Protein AF-0000000066299128 (afdb_homodimer)

Foldseek 3Di:
DQDDAFEAAEQALVVVAQGVFPVRPVVCLVVPHQYYEWEWDAACVGFTWTDDDQFLCQQQVDGDGRNDDDLVRQQVGFRRVNPPDDDPGTGIDTPLRVCVVPLVRHQAYEYEYECPVPPRPCNLVSVLVSLVVVPPSSLRHYEYEYLDVVSLVVNCVNPQSHAYEYEDEDPCSVVVDDLVSCLVRHQEYEYEPVVCVVCVPVVCVSVHAYEYPADEDLVVVQVVSPPSSHRYHYYSHDHDDDDD/DQDDAFEAAEQALVVVAQGVFPVRPVVCLVVPHQYYEWEWDAACVGFTWTDDDQFLCQQQVDGDGRNDDDLVRQQVGFRRVNPPDDDPGTGIDTPLRVCVVPLVRHQAYEYEYECPVPPRPCNLVSVLVSLVVVPPSSLRHYEYEYLDVVSLVVNCVNPQSHAYEYEDEDPCSVVVDDLVSCLVRHQEYEYEPVVCVVCVPVVCVSVHAYEYPDDEDQVVVQVVSPPSSHRYHYYSHDHDDDDD

Secondary structure (DSSP, 8-state):
-----EEEEETTTTTTS-TTSHHHHHHHHHTT-SEEEEEEEE-TT--EEE-SSSBSHHHHSS--BGGGS-HHHHHTS-TTTTSSS-----PPEEHHHHHHHHTTT-SEEEEEE--SS---TTHHHHHHHHHHTTHHHHHHHEEEEES-HHHHHHHHHH-TTSEEEEEESSHHHHHTS-HHHHHHH-SEEEEBHHHHHHSHHHHHTT---EEEEEE--HHHHHHHHT-TTEEEEEESS-------/-----EEEEETTTTTSS-TTSHHHHHHHHHTT-SEEEEEEEE-TT--EEE-SSSBSHHHHSS--BGGGS-HHHHHTS-TTTTSSS-----PPEEHHHHHHHHTTT-SEEEEEE--SS---TTHHHHHHHHHHTTHHHHHHHEEEEES-HHHHHHHHHH-TTSEEEEEESSHHHHHTS-HHHHHHH-SEEEEBHHHHHHSHHHHHTT---EEEEEE--HHHHHHHHT-TTEEEEEESS-------

Nearest PDB structures (foldseek):
  2pz0-assembly1_A  TM=8.986E-01  e=1.803E-20  Caldanaerobacter subterraneus subsp. tengcongensis MB4
  1zcc-assembly1_D  TM=8.548E-01  e=1.003E-14  Agrobacterium fabrum str. C58
  3qvq-assembly1_D  TM=8.500E-01  e=4.185E-14  Oleispira antarctica
  2otd-assembly4_D  TM=8.478E-01  e=3.696E-14  Shigella flexneri
  1zcc-assembly1_C  TM=8.556E-01  e=3.040E-12  Agrobacterium fabrum str. C58

Sequence (488 aa):
MHNKQLLLAHRGYSFIAPENTKLAFDLAFEYCFDGIELDVHLTKDEQLVIIHDETTLRTALVNKEVEFESLVSLKRDDHSAFFHLKIQFQSILTLKEFLDLYLDKFKLINIEIKTDQKPYLGIEKKLVDLVKGYGKKAIDKILFSSFNFESLQKVYDLDNSYKKGFLFWTKKQFETISTARIQKICQFLHPWTKIYEKYPQMIKKLNLPLNLWTVNSQNKFQQFLADNHVYAQIANKKFEIKINMHNKQLLLAHRGYSFIAPENTKLAFDLAFEYCFDGIELDVHLTKDEQLVIIHDETTLRTALVNKEVEFESLVSLKRDDHSAFFHLKIQFQSILTLKEFLDLYLDKFKLINIEIKTDQKPYLGIEKKLVDLVKGYGKKAIDKILFSSFNFESLQKVYDLDNSYKKGFLFWTKKQFETISTARIQKICQFLHPWTKIYEKYPQMIKKLNLPLNLWTVNSQNKFQQFLADNHVYAQIANKKFEIKIN

InterPro domains:
  IPR017946 PLC-like phosphodiesterase, TIM beta/alpha-barrel domain superfamily [G3DSA:3.20.20.190] (1-239)
  IPR017946 PLC-like phosphodiesterase, TIM beta/alpha-barrel domain superfamily [SSF51695] (4-224)
  IPR030395 Glycerophosphodiester phosphodiesterase domain [PF03009] (10-224)
  IPR030395 Glycerophosphodiester phosphodiesterase domain [PS51704] (5-244)

Organism: Mycoplasma genitalium (strain ATC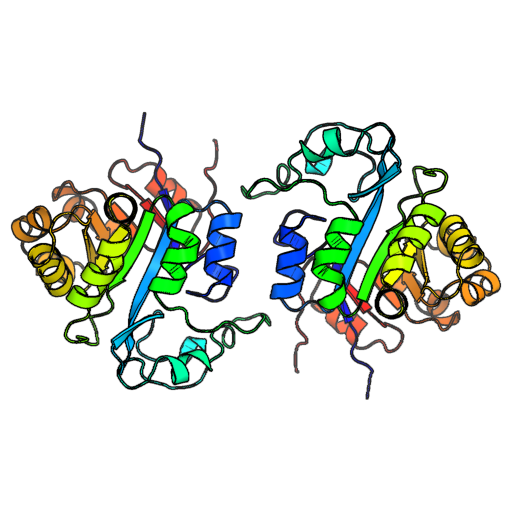C 33530 / DSM 19775 / NCTC 10195 / G37) (NCBI:txid243273)

Radius of gyration: 26.67 Å; Cα contacts (8 Å, |Δi|>4): 1035; chains: 2; bounding box: 52×80×58 Å

Structure (mmCIF, N/CA/C/O backbone):
data_AF-0000000066299128-model_v1
#
loop_
_entity.id
_entity.type
_entity.pdbx_description
1 polymer 'Uncharacterized protein MG293'
#
loop_
_atom_site.group_PDB
_atom_site.id
_atom_site.type_symbol
_atom_site.label_atom_id
_atom_site.label_alt_id
_atom_site.label_comp_id
_atom_site.label_asym_id
_atom_site.label_entity_id
_atom_site.label_seq_id
_atom_site.pdbx_PDB_ins_code
_atom_site.Cartn_x
_atom_site.Cartn_y
_atom_site.Cartn_z
_atom_site.occupancy
_atom_site.B_iso_or_equiv
_atom_site.auth_seq_id
_atom_site.auth_comp_id
_atom_site.auth_asym_id
_atom_site.auth_atom_id
_atom_site.pdbx_PDB_model_num
ATOM 1 N N . MET A 1 1 ? 26.75 -21.016 -3.502 1 31.23 1 MET A N 1
ATOM 2 C CA . MET A 1 1 ? 26.047 -19.75 -3.305 1 31.23 1 MET A CA 1
ATOM 3 C C . MET A 1 1 ? 24.547 -19.938 -3.473 1 31.23 1 MET A C 1
ATOM 5 O O . MET A 1 1 ? 24.078 -20.344 -4.539 1 31.23 1 MET A O 1
ATOM 9 N N . HIS A 1 2 ? 23.859 -20.484 -2.521 1 43.91 2 HIS A N 1
ATOM 10 C CA . HIS A 1 2 ? 22.469 -20.906 -2.684 1 43.91 2 HIS A CA 1
ATOM 11 C C . HIS A 1 2 ? 21.656 -19.844 -3.4 1 43.91 2 HIS A C 1
ATOM 13 O O . HIS A 1 2 ? 21.828 -18.656 -3.146 1 43.91 2 HIS A O 1
ATOM 19 N N . ASN A 1 3 ? 21.281 -20.156 -4.641 1 58.28 3 ASN A N 1
ATOM 20 C CA . ASN A 1 3 ? 20.453 -19.281 -5.473 1 58.28 3 ASN A CA 1
ATOM 21 C C . ASN A 1 3 ? 19.359 -18.609 -4.66 1 58.28 3 ASN A C 1
ATOM 23 O O . ASN A 1 3 ? 18.797 -19.219 -3.748 1 58.28 3 ASN A O 1
ATOM 27 N N . LYS A 1 4 ? 19.234 -17.359 -4.719 1 79.56 4 LYS A N 1
ATOM 28 C CA . LYS A 1 4 ? 18.266 -16.578 -3.957 1 79.56 4 LYS A CA 1
ATOM 29 C C . LYS A 1 4 ? 16.859 -17.156 -4.082 1 79.56 4 LYS A C 1
ATOM 31 O O . LYS A 1 4 ? 16.391 -17.406 -5.191 1 79.56 4 LYS A O 1
ATOM 36 N N . GLN A 1 5 ? 16.359 -17.719 -3.014 1 95.75 5 GLN A N 1
ATOM 37 C CA . GLN A 1 5 ? 14.977 -18.172 -2.92 1 95.75 5 GLN A CA 1
ATOM 38 C C . GLN A 1 5 ? 14.008 -17 -3.064 1 95.75 5 GLN A C 1
ATOM 40 O O . GLN A 1 5 ? 14.195 -15.953 -2.449 1 95.75 5 GLN A O 1
ATOM 45 N N . LEU A 1 6 ? 13.078 -17.141 -4.02 1 98.12 6 LEU A N 1
ATOM 46 C CA . LEU A 1 6 ? 12.156 -16.047 -4.332 1 98.12 6 LEU A CA 1
ATOM 47 C C . LEU A 1 6 ? 11.008 -16.016 -3.336 1 98.12 6 LEU A C 1
ATOM 49 O O . LEU A 1 6 ? 10.594 -17.047 -2.814 1 98.12 6 LEU A O 1
ATOM 53 N N . LEU A 1 7 ? 10.531 -14.883 -3.049 1 98.5 7 LEU A N 1
ATOM 54 C CA . LEU A 1 7 ? 9.266 -14.68 -2.342 1 98.5 7 LEU A CA 1
ATOM 55 C C . LEU A 1 7 ? 8.203 -14.117 -3.277 1 98.5 7 LEU A C 1
ATOM 57 O O . LEU A 1 7 ? 8.367 -13.023 -3.824 1 98.5 7 LEU A O 1
ATOM 61 N N . LEU A 1 8 ? 7.164 -14.883 -3.502 1 98.88 8 LEU A N 1
ATOM 62 C CA . LEU A 1 8 ? 6.055 -14.461 -4.355 1 98.88 8 LEU A CA 1
ATOM 63 C C . LEU A 1 8 ? 4.871 -13.992 -3.52 1 98.88 8 LEU A C 1
ATOM 65 O O . LEU A 1 8 ? 4.512 -14.633 -2.529 1 98.88 8 LEU A O 1
ATOM 69 N N . ALA A 1 9 ? 4.297 -12.859 -3.934 1 98.94 9 ALA A N 1
ATOM 70 C CA . ALA A 1 9 ? 3.076 -12.383 -3.289 1 98.94 9 ALA A CA 1
ATOM 71 C C . ALA A 1 9 ? 1.865 -13.195 -3.73 1 98.94 9 ALA A C 1
ATOM 73 O O . ALA A 1 9 ? 1.538 -13.242 -4.918 1 98.94 9 ALA A O 1
ATOM 74 N N . HIS A 1 10 ? 1.21 -13.898 -2.822 1 98.94 10 HIS A N 1
ATOM 75 C CA . HIS A 1 10 ? 0.029 -14.719 -3.076 1 98.94 10 HIS A CA 1
ATOM 76 C C . HIS A 1 10 ? -1.185 -13.852 -3.391 1 98.94 10 HIS A C 1
ATOM 78 O O . HIS A 1 10 ? -1.726 -13.188 -2.506 1 98.94 10 HIS A O 1
ATOM 84 N N . ARG A 1 11 ? -1.571 -13.844 -4.695 1 98.94 11 ARG A N 1
ATOM 85 C CA . ARG A 1 11 ? -2.674 -13.023 -5.18 1 98.94 11 ARG A CA 1
ATOM 86 C C . ARG A 1 11 ? -2.395 -11.539 -4.949 1 98.94 11 ARG A C 1
ATOM 88 O O . ARG A 1 11 ? -3.303 -10.781 -4.617 1 98.94 11 ARG A O 1
ATOM 95 N N . GLY A 1 12 ? -1.153 -11.125 -5.145 1 98.88 12 GLY A N 1
ATOM 96 C CA . GLY A 1 12 ? -0.692 -9.805 -4.758 1 98.88 12 GLY A CA 1
ATOM 97 C C . GLY A 1 12 ? -0.376 -9.688 -3.279 1 98.88 12 GLY A C 1
ATOM 98 O O . GLY A 1 12 ? -0.357 -10.695 -2.564 1 98.88 12 GLY A O 1
ATOM 99 N N . TYR A 1 13 ? 0.084 -8.516 -2.863 1 98.81 13 TYR A N 1
ATOM 100 C CA . TYR A 1 13 ? 0.275 -8.312 -1.431 1 98.81 13 TYR A CA 1
ATOM 101 C C . TYR A 1 13 ? -1.062 -8.297 -0.699 1 98.81 13 TYR A C 1
ATOM 103 O O . TYR A 1 13 ? -1.48 -7.258 -0.184 1 98.81 13 TYR A O 1
ATOM 111 N N . SER A 1 14 ? -1.617 -9.492 -0.564 1 98.75 14 SER A N 1
ATOM 112 C CA . SER A 1 14 ? -3.014 -9.648 -0.172 1 98.75 14 SER A CA 1
ATOM 113 C C . SER A 1 14 ? -3.191 -9.438 1.329 1 98.75 14 SER A C 1
ATOM 115 O O . SER A 1 14 ? -4.316 -9.281 1.811 1 98.75 14 SER A O 1
ATOM 117 N N . PHE A 1 15 ? -2.107 -9.406 2.07 1 98.44 15 PHE A N 1
ATOM 118 C CA . PHE A 1 15 ? -2.18 -9.156 3.504 1 98.44 15 PHE A CA 1
ATOM 119 C C . PHE A 1 15 ? -2.682 -7.742 3.777 1 98.44 15 PHE A C 1
ATOM 121 O O . PHE A 1 15 ? -3.385 -7.508 4.762 1 98.44 15 PHE A O 1
ATOM 128 N N . ILE A 1 16 ? -2.352 -6.789 2.889 1 98.44 16 ILE A N 1
ATOM 129 C CA . ILE A 1 16 ? -2.689 -5.406 3.207 1 98.44 16 ILE A CA 1
ATOM 130 C C . ILE A 1 16 ? -3.527 -4.805 2.08 1 98.44 16 ILE A C 1
ATOM 132 O O . ILE A 1 16 ? -3.754 -3.594 2.045 1 98.44 16 ILE A O 1
ATOM 136 N N . ALA A 1 17 ? -3.971 -5.562 1.102 1 98.88 17 ALA A N 1
ATOM 137 C CA . ALA A 1 17 ? -4.801 -5.109 -0.011 1 98.88 17 ALA A CA 1
ATOM 138 C C . ALA A 1 17 ? -5.75 -6.211 -0.471 1 98.88 17 ALA A C 1
ATOM 140 O O . ALA A 1 17 ? -5.52 -7.395 -0.199 1 98.88 17 ALA A O 1
ATOM 141 N N . PRO A 1 18 ? -6.84 -5.844 -1.157 1 98.88 18 PRO A N 1
ATOM 142 C CA . PRO A 1 18 ? -7.723 -6.895 -1.67 1 98.88 18 PRO A CA 1
ATOM 143 C C . PRO A 1 18 ? -7.039 -7.789 -2.705 1 98.88 18 PRO A C 1
ATOM 145 O O . PRO A 1 18 ? -6.379 -7.285 -3.619 1 98.88 18 PRO A O 1
ATOM 148 N N . GLU A 1 19 ? -7.145 -9.07 -2.527 1 98.94 19 GLU A N 1
ATOM 149 C CA . GLU A 1 19 ? -6.445 -10.055 -3.352 1 98.94 19 GLU A CA 1
ATOM 150 C C . GLU A 1 19 ? -6.77 -9.867 -4.832 1 98.94 19 GLU A C 1
ATOM 152 O O . GLU A 1 19 ? -7.891 -9.492 -5.184 1 98.94 19 GLU A O 1
ATOM 157 N N . ASN A 1 20 ? -5.703 -10.07 -5.711 1 98.94 20 ASN A N 1
ATOM 158 C CA . ASN A 1 20 ? -5.859 -10.133 -7.16 1 98.94 20 ASN A CA 1
ATOM 159 C C . ASN A 1 20 ? -6.418 -8.828 -7.719 1 98.94 20 ASN A C 1
ATOM 161 O O . ASN A 1 20 ? -7.281 -8.844 -8.602 1 98.94 20 ASN A O 1
ATOM 165 N N . THR A 1 21 ? -6.023 -7.73 -7.125 1 98.94 21 THR A N 1
ATOM 166 C CA . THR A 1 21 ? -6.383 -6.402 -7.613 1 98.94 21 THR A CA 1
ATOM 167 C C . THR A 1 21 ? -5.141 -5.633 -8.047 1 98.94 21 THR A C 1
ATOM 169 O O . THR A 1 21 ? -4.016 -6.027 -7.738 1 98.94 21 THR A O 1
ATOM 172 N N . LYS A 1 22 ? -5.398 -4.578 -8.781 1 98.88 22 LYS A N 1
ATOM 173 C CA . LYS A 1 22 ? -4.297 -3.707 -9.172 1 98.88 22 LYS A CA 1
ATOM 174 C C . LYS A 1 22 ? -3.537 -3.199 -7.949 1 98.88 22 LYS A C 1
ATOM 176 O O . LYS A 1 22 ? -2.305 -3.182 -7.941 1 98.88 22 LYS A O 1
ATOM 181 N N . LEU A 1 23 ? -4.281 -2.766 -6.895 1 98.94 23 LEU A N 1
ATOM 182 C CA . LEU A 1 23 ? -3.633 -2.264 -5.688 1 98.94 23 LEU A CA 1
ATOM 183 C C . LEU A 1 23 ? -2.725 -3.324 -5.074 1 98.94 23 LEU A C 1
ATOM 185 O O . LEU A 1 23 ? -1.581 -3.037 -4.715 1 98.94 23 LEU A O 1
ATOM 189 N N . ALA A 1 24 ? -3.23 -4.551 -4.977 1 98.94 24 ALA A N 1
ATOM 190 C CA . ALA A 1 24 ? -2.443 -5.629 -4.387 1 98.94 24 ALA A CA 1
ATOM 191 C C . ALA A 1 24 ? -1.175 -5.887 -5.195 1 98.94 24 ALA A C 1
ATOM 193 O O . ALA A 1 24 ? -0.109 -6.137 -4.629 1 98.94 24 ALA A O 1
ATOM 194 N N . PHE A 1 25 ? -1.277 -5.832 -6.5 1 98.94 25 PHE A N 1
ATOM 195 C CA . PHE A 1 25 ? -0.13 -6.078 -7.367 1 98.94 25 PHE A CA 1
ATOM 196 C C . PHE A 1 25 ? 0.85 -4.91 -7.305 1 98.94 25 PHE A C 1
ATOM 198 O O . PHE A 1 25 ? 2.064 -5.113 -7.273 1 98.94 25 PHE A O 1
ATOM 205 N N . ASP A 1 26 ? 0.321 -3.66 -7.301 1 98.88 26 ASP A N 1
ATOM 206 C CA . ASP A 1 26 ? 1.172 -2.488 -7.117 1 98.88 26 ASP A CA 1
ATOM 207 C C . ASP A 1 26 ? 1.974 -2.592 -5.82 1 98.88 26 ASP A C 1
ATOM 209 O O . ASP A 1 26 ? 3.18 -2.342 -5.809 1 98.88 26 ASP A O 1
ATOM 213 N N . LEU A 1 27 ? 1.315 -2.971 -4.789 1 98.94 27 LEU A N 1
ATOM 214 C CA . LEU A 1 27 ? 1.959 -3.025 -3.48 1 98.94 27 LEU A CA 1
ATOM 215 C C . LEU A 1 27 ? 2.982 -4.152 -3.426 1 98.94 27 LEU A C 1
ATOM 217 O O . LEU A 1 27 ? 4.016 -4.027 -2.762 1 98.94 27 LEU A O 1
ATOM 221 N N . ALA A 1 28 ? 2.67 -5.262 -4.086 1 98.94 28 ALA A N 1
ATOM 222 C CA . ALA A 1 28 ? 3.674 -6.316 -4.16 1 98.94 28 ALA A CA 1
ATOM 223 C C . ALA A 1 28 ? 4.977 -5.797 -4.762 1 98.94 28 ALA A C 1
ATOM 225 O O . ALA A 1 28 ? 6.062 -6.125 -4.285 1 98.94 28 ALA A O 1
ATOM 226 N N . PHE A 1 29 ? 4.895 -5.027 -5.805 1 98.88 29 PHE A N 1
ATOM 227 C CA . PHE A 1 29 ? 6.07 -4.441 -6.434 1 98.88 29 PHE A CA 1
ATOM 228 C C . PHE A 1 29 ? 6.742 -3.443 -5.496 1 98.88 29 PHE A C 1
ATOM 230 O O . PHE A 1 29 ? 7.957 -3.506 -5.285 1 98.88 29 PHE A O 1
ATOM 237 N N . GLU A 1 30 ? 5.953 -2.543 -4.879 1 98.81 30 GLU A N 1
ATOM 238 C CA . GLU A 1 30 ? 6.488 -1.497 -4.012 1 98.81 30 GLU A CA 1
ATOM 239 C C . GLU A 1 30 ? 7.211 -2.094 -2.807 1 98.81 30 GLU A C 1
ATOM 241 O O . GLU A 1 30 ? 8.195 -1.534 -2.326 1 98.81 30 GLU A O 1
ATOM 246 N N . TYR A 1 31 ? 6.719 -3.211 -2.334 1 98.75 31 TYR A N 1
ATOM 247 C CA . TYR A 1 31 ? 7.297 -3.848 -1.156 1 98.75 31 TYR A CA 1
ATOM 248 C C . TYR A 1 31 ? 8.312 -4.91 -1.556 1 98.75 31 TYR A C 1
ATOM 250 O O . TYR A 1 31 ? 8.68 -5.766 -0.745 1 98.75 31 TYR A O 1
ATOM 258 N N . CYS A 1 32 ? 8.695 -4.965 -2.803 1 98.44 32 CYS A N 1
ATOM 259 C CA . CYS A 1 32 ? 9.852 -5.68 -3.338 1 98.44 32 CYS A CA 1
ATOM 260 C C . CYS A 1 32 ? 9.664 -7.188 -3.223 1 98.44 32 CYS A C 1
ATOM 262 O O . CYS A 1 32 ? 10.609 -7.91 -2.904 1 98.44 32 CYS A O 1
ATOM 264 N N . PHE A 1 33 ? 8.438 -7.648 -3.361 1 98.69 33 PHE A N 1
ATOM 265 C CA . PHE A 1 33 ? 8.297 -9.07 -3.654 1 98.69 33 PHE A CA 1
ATOM 266 C C . PHE A 1 33 ? 9.031 -9.43 -4.938 1 98.69 33 PHE A C 1
ATOM 268 O O . PHE A 1 33 ? 9.109 -8.625 -5.867 1 98.69 33 PHE A O 1
ATOM 275 N N . ASP A 1 34 ? 9.531 -10.656 -5.02 1 98.31 34 ASP A N 1
ATOM 276 C CA . ASP A 1 34 ? 10.258 -11.086 -6.211 1 98.31 34 ASP A CA 1
ATOM 277 C C . ASP A 1 34 ? 9.297 -11.398 -7.355 1 98.31 34 ASP A C 1
ATOM 279 O O . ASP A 1 34 ? 9.672 -11.312 -8.523 1 98.31 34 ASP A O 1
ATOM 283 N N . GLY A 1 35 ? 8.094 -11.75 -6.973 1 98.69 35 GLY A N 1
ATOM 284 C CA . GLY A 1 35 ? 7.102 -12.141 -7.957 1 98.69 35 GLY A CA 1
ATOM 285 C C . GLY A 1 35 ? 5.691 -12.203 -7.395 1 98.69 35 GLY A C 1
ATOM 286 O O . GLY A 1 35 ? 5.445 -11.75 -6.277 1 98.69 35 GLY A O 1
ATOM 287 N N . ILE A 1 36 ? 4.805 -12.742 -8.266 1 98.69 36 ILE A N 1
ATOM 288 C CA . ILE A 1 36 ? 3.381 -12.797 -7.953 1 98.69 36 ILE A CA 1
ATOM 289 C C . ILE A 1 36 ? 2.83 -14.18 -8.289 1 98.69 36 ILE A C 1
ATOM 291 O O . ILE A 1 36 ? 3.287 -14.828 -9.227 1 98.69 36 ILE A O 1
ATOM 295 N N . GLU A 1 37 ? 1.995 -14.664 -7.461 1 98.94 37 GLU A N 1
ATOM 296 C CA . GLU A 1 37 ? 1.062 -15.719 -7.844 1 98.94 37 GLU A CA 1
ATOM 297 C C . GLU A 1 37 ? -0.345 -15.156 -8.055 1 98.94 37 GLU A C 1
ATOM 299 O O . GLU A 1 37 ? -0.837 -14.383 -7.23 1 98.94 37 GLU A O 1
ATOM 304 N N . LEU A 1 38 ? -0.955 -15.422 -9.156 1 98.94 38 LEU A N 1
ATOM 305 C CA . LEU A 1 38 ? -2.312 -14.969 -9.438 1 98.94 38 LEU A CA 1
ATOM 306 C C . LEU A 1 38 ? -3.148 -16.094 -10.031 1 98.94 38 LEU A C 1
ATOM 308 O O . LEU A 1 38 ? -2.613 -17.141 -10.391 1 98.94 38 LEU A O 1
ATOM 312 N N . ASP A 1 39 ? -4.473 -15.906 -10.133 1 98.94 39 ASP A N 1
ATOM 313 C CA . ASP A 1 39 ? -5.438 -16.906 -10.578 1 98.94 39 ASP A CA 1
ATOM 314 C C . ASP A 1 39 ? -6.168 -16.453 -11.836 1 98.94 39 ASP A C 1
ATOM 316 O O . ASP A 1 39 ? -6.637 -15.312 -11.906 1 98.94 39 ASP A O 1
ATOM 320 N N . VAL A 1 40 ? -6.348 -17.359 -12.789 1 98.94 40 VAL A N 1
ATOM 321 C CA . VAL A 1 40 ? -6.938 -16.922 -14.047 1 98.94 40 VAL A CA 1
ATOM 322 C C . VAL A 1 40 ? -8.133 -17.797 -14.398 1 98.94 40 VAL A C 1
ATOM 324 O O . VAL A 1 40 ? -8.062 -19.016 -14.297 1 98.94 40 VAL A O 1
ATOM 327 N N . HIS A 1 41 ? -9.203 -17.188 -14.703 1 98.94 41 HIS A N 1
ATOM 328 C CA . HIS A 1 41 ? -10.43 -17.781 -15.219 1 98.94 41 HIS A CA 1
ATOM 329 C C . HIS A 1 41 ? -10.742 -17.281 -16.625 1 98.94 41 HIS A C 1
ATOM 331 O O . HIS A 1 41 ? -10.031 -16.406 -17.141 1 98.94 41 HIS A O 1
ATOM 337 N N . LEU A 1 42 ? -11.766 -17.891 -17.219 1 98.88 42 LEU A N 1
ATOM 338 C CA . LEU A 1 42 ? -12.219 -17.5 -18.562 1 98.88 42 LEU A CA 1
ATOM 339 C C . LEU A 1 42 ? -13.672 -17.031 -18.516 1 98.88 42 LEU A C 1
ATOM 341 O O . LEU A 1 42 ? -14.531 -17.719 -17.969 1 98.88 42 LEU A O 1
ATOM 345 N N . THR A 1 43 ? -13.891 -15.836 -19.094 1 98.81 43 THR A N 1
ATOM 346 C CA . THR A 1 43 ? -15.242 -15.281 -19.125 1 98.81 43 THR A CA 1
ATOM 347 C C . THR A 1 43 ? -16.047 -15.875 -20.266 1 98.81 43 THR A C 1
ATOM 349 O O . THR A 1 43 ? -15.508 -16.594 -21.109 1 98.81 43 THR A O 1
ATOM 352 N N . LYS A 1 44 ? -17.328 -15.562 -20.266 1 98.44 44 LYS A N 1
ATOM 353 C CA . LYS A 1 44 ? -18.234 -16 -21.312 1 98.44 44 LYS A CA 1
ATOM 354 C C . LYS A 1 44 ? -17.766 -15.531 -22.688 1 98.44 44 LYS A C 1
ATOM 356 O O . LYS A 1 44 ? -17.891 -16.266 -23.672 1 98.44 44 LYS A O 1
ATOM 361 N N . ASP A 1 45 ? -17.281 -14.344 -22.75 1 98.62 45 ASP A N 1
ATOM 362 C CA . ASP A 1 45 ? -16.797 -13.766 -24.016 1 98.62 45 ASP A CA 1
ATOM 363 C C . ASP A 1 45 ? -15.305 -14.039 -24.203 1 98.62 45 ASP A C 1
ATOM 365 O O . ASP A 1 45 ? -14.617 -13.289 -24.891 1 98.62 45 ASP A O 1
ATOM 369 N N . GLU A 1 46 ? -14.773 -15.008 -23.516 1 98.44 46 GLU A N 1
ATOM 370 C CA . GLU A 1 46 ? -13.461 -15.617 -23.719 1 98.44 46 GLU A CA 1
ATOM 371 C C . GLU A 1 46 ? -12.344 -14.633 -23.375 1 98.44 46 GLU A C 1
ATOM 373 O O . GLU A 1 46 ? -11.352 -14.539 -24.094 1 98.44 46 GLU A O 1
ATOM 378 N N . GLN A 1 47 ? -12.578 -13.805 -22.344 1 98.81 47 GLN A N 1
ATOM 379 C CA . GLN A 1 47 ? -11.523 -12.969 -21.766 1 98.81 47 GLN A CA 1
ATOM 380 C C . GLN A 1 47 ? -10.906 -13.625 -20.547 1 98.81 47 GLN A C 1
ATOM 382 O O . GLN A 1 47 ? -11.625 -14.133 -19.672 1 98.81 47 GLN A O 1
ATOM 387 N N . LEU A 1 48 ? -9.562 -13.648 -20.516 1 98.94 48 LEU A N 1
ATOM 388 C CA . LEU A 1 48 ? -8.852 -14.117 -19.344 1 98.94 48 LEU A CA 1
ATOM 389 C C . LEU A 1 48 ? -8.898 -13.078 -18.219 1 98.94 48 LEU A C 1
ATOM 391 O O . LEU A 1 48 ? -8.43 -11.953 -18.406 1 98.94 48 LEU A O 1
ATOM 395 N N . VAL A 1 49 ? -9.508 -13.461 -17.047 1 98.94 49 VAL A N 1
ATOM 396 C CA . VAL A 1 49 ? -9.656 -12.508 -15.953 1 98.94 49 VAL A CA 1
ATOM 397 C C . VAL A 1 49 ? -9.016 -13.07 -14.68 1 98.94 49 VAL A C 1
ATOM 399 O O . VAL A 1 49 ? -8.906 -14.289 -14.523 1 98.94 49 VAL A O 1
ATOM 402 N N . ILE A 1 50 ? -8.609 -12.211 -13.844 1 98.94 50 ILE A N 1
ATOM 403 C CA . ILE A 1 50 ? -7.867 -12.57 -12.641 1 98.94 50 ILE A CA 1
ATOM 404 C C . ILE A 1 50 ? -8.797 -12.539 -11.43 1 98.94 50 ILE A C 1
ATOM 406 O O . ILE A 1 50 ? -9.258 -11.477 -11.016 1 98.94 50 ILE A O 1
ATOM 410 N N . ILE A 1 51 ? -9.07 -13.68 -10.914 1 98.94 51 ILE A N 1
ATOM 411 C CA . ILE A 1 51 ? -9.898 -13.867 -9.727 1 98.94 51 ILE A CA 1
ATOM 412 C C . ILE A 1 51 ? -9.734 -15.289 -9.195 1 98.94 51 ILE A C 1
ATOM 414 O O . ILE A 1 51 ? -9.539 -16.219 -9.977 1 98.94 51 ILE A O 1
ATOM 418 N N . HIS A 1 52 ? -9.789 -15.406 -7.91 1 98.88 52 HIS A N 1
ATOM 419 C CA . HIS A 1 52 ? -9.523 -16.719 -7.316 1 98.88 52 HIS A CA 1
ATOM 420 C C . HIS A 1 52 ? -10.719 -17.641 -7.473 1 98.88 52 HIS A C 1
ATOM 422 O O . HIS A 1 52 ? -10.57 -18.781 -7.91 1 98.88 52 HIS A O 1
ATOM 428 N N . ASP A 1 53 ? -11.898 -17.156 -7.094 1 98.62 53 ASP A N 1
ATOM 429 C CA . ASP A 1 53 ? -13.086 -18 -7.027 1 98.62 53 ASP A CA 1
ATOM 430 C C . ASP A 1 53 ? -13.805 -18.031 -8.375 1 98.62 53 ASP A C 1
ATOM 432 O O . ASP A 1 53 ? -13.633 -17.141 -9.203 1 98.62 53 ASP A O 1
ATOM 436 N N . GLU A 1 54 ? -14.633 -18.984 -8.516 1 98.81 54 GLU A N 1
ATOM 437 C CA . GLU A 1 54 ? -15.414 -19.125 -9.742 1 98.81 54 GLU A CA 1
ATOM 438 C C . GLU A 1 54 ? -16.531 -18.094 -9.805 1 98.81 54 GLU A C 1
ATOM 440 O O . GLU A 1 54 ? -17.125 -17.875 -10.859 1 98.81 54 GLU A O 1
ATOM 445 N N . THR A 1 55 ? -16.828 -17.484 -8.602 1 98.75 55 THR A N 1
ATOM 446 C CA . THR A 1 55 ? -17.844 -16.453 -8.508 1 98.75 55 THR A CA 1
ATOM 447 C C . THR A 1 55 ? -17.281 -15.188 -7.875 1 98.75 55 THR A C 1
ATOM 449 O O . THR A 1 55 ? -16.203 -15.211 -7.277 1 98.75 55 THR A O 1
ATOM 452 N N . THR A 1 56 ? -18.016 -14.109 -8.062 1 98.81 56 THR A N 1
ATOM 453 C CA . THR A 1 56 ? -17.562 -12.828 -7.527 1 98.81 56 THR A CA 1
ATOM 454 C C . THR A 1 56 ? -18.156 -12.57 -6.148 1 98.81 56 THR A C 1
ATOM 456 O O . THR A 1 56 ? -17.953 -11.508 -5.562 1 98.81 56 THR A O 1
ATOM 459 N N . LEU A 1 57 ? -18.844 -13.5 -5.605 1 98.75 57 LEU A N 1
ATOM 460 C CA . LEU A 1 57 ? -19.594 -13.297 -4.371 1 98.75 57 LEU A CA 1
ATOM 461 C C . LEU A 1 57 ? -18.672 -12.883 -3.232 1 98.75 57 LEU A C 1
ATOM 463 O O . LEU A 1 57 ? -18.938 -11.898 -2.537 1 98.75 57 LEU A O 1
ATOM 467 N N . ARG A 1 58 ? -17.609 -13.602 -3.018 1 98.62 58 ARG A N 1
ATOM 468 C CA . ARG A 1 58 ? -16.734 -13.367 -1.87 1 98.62 58 ARG A CA 1
ATOM 469 C C . ARG A 1 58 ? -16.031 -12.023 -1.977 1 98.62 58 ARG A C 1
ATOM 471 O O . ARG A 1 58 ? -15.984 -11.258 -1.007 1 98.62 58 ARG A O 1
ATOM 478 N N . THR A 1 59 ? -15.508 -11.664 -3.127 1 98.69 59 THR A N 1
ATOM 479 C CA . THR A 1 59 ? -14.617 -10.516 -3.25 1 98.69 59 THR A CA 1
ATOM 480 C C . THR A 1 59 ? -15.414 -9.258 -3.596 1 98.69 59 THR A C 1
ATOM 482 O O . THR A 1 59 ? -15.016 -8.148 -3.23 1 98.69 59 THR A O 1
ATOM 485 N N . ALA A 1 60 ? -16.5 -9.375 -4.348 1 98.75 60 ALA A N 1
ATOM 486 C CA . ALA A 1 60 ? -17.25 -8.195 -4.789 1 98.75 60 ALA A CA 1
ATOM 487 C C . ALA A 1 60 ? -18.625 -8.133 -4.117 1 98.75 60 ALA A C 1
ATOM 489 O O . ALA A 1 60 ? -19.375 -7.18 -4.32 1 98.75 60 ALA A O 1
ATOM 490 N N . LEU A 1 61 ? -18.969 -9.18 -3.465 1 98.56 61 LEU A N 1
ATOM 491 C CA . LEU A 1 61 ? -20.219 -9.273 -2.723 1 98.56 61 LEU A CA 1
ATOM 492 C C . LEU A 1 61 ? -21.422 -9.25 -3.67 1 98.56 61 LEU A C 1
ATOM 494 O O . LEU A 1 61 ? -22.516 -8.82 -3.287 1 98.56 61 LEU A O 1
ATOM 498 N N . VAL A 1 62 ? -21.203 -9.484 -4.898 1 98.25 62 VAL A N 1
ATOM 499 C CA . VAL A 1 62 ? -22.219 -9.75 -5.914 1 98.25 62 VAL A CA 1
ATOM 500 C C . VAL A 1 62 ? -22.016 -11.148 -6.492 1 98.25 62 VAL A C 1
ATOM 502 O O . VAL A 1 62 ? -20.891 -11.547 -6.797 1 98.25 62 VAL A O 1
ATOM 505 N N . ASN A 1 63 ? -23.016 -11.906 -6.641 1 98.12 63 ASN A N 1
ATOM 506 C CA . ASN A 1 63 ? -22.891 -13.312 -7.016 1 98.12 63 ASN A CA 1
ATOM 507 C C . ASN A 1 63 ? -23.016 -13.5 -8.523 1 98.12 63 ASN A C 1
ATOM 509 O O . ASN A 1 63 ? -24.094 -13.758 -9.047 1 98.12 63 ASN A O 1
ATOM 513 N N . LYS A 1 64 ? -21.906 -13.422 -9.141 1 98.75 64 LYS A N 1
ATOM 514 C CA . LYS A 1 64 ? -21.781 -13.711 -10.57 1 98.75 64 LYS A CA 1
ATOM 515 C C . LYS A 1 64 ? -20.812 -14.867 -10.812 1 98.75 64 LYS A C 1
ATOM 517 O O . LYS A 1 64 ? -19.75 -14.938 -10.203 1 98.75 64 LYS A O 1
ATOM 522 N N . GLU A 1 65 ? -21.234 -15.805 -11.648 1 98.69 65 GLU A N 1
ATOM 523 C CA . GLU A 1 65 ? -20.328 -16.859 -12.086 1 98.69 65 GLU A CA 1
ATOM 524 C C . GLU A 1 65 ? -19.469 -16.391 -13.258 1 98.69 65 GLU A C 1
ATOM 526 O O . GLU A 1 65 ? -20 -16 -14.297 1 98.69 65 GLU A O 1
ATOM 531 N N . VAL A 1 66 ? -18.203 -16.453 -13.164 1 98.81 66 VAL A N 1
ATOM 532 C CA . VAL A 1 66 ? -17.266 -15.875 -14.125 1 98.81 66 VAL A CA 1
ATOM 533 C C . VAL A 1 66 ? -17.531 -16.453 -15.508 1 98.81 66 VAL A C 1
ATOM 535 O O . VAL A 1 66 ? -17.609 -15.711 -16.5 1 98.81 66 VAL A O 1
ATOM 538 N N . GLU A 1 67 ? -17.734 -17.781 -15.617 1 98.5 67 GLU A N 1
ATOM 539 C CA . GLU A 1 67 ? -17.875 -18.484 -16.891 1 98.5 67 GLU A CA 1
ATOM 540 C C . GLU A 1 67 ? -19.109 -18.016 -17.641 1 98.5 67 GLU A C 1
ATOM 542 O O . GLU A 1 67 ? -19.203 -18.188 -18.859 1 98.5 67 GLU A O 1
ATOM 547 N N . PHE A 1 68 ? -20.047 -17.344 -16.953 1 98.5 68 PHE A N 1
ATOM 548 C CA . PHE A 1 68 ? -21.297 -16.969 -17.594 1 98.5 68 PHE A CA 1
ATOM 549 C C . PHE A 1 68 ? -21.422 -15.461 -17.703 1 98.5 68 PHE A C 1
ATOM 551 O O . PHE A 1 68 ? -22.484 -14.938 -18.047 1 98.5 68 PHE A O 1
ATOM 558 N N . GLU A 1 69 ? -20.391 -14.727 -17.344 1 98.75 69 GLU A N 1
ATOM 559 C CA . GLU A 1 69 ? -20.422 -13.266 -17.375 1 98.75 69 GLU A CA 1
ATOM 560 C C . GLU A 1 69 ? -19.484 -12.719 -18.438 1 98.75 69 GLU A C 1
ATOM 562 O O . GLU A 1 69 ? -18.469 -13.344 -18.766 1 98.75 69 GLU A O 1
ATOM 567 N N . SER A 1 70 ? -19.812 -11.609 -19.016 1 98.88 70 SER A N 1
ATOM 568 C CA . SER A 1 70 ? -18.891 -10.883 -19.875 1 98.88 70 SER A CA 1
ATOM 569 C C . SER A 1 70 ? -17.891 -10.07 -19.062 1 98.88 70 SER A C 1
ATOM 571 O O . SER A 1 70 ? -18.109 -9.797 -17.875 1 98.88 70 SER A O 1
ATOM 573 N N . LEU A 1 71 ? -16.859 -9.695 -19.781 1 98.88 71 LEU A N 1
ATOM 574 C CA . LEU A 1 71 ? -15.859 -8.852 -19.125 1 98.88 71 LEU A CA 1
ATOM 575 C C . LEU A 1 71 ? -16.484 -7.535 -18.672 1 98.88 71 LEU A C 1
ATOM 577 O O . LEU A 1 71 ? -16.219 -7.074 -17.562 1 98.88 71 LEU A O 1
ATOM 581 N N . VAL A 1 72 ? -17.297 -6.941 -19.531 1 98.81 72 VAL A N 1
ATOM 582 C CA . VAL A 1 72 ? -17.922 -5.656 -19.25 1 98.81 72 VAL A CA 1
ATOM 583 C C . VAL A 1 72 ? -18.734 -5.754 -17.969 1 98.81 72 VAL A C 1
ATOM 585 O O . VAL A 1 72 ? -18.688 -4.859 -17.125 1 98.81 72 VAL A O 1
ATOM 588 N N . SER A 1 73 ? -19.484 -6.824 -17.859 1 98.75 73 SER A N 1
ATOM 589 C CA . SER A 1 73 ? -20.297 -7.07 -16.656 1 98.75 73 SER A CA 1
ATOM 590 C C . SER A 1 73 ? -19.422 -7.176 -15.422 1 98.75 73 SER A C 1
ATOM 592 O O . SER A 1 73 ? -19.703 -6.551 -14.398 1 98.75 73 SER A O 1
ATOM 594 N N . LEU A 1 74 ? -18.328 -7.891 -15.492 1 98.88 74 LEU A N 1
ATOM 595 C CA . LEU A 1 74 ? -17.453 -8.148 -14.344 1 98.88 74 LEU A CA 1
ATOM 596 C C . LEU A 1 74 ? -16.703 -6.887 -13.945 1 98.88 74 LEU A C 1
ATOM 598 O O . LEU A 1 74 ? -16.406 -6.68 -12.766 1 98.88 74 LEU A O 1
ATOM 602 N N . LYS A 1 75 ? -16.391 -6.055 -14.922 1 98.81 75 LYS A N 1
ATOM 603 C CA . LYS A 1 75 ? -15.609 -4.844 -14.664 1 98.81 75 LYS A CA 1
ATOM 604 C C . LYS A 1 75 ? -16.406 -3.844 -13.828 1 98.81 75 LYS A C 1
ATOM 606 O O . LYS A 1 75 ? -15.844 -2.91 -13.258 1 98.81 75 LYS A O 1
ATOM 611 N N . ARG A 1 76 ? -17.688 -4.031 -13.695 1 98.44 76 ARG A N 1
ATOM 612 C CA . ARG A 1 76 ? -18.547 -3.137 -12.938 1 98.44 76 ARG A CA 1
ATOM 613 C C . ARG A 1 76 ? -18.5 -3.465 -11.445 1 98.44 76 ARG A C 1
ATOM 615 O O . ARG A 1 76 ? -18.953 -2.674 -10.617 1 98.44 76 ARG A O 1
ATOM 622 N N . ASP A 1 77 ? -18 -4.652 -11.117 1 98.5 77 ASP A N 1
ATOM 623 C CA . ASP A 1 77 ? -17.969 -5.105 -9.734 1 98.5 77 ASP A CA 1
ATOM 624 C C . ASP A 1 77 ? -16.766 -4.516 -8.984 1 98.5 77 ASP A C 1
ATOM 626 O O . ASP A 1 77 ? -15.695 -4.34 -9.57 1 98.5 77 ASP A O 1
ATOM 630 N N . ASP A 1 78 ? -16.969 -4.215 -7.676 1 98.88 78 ASP A N 1
ATOM 631 C CA . ASP A 1 78 ? -15.898 -3.732 -6.816 1 98.88 78 ASP A CA 1
ATOM 632 C C . ASP A 1 78 ? -15.281 -4.879 -6.016 1 98.88 78 ASP A C 1
ATOM 634 O O . ASP A 1 78 ? -15.844 -5.316 -5.012 1 98.88 78 ASP A O 1
ATOM 638 N N . HIS A 1 79 ? -14.109 -5.238 -6.406 1 98.81 79 HIS A N 1
ATOM 639 C CA . HIS A 1 79 ? -13.445 -6.375 -5.781 1 98.81 79 HIS A CA 1
ATOM 640 C C . HIS A 1 79 ? -12.656 -5.945 -4.547 1 98.81 79 HIS A C 1
ATOM 642 O O . HIS A 1 79 ? -11.836 -6.707 -4.031 1 98.81 79 HIS A O 1
ATOM 648 N N . SER A 1 80 ? -12.867 -4.77 -4.055 1 98.62 80 SER A N 1
ATOM 649 C CA . SER A 1 80 ? -12.352 -4.336 -2.76 1 98.62 80 SER A CA 1
ATOM 650 C C . SER A 1 80 ? -13.438 -4.391 -1.688 1 98.62 80 SER A C 1
ATOM 652 O O . SER A 1 80 ? -13.156 -4.195 -0.503 1 98.62 80 SER A O 1
ATOM 654 N N . ALA A 1 81 ? -14.633 -4.711 -2.123 1 98.38 81 ALA A N 1
ATOM 655 C CA . ALA A 1 81 ? -15.812 -4.57 -1.274 1 98.38 81 ALA A CA 1
ATOM 656 C C . ALA A 1 81 ? -15.703 -5.457 -0.036 1 98.38 81 ALA A C 1
ATOM 658 O O . ALA A 1 81 ? -16.25 -5.125 1.021 1 98.38 81 ALA A O 1
ATOM 659 N N . PHE A 1 82 ? -15.016 -6.57 -0.156 1 98.44 82 PHE A N 1
ATOM 660 C CA . PHE A 1 82 ? -14.938 -7.543 0.929 1 98.44 82 PHE A CA 1
ATOM 661 C C . PHE A 1 82 ? -13.859 -7.152 1.93 1 98.44 82 PHE A C 1
ATOM 663 O O . PHE A 1 82 ? -13.773 -7.73 3.016 1 98.44 82 PHE A O 1
ATOM 670 N N . PHE A 1 83 ? -13 -6.258 1.585 1 98.25 83 PHE A N 1
ATOM 671 C CA . PHE A 1 83 ? -11.812 -5.957 2.377 1 98.25 83 PHE A CA 1
ATOM 672 C C . PHE A 1 83 ? -12.195 -5.266 3.682 1 98.25 83 PHE A C 1
ATOM 674 O O . PHE A 1 83 ? -13.195 -4.551 3.74 1 98.25 83 PHE A O 1
ATOM 681 N N . HIS A 1 84 ? -11.398 -5.461 4.734 1 96.94 84 HIS A N 1
ATOM 682 C CA . HIS A 1 84 ? -11.742 -5.02 6.082 1 96.94 84 HIS A CA 1
ATOM 683 C C . HIS A 1 84 ? -11.688 -3.5 6.195 1 96.94 84 HIS A C 1
ATOM 685 O O . HIS A 1 84 ? -12.305 -2.916 7.086 1 96.94 84 HIS A O 1
ATOM 691 N N . LEU A 1 85 ? -10.953 -2.832 5.359 1 97.5 85 LEU A N 1
ATOM 692 C CA . LEU A 1 85 ? -10.875 -1.375 5.305 1 97.5 85 LEU A CA 1
ATOM 693 C C . LEU A 1 85 ? -11.453 -0.851 3.994 1 97.5 85 LEU A C 1
ATOM 695 O O . LEU A 1 85 ? -11.406 -1.536 2.969 1 97.5 85 LEU A O 1
ATOM 699 N N . LYS A 1 86 ? -11.977 0.311 4.039 1 97.25 86 LYS A N 1
ATOM 700 C CA . LYS A 1 86 ? -12.445 0.932 2.803 1 97.25 86 LYS A CA 1
ATOM 701 C C . LYS A 1 86 ? -11.273 1.261 1.877 1 97.25 86 LYS A C 1
ATOM 703 O O . LYS A 1 86 ? -10.312 1.912 2.291 1 97.25 86 LYS A O 1
ATOM 708 N N . ILE A 1 87 ? -11.367 0.747 0.681 1 98.19 87 ILE A N 1
ATOM 709 C CA . ILE A 1 87 ? -10.367 0.927 -0.371 1 98.19 87 ILE A CA 1
ATOM 710 C C . ILE A 1 87 ? -11.031 1.515 -1.614 1 98.19 87 ILE A C 1
ATOM 712 O O . ILE A 1 87 ? -12.227 1.308 -1.844 1 98.19 87 ILE A O 1
ATOM 716 N N . GLN A 1 88 ? -10.25 2.312 -2.359 1 98.62 88 GLN A N 1
ATOM 717 C CA . GLN A 1 88 ? -10.766 2.762 -3.648 1 98.62 88 GLN A CA 1
ATOM 718 C C . GLN A 1 88 ? -11.266 1.587 -4.48 1 98.62 88 GLN A C 1
ATOM 720 O O . GLN A 1 88 ? -10.781 0.464 -4.34 1 98.62 88 GLN A O 1
ATOM 725 N N . PHE A 1 89 ? -12.266 1.84 -5.336 1 98.75 89 PHE A N 1
ATOM 726 C CA . PHE A 1 89 ? -12.867 0.856 -6.227 1 98.75 89 PHE A CA 1
ATOM 727 C C . PHE A 1 89 ? -11.797 0.06 -6.961 1 98.75 89 PHE A C 1
ATOM 729 O O . PHE A 1 89 ? -10.875 0.636 -7.535 1 98.75 89 PHE A O 1
ATOM 736 N N . GLN A 1 90 ? -11.859 -1.28 -6.879 1 98.88 90 GLN A N 1
ATOM 737 C CA . GLN A 1 90 ? -10.984 -2.197 -7.602 1 98.88 90 GLN A CA 1
ATOM 738 C C . GLN A 1 90 ? -11.773 -3.049 -8.594 1 98.88 90 GLN A C 1
ATOM 740 O O . GLN A 1 90 ? -12.523 -3.939 -8.188 1 98.88 90 GLN A O 1
ATOM 745 N N . SER A 1 91 ? -11.539 -2.828 -9.82 1 98.75 91 SER A N 1
ATOM 746 C CA . SER A 1 91 ? -12.188 -3.627 -10.859 1 98.75 91 SER A CA 1
ATOM 747 C C . SER A 1 91 ? -11.398 -4.895 -11.156 1 98.75 91 SER A C 1
ATOM 749 O O . SER A 1 91 ? -10.195 -4.953 -10.898 1 98.75 91 SER A O 1
ATOM 751 N N . ILE A 1 92 ? -12.078 -5.867 -11.68 1 98.88 92 ILE A N 1
ATOM 752 C CA . ILE A 1 92 ? -11.398 -7.09 -12.094 1 98.88 92 ILE A CA 1
ATOM 753 C C . ILE A 1 92 ? -10.391 -6.77 -13.195 1 98.88 92 ILE A C 1
ATOM 755 O O . ILE A 1 92 ? -10.656 -5.945 -14.07 1 98.88 92 ILE A O 1
ATOM 759 N N . LEU A 1 93 ? -9.25 -7.379 -13.18 1 98.94 93 LEU A N 1
ATOM 760 C CA . LEU A 1 93 ? -8.234 -7.199 -14.219 1 98.94 93 LEU A CA 1
ATOM 761 C C . LEU A 1 93 ? -8.266 -8.352 -15.211 1 98.94 93 LEU A C 1
ATOM 763 O O . LEU A 1 93 ? -8.453 -9.508 -14.828 1 98.94 93 LEU A O 1
ATOM 767 N N . THR A 1 94 ? -8.039 -8.016 -16.422 1 98.94 94 THR A N 1
ATOM 768 C CA . THR A 1 94 ? -7.684 -9.07 -17.375 1 98.94 94 THR A CA 1
ATOM 769 C C . THR A 1 94 ? -6.215 -9.461 -17.219 1 98.94 94 THR A C 1
ATOM 771 O O . THR A 1 94 ? -5.406 -8.672 -16.734 1 98.94 94 THR A O 1
ATOM 774 N N . LEU A 1 95 ? -5.91 -10.648 -17.656 1 98.94 95 LEU A N 1
ATOM 775 C CA . LEU A 1 95 ? -4.512 -11.062 -17.656 1 98.94 95 LEU A CA 1
ATOM 776 C C . LEU A 1 95 ? -3.68 -10.164 -18.562 1 98.94 95 LEU A C 1
ATOM 778 O O . LEU A 1 95 ? -2.527 -9.852 -18.25 1 98.94 95 LEU A O 1
ATOM 782 N N . LYS A 1 96 ? -4.262 -9.773 -19.672 1 98.94 96 LYS A N 1
ATOM 783 C CA . LYS A 1 96 ? -3.553 -8.875 -20.562 1 98.94 96 LYS A CA 1
ATOM 784 C C . LYS A 1 96 ? -3.193 -7.566 -19.875 1 98.94 96 LYS A C 1
ATOM 786 O O . LYS A 1 96 ? -2.059 -7.094 -19.969 1 98.94 96 LYS A O 1
ATOM 791 N N . GLU A 1 97 ? -4.199 -6.93 -19.219 1 98.94 97 GLU A N 1
ATOM 792 C CA . GLU A 1 97 ? -3.936 -5.707 -18.469 1 98.94 97 GLU A CA 1
ATOM 793 C C . GLU A 1 97 ? -2.816 -5.91 -17.453 1 98.94 97 GLU A C 1
ATOM 795 O O . GLU A 1 97 ? -1.929 -5.066 -17.328 1 98.94 97 GLU A O 1
ATOM 800 N N . PHE A 1 98 ? -2.91 -7.004 -16.75 1 98.94 98 PHE A N 1
ATOM 801 C CA . PHE A 1 98 ? -1.897 -7.32 -15.75 1 98.94 98 PHE A CA 1
ATOM 802 C C . PHE A 1 98 ? -0.518 -7.414 -16.391 1 98.94 98 PHE A C 1
ATOM 804 O O . PHE A 1 98 ? 0.436 -6.793 -15.922 1 98.94 98 PHE A O 1
ATOM 811 N N . LEU A 1 99 ? -0.384 -8.219 -17.391 1 98.94 99 LEU A N 1
ATOM 812 C CA . LEU A 1 99 ? 0.917 -8.453 -18 1 98.94 99 LEU A CA 1
ATOM 813 C C . LEU A 1 99 ? 1.482 -7.156 -18.578 1 98.94 99 LEU A C 1
ATOM 815 O O . LEU A 1 99 ? 2.688 -6.906 -18.5 1 98.94 99 LEU A O 1
ATOM 819 N N . ASP A 1 100 ? 0.657 -6.344 -19.172 1 98.88 100 ASP A N 1
ATOM 820 C CA . ASP A 1 100 ? 1.092 -5.059 -19.719 1 98.88 100 ASP A CA 1
ATOM 821 C C . ASP A 1 100 ? 1.697 -4.18 -18.625 1 98.88 100 ASP A C 1
ATOM 823 O O . ASP A 1 100 ? 2.648 -3.436 -18.859 1 98.88 100 ASP A O 1
ATOM 827 N N . LEU A 1 101 ? 1.21 -4.297 -17.469 1 98.62 101 LEU A N 1
ATOM 828 C CA . LEU A 1 101 ? 1.607 -3.406 -16.391 1 98.62 101 LEU A CA 1
ATOM 829 C C . LEU A 1 101 ? 2.789 -3.984 -15.617 1 98.62 101 LEU A C 1
ATOM 831 O O . LEU A 1 101 ? 3.617 -3.236 -15.094 1 98.62 101 LEU A O 1
ATOM 835 N N . TYR A 1 102 ? 2.902 -5.355 -15.477 1 98.69 102 TYR A N 1
ATOM 836 C CA . TYR A 1 102 ? 3.705 -5.883 -14.383 1 98.69 102 TYR A CA 1
ATOM 837 C C . TYR A 1 102 ? 4.746 -6.871 -14.891 1 98.69 102 TYR A C 1
ATOM 839 O O . TYR A 1 102 ? 5.637 -7.285 -14.148 1 98.69 102 TYR A O 1
ATOM 847 N N . LEU A 1 103 ? 4.66 -7.316 -16.156 1 98.75 103 LEU A N 1
ATOM 848 C CA . LEU A 1 103 ? 5.57 -8.344 -16.656 1 98.75 103 LEU A CA 1
ATOM 849 C C . LEU A 1 103 ? 7.023 -7.938 -16.422 1 98.75 103 LEU A C 1
ATOM 851 O O . LEU A 1 103 ? 7.855 -8.773 -16.062 1 98.75 103 LEU A O 1
ATOM 855 N N . ASP A 1 104 ? 7.34 -6.633 -16.547 1 98.31 104 ASP A N 1
ATOM 856 C CA . ASP A 1 104 ? 8.719 -6.156 -16.438 1 98.31 104 ASP A CA 1
ATOM 857 C C . ASP A 1 104 ? 9.102 -5.898 -14.984 1 98.31 104 ASP A C 1
ATOM 859 O O . ASP A 1 104 ? 10.266 -5.637 -14.68 1 98.31 104 ASP A O 1
ATOM 863 N N . LYS A 1 105 ? 8.18 -6.035 -14.078 1 98.62 105 LYS A N 1
ATOM 864 C CA . LYS A 1 105 ? 8.422 -5.605 -12.703 1 98.62 105 LYS A CA 1
ATOM 865 C C . LYS A 1 105 ? 8.844 -6.781 -11.828 1 98.62 105 LYS A C 1
ATOM 867 O O . LYS A 1 105 ? 9.484 -6.594 -10.789 1 98.62 105 LYS A O 1
ATOM 872 N N . PHE A 1 106 ? 8.453 -7.984 -12.203 1 98.75 106 PHE A N 1
ATOM 873 C CA . PHE A 1 106 ? 8.656 -9.133 -11.328 1 98.75 106 PHE A CA 1
ATOM 874 C C . PHE A 1 106 ? 9.586 -10.156 -11.977 1 98.75 106 PHE A C 1
ATOM 876 O O . PHE A 1 106 ? 9.672 -10.227 -13.203 1 98.75 106 PHE A O 1
ATOM 883 N N . LYS A 1 107 ? 10.242 -10.914 -11.188 1 98.31 107 LYS A N 1
ATOM 884 C CA . LYS A 1 107 ? 11.141 -11.969 -11.656 1 98.31 107 LYS A CA 1
ATOM 885 C C . LYS A 1 107 ? 10.359 -13.219 -12.047 1 98.31 107 LYS A C 1
ATOM 887 O O . LYS A 1 107 ? 10.773 -13.961 -12.945 1 98.31 107 LYS A O 1
ATOM 892 N N . LEU A 1 108 ? 9.281 -13.438 -11.383 1 98.69 108 LEU A N 1
ATOM 893 C CA . LEU A 1 108 ? 8.469 -14.625 -11.617 1 98.69 108 LEU A CA 1
ATOM 894 C C . LEU A 1 108 ? 6.984 -14.312 -11.461 1 98.69 108 LEU A C 1
ATOM 896 O O . LEU A 1 108 ? 6.578 -13.68 -10.484 1 98.69 108 LEU A O 1
ATOM 900 N N . ILE A 1 109 ? 6.234 -14.688 -12.422 1 98.94 109 ILE A N 1
ATOM 901 C CA . ILE A 1 109 ? 4.777 -14.57 -12.398 1 98.94 109 ILE A CA 1
ATOM 902 C C . ILE A 1 109 ? 4.145 -15.953 -12.531 1 98.94 109 ILE A C 1
ATOM 904 O 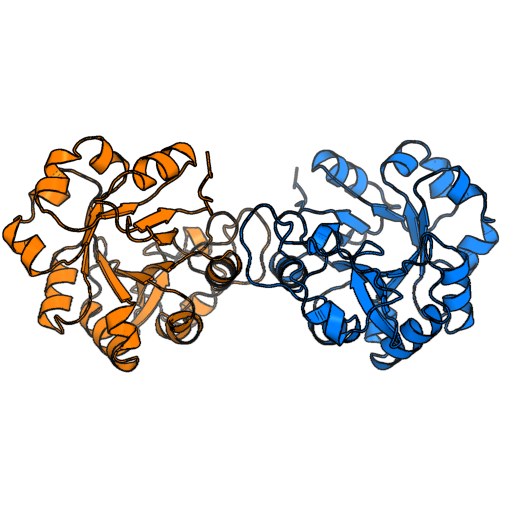O . ILE A 1 109 ? 4.191 -16.562 -13.602 1 98.94 109 ILE A O 1
ATOM 908 N N . ASN A 1 110 ? 3.65 -16.438 -11.43 1 98.94 110 ASN A N 1
ATOM 909 C CA . ASN A 1 110 ? 2.949 -17.719 -11.383 1 98.94 110 ASN A CA 1
ATOM 910 C C . ASN A 1 110 ? 1.463 -17.547 -11.695 1 98.94 110 ASN A C 1
ATOM 912 O O . ASN A 1 110 ? 0.713 -17 -10.891 1 98.94 110 ASN A O 1
ATOM 916 N N . ILE A 1 111 ? 1.05 -18.016 -12.82 1 98.94 111 ILE A N 1
ATOM 917 C CA . ILE A 1 111 ? -0.339 -17.938 -13.258 1 98.94 111 ILE A CA 1
ATOM 918 C C . ILE A 1 111 ? -1.037 -19.281 -13.008 1 98.94 111 ILE A C 1
ATOM 920 O O . ILE A 1 111 ? -0.812 -20.25 -13.734 1 98.94 111 ILE A O 1
ATOM 924 N N . GLU A 1 112 ? -1.836 -19.328 -12.016 1 98.94 112 GLU A N 1
ATOM 925 C CA . GLU A 1 112 ? -2.604 -20.547 -11.75 1 98.94 112 GLU A CA 1
ATOM 926 C C . GLU A 1 112 ? -3.822 -20.641 -12.664 1 98.94 112 GLU A C 1
ATOM 928 O O . GLU A 1 112 ? -4.691 -19.766 -12.641 1 98.94 112 GLU A O 1
ATOM 933 N N . ILE A 1 113 ? -3.896 -21.656 -13.445 1 98.94 113 ILE A N 1
ATOM 934 C CA . ILE A 1 113 ? -5.047 -21.922 -14.305 1 98.94 113 ILE A CA 1
ATOM 935 C C . ILE A 1 113 ? -6.152 -22.594 -13.492 1 98.94 113 ILE A C 1
ATOM 937 O O . ILE A 1 113 ? -5.984 -23.719 -13.016 1 98.94 113 ILE A O 1
ATOM 941 N N . LYS A 1 114 ? -7.273 -21.906 -13.406 1 98.75 114 LYS A N 1
ATOM 942 C CA . LYS A 1 114 ? -8.336 -22.375 -12.523 1 98.75 114 LYS A CA 1
ATOM 943 C C . LYS A 1 114 ? -9.32 -23.281 -13.258 1 98.75 114 LYS A C 1
ATOM 945 O O . LYS A 1 114 ? -10.484 -22.922 -13.453 1 98.75 114 LYS A O 1
ATOM 950 N N . THR A 1 115 ? -8.891 -24.531 -13.461 1 98.38 115 THR A N 1
ATOM 951 C CA . THR A 1 115 ? -9.719 -25.469 -14.219 1 98.38 115 THR A CA 1
ATOM 952 C C . THR A 1 115 ? -10.062 -26.703 -13.367 1 98.38 115 THR A C 1
ATOM 954 O O . THR A 1 115 ? -10.508 -27.719 -13.898 1 98.38 115 THR A O 1
ATOM 957 N N . ASP A 1 116 ? -9.844 -26.625 -12.133 1 95.06 116 ASP A N 1
ATOM 958 C CA . ASP A 1 116 ? -10.094 -27.766 -11.258 1 95.06 116 ASP A CA 1
ATOM 959 C C . ASP A 1 116 ? -11.586 -27.906 -10.953 1 95.06 116 ASP A C 1
ATOM 961 O O . ASP A 1 116 ? -12.07 -29.016 -10.711 1 95.06 116 ASP A O 1
ATOM 965 N N . GLN A 1 117 ? -12.281 -26.797 -10.953 1 95.31 117 GLN A N 1
ATOM 966 C CA . GLN A 1 117 ? -13.719 -26.828 -10.68 1 95.31 117 GLN A CA 1
ATOM 967 C C . GLN A 1 117 ? -14.523 -26.656 -11.961 1 95.31 117 GLN A C 1
ATOM 969 O O . GLN A 1 117 ? -15.578 -27.266 -12.133 1 95.31 117 GLN A O 1
ATOM 974 N N . LYS A 1 118 ? -14.039 -25.797 -12.789 1 94.94 118 LYS A N 1
ATOM 975 C CA . LYS A 1 118 ? -14.617 -25.531 -14.102 1 94.94 118 LYS A CA 1
ATOM 976 C C . LYS A 1 118 ? -13.609 -25.797 -15.219 1 94.94 118 LYS A C 1
ATOM 978 O O . LYS A 1 118 ? -12.461 -25.328 -15.141 1 94.94 118 LYS A O 1
ATOM 983 N N . PRO A 1 119 ? -13.977 -26.484 -16.219 1 93.06 119 PRO A N 1
ATOM 984 C CA . PRO A 1 119 ? -12.992 -26.844 -17.234 1 93.06 119 PRO A CA 1
ATOM 985 C C . PRO A 1 119 ? -12.57 -25.656 -18.094 1 93.06 119 PRO A C 1
ATOM 987 O O . PRO A 1 119 ? -11.438 -25.609 -18.578 1 93.06 119 PRO A O 1
ATOM 990 N N . TYR A 1 120 ? -13.43 -24.672 -18.281 1 95.44 120 TYR A N 1
ATOM 991 C CA . TYR A 1 120 ? -13.211 -23.547 -19.188 1 95.44 120 TYR A CA 1
ATOM 992 C C . TYR A 1 120 ? -12.617 -24.016 -20.516 1 95.44 120 TYR A C 1
ATOM 994 O O . TYR A 1 120 ? -11.438 -23.797 -20.781 1 95.44 120 TYR A O 1
ATOM 1002 N N . LEU A 1 121 ? -13.406 -24.531 -21.344 1 95.81 121 LEU A N 1
ATOM 1003 C CA . LEU A 1 121 ? -12.922 -25.094 -22.609 1 95.81 121 LEU A CA 1
ATOM 1004 C C . LEU A 1 121 ? -12.094 -24.078 -23.375 1 95.81 121 LEU A C 1
ATOM 1006 O O . LEU A 1 121 ? -12.562 -22.969 -23.641 1 95.81 121 LEU A O 1
ATOM 1010 N N . GLY A 1 122 ? -10.844 -24.438 -23.672 1 97.5 122 GLY A N 1
ATOM 1011 C CA . GLY A 1 122 ? -10 -23.594 -24.5 1 97.5 122 GLY A CA 1
ATOM 1012 C C . GLY A 1 122 ? -9.156 -22.609 -23.719 1 97.5 122 GLY A C 1
ATOM 1013 O O . GLY A 1 122 ? -8.359 -21.875 -24.281 1 97.5 122 GLY A O 1
ATOM 1014 N N . ILE A 1 123 ? -9.234 -22.578 -22.453 1 98.81 123 ILE A N 1
ATOM 1015 C CA . ILE A 1 123 ? -8.539 -21.578 -21.641 1 98.81 123 ILE A CA 1
ATOM 1016 C C . ILE A 1 123 ? -7.031 -21.734 -21.812 1 98.81 123 ILE A C 1
ATOM 1018 O O . ILE A 1 123 ? -6.309 -20.734 -21.891 1 98.81 123 ILE A O 1
ATOM 1022 N N . GLU A 1 124 ? -6.559 -22.953 -21.938 1 98.81 124 GLU A N 1
ATOM 1023 C CA . GLU A 1 124 ? -5.121 -23.156 -22.094 1 98.81 124 GLU A CA 1
ATOM 1024 C C . GLU A 1 124 ? -4.609 -22.547 -23.391 1 98.81 124 GLU A C 1
ATOM 1026 O O . GLU A 1 124 ? -3.557 -21.906 -23.406 1 98.81 124 GLU A O 1
ATOM 1031 N N . LYS A 1 125 ? -5.352 -22.766 -24.438 1 98.75 125 LYS A N 1
ATOM 1032 C CA . LYS A 1 125 ? -4.965 -22.172 -25.719 1 98.75 125 LYS A CA 1
ATOM 1033 C C . LYS A 1 125 ? -4.996 -20.656 -25.656 1 98.75 125 LYS A C 1
ATOM 1035 O O . LYS A 1 125 ? -4.098 -19.984 -26.172 1 98.75 125 LYS A O 1
ATOM 1040 N N . LYS A 1 126 ? -6.043 -20.062 -25.047 1 98.69 126 LYS A N 1
ATOM 1041 C CA . LYS A 1 126 ? -6.152 -18.609 -24.891 1 98.69 126 LYS A CA 1
ATOM 1042 C C . LYS A 1 126 ? -4.969 -18.062 -24.109 1 98.69 126 LYS A C 1
ATOM 1044 O O . LYS A 1 126 ? -4.43 -17 -24.438 1 98.69 126 LYS A O 1
ATOM 1049 N N . LEU A 1 127 ? -4.566 -18.766 -23.078 1 98.81 127 LEU A N 1
ATOM 1050 C CA . LEU A 1 127 ? -3.436 -18.359 -22.234 1 98.81 127 LEU A CA 1
ATOM 1051 C C . LEU A 1 127 ? -2.141 -18.359 -23.047 1 98.81 127 LEU A C 1
ATOM 1053 O O . LEU A 1 127 ? -1.417 -17.359 -23.062 1 98.81 127 LEU A O 1
ATOM 1057 N N . VAL A 1 128 ? -1.872 -19.469 -23.734 1 98.69 128 VAL A N 1
ATOM 1058 C CA . VAL A 1 128 ? -0.636 -19.609 -24.5 1 98.69 128 VAL A CA 1
ATOM 1059 C C . VAL A 1 128 ? -0.586 -18.578 -25.609 1 98.69 128 VAL A C 1
ATOM 1061 O O . VAL A 1 128 ? 0.446 -17.938 -25.828 1 98.69 128 VAL A O 1
ATOM 1064 N N . ASP A 1 129 ? -1.736 -18.375 -26.266 1 98.5 129 ASP A N 1
ATOM 1065 C CA . ASP A 1 129 ? -1.806 -17.391 -27.344 1 98.5 129 ASP A CA 1
ATOM 1066 C C . ASP A 1 129 ? -1.51 -15.992 -26.828 1 98.5 129 ASP A C 1
ATOM 1068 O O . ASP A 1 129 ? -0.78 -15.227 -27.453 1 98.5 129 ASP A O 1
ATOM 1072 N N . LEU A 1 130 ? -2.059 -15.68 -25.688 1 98.69 130 LEU A N 1
ATOM 1073 C CA . LEU A 1 130 ? -1.845 -14.352 -25.109 1 98.69 130 LEU A CA 1
ATOM 1074 C C . LEU A 1 130 ? -0.377 -14.156 -24.75 1 98.69 130 LEU A C 1
ATOM 1076 O O . LEU A 1 130 ? 0.231 -13.156 -25.141 1 98.69 130 LEU A O 1
ATOM 1080 N N . VAL A 1 131 ? 0.211 -15.094 -24.016 1 98.44 131 VAL A N 1
ATOM 1081 C CA . VAL A 1 131 ? 1.539 -14.906 -23.438 1 98.44 131 VAL A CA 1
ATOM 1082 C C . VAL A 1 131 ? 2.592 -14.945 -24.547 1 98.44 131 VAL A C 1
ATOM 1084 O O . VAL A 1 131 ? 3.639 -14.297 -24.438 1 98.44 131 VAL A O 1
ATOM 1087 N N . LYS A 1 132 ? 2.283 -15.68 -25.609 1 97.81 132 LYS A N 1
ATOM 1088 C CA . LYS A 1 132 ? 3.186 -15.727 -26.75 1 97.81 132 LYS A CA 1
ATOM 1089 C C . LYS A 1 132 ? 3.479 -14.32 -27.281 1 97.81 132 LYS A C 1
ATOM 1091 O O . LYS A 1 132 ? 4.582 -14.047 -27.75 1 97.81 132 LYS A O 1
ATOM 1096 N N . GLY A 1 133 ? 2.545 -13.461 -27.125 1 97.75 133 GLY A N 1
ATOM 1097 C CA . GLY A 1 133 ? 2.676 -12.086 -27.594 1 97.75 133 GLY A CA 1
ATOM 1098 C C . GLY A 1 133 ? 3.732 -11.297 -26.844 1 97.75 133 GLY A C 1
ATOM 1099 O O . GLY A 1 133 ? 4.184 -10.25 -27.312 1 97.75 133 GLY A O 1
ATOM 1100 N N . TYR A 1 134 ? 4.238 -11.781 -25.75 1 98.38 134 TYR A N 1
ATOM 1101 C CA . TYR A 1 134 ? 5.203 -11.062 -24.922 1 98.38 134 TYR A CA 1
ATOM 1102 C C . TYR A 1 134 ? 6.605 -11.617 -25.109 1 98.38 134 TYR A C 1
ATOM 1104 O O . TYR A 1 134 ? 7.555 -11.164 -24.469 1 98.38 134 TYR A O 1
ATOM 1112 N N . GLY A 1 135 ? 6.734 -12.703 -25.875 1 97.19 135 GLY A N 1
ATOM 1113 C CA . GLY A 1 135 ? 8.023 -13.188 -26.328 1 97.19 135 GLY A CA 1
ATOM 1114 C C . GLY A 1 135 ? 8.844 -13.844 -25.25 1 97.19 135 GLY A C 1
ATOM 1115 O O . GLY A 1 135 ? 8.312 -14.578 -24.406 1 97.19 135 GLY A O 1
ATOM 1116 N N . LYS A 1 136 ? 10.125 -13.609 -25.297 1 97.31 136 LYS A N 1
ATOM 1117 C CA . LYS A 1 136 ? 11.094 -14.289 -24.453 1 97.31 136 LYS A CA 1
ATOM 1118 C C . LYS A 1 136 ? 10.891 -13.93 -22.984 1 97.31 136 LYS A C 1
ATOM 1120 O O . LYS A 1 136 ? 11.102 -14.766 -22.109 1 97.31 136 LYS A O 1
ATOM 1125 N N . LYS A 1 137 ? 10.5 -12.656 -22.781 1 96.94 137 LYS A N 1
ATOM 1126 C CA . LYS A 1 137 ? 10.258 -12.234 -21.406 1 96.94 137 LYS A CA 1
ATOM 1127 C C . LYS A 1 137 ? 9.211 -13.117 -20.734 1 96.94 137 LYS A C 1
ATOM 1129 O O . LYS A 1 137 ? 9.375 -13.508 -19.578 1 96.94 137 LYS A O 1
ATOM 1134 N N . ALA A 1 138 ? 8.18 -13.43 -21.484 1 97.62 138 ALA A N 1
ATOM 1135 C CA . ALA A 1 138 ? 7.133 -14.289 -20.938 1 97.62 138 ALA A CA 1
ATOM 1136 C C . ALA A 1 138 ? 7.664 -15.695 -20.656 1 97.62 138 ALA A C 1
ATOM 1138 O O . ALA A 1 138 ? 7.395 -16.281 -19.609 1 97.62 138 ALA A O 1
ATOM 1139 N N . ILE A 1 139 ? 8.445 -16.219 -21.562 1 97.69 139 ILE A N 1
ATOM 1140 C CA . ILE A 1 139 ? 9.008 -17.562 -21.422 1 97.69 139 ILE A CA 1
ATOM 1141 C C . ILE A 1 139 ? 9.883 -17.625 -20.172 1 97.69 139 ILE A C 1
ATOM 1143 O O . ILE A 1 139 ? 9.836 -18.609 -19.422 1 97.69 139 ILE A O 1
ATOM 1147 N N . ASP A 1 140 ? 10.578 -16.547 -19.922 1 98 140 ASP A N 1
ATOM 1148 C CA . ASP A 1 140 ? 11.531 -16.516 -18.828 1 98 140 ASP A CA 1
ATOM 1149 C C . ASP A 1 140 ? 10.828 -16.312 -17.484 1 98 140 ASP A C 1
ATOM 1151 O O . ASP A 1 140 ? 11.242 -16.859 -16.469 1 98 140 ASP A O 1
ATOM 1155 N N . LYS A 1 141 ? 9.719 -15.57 -17.5 1 98.56 141 LYS A N 1
ATOM 1156 C CA . LYS A 1 141 ? 9.203 -15.055 -16.234 1 98.56 141 LYS A CA 1
ATOM 1157 C C . LYS A 1 141 ? 7.887 -15.727 -15.867 1 98.56 141 LYS A C 1
ATOM 1159 O O . LYS A 1 141 ? 7.469 -15.68 -14.703 1 98.56 141 LYS A O 1
ATOM 1164 N N . ILE A 1 142 ? 7.199 -16.344 -16.781 1 98.75 142 ILE A N 1
ATOM 1165 C CA . ILE A 1 142 ? 5.859 -16.859 -16.516 1 98.75 142 ILE A CA 1
ATOM 1166 C C . ILE A 1 142 ? 5.934 -18.359 -16.219 1 98.75 142 ILE A C 1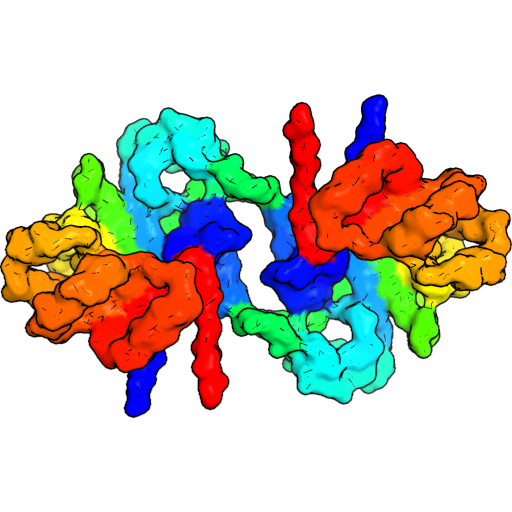
ATOM 1168 O O . ILE A 1 142 ? 6.648 -19.094 -16.891 1 98.75 142 ILE A O 1
ATOM 1172 N N . LEU A 1 143 ? 5.301 -18.719 -15.219 1 98.75 143 LEU A N 1
ATOM 1173 C CA . LEU A 1 143 ? 5.09 -20.109 -14.805 1 98.75 143 LEU A CA 1
ATOM 1174 C C . LEU A 1 143 ? 3.6 -20.422 -14.711 1 98.75 143 LEU A C 1
ATOM 1176 O O . LEU A 1 143 ? 2.863 -19.75 -13.977 1 98.75 143 LEU A O 1
ATOM 1180 N N . PHE A 1 144 ? 3.123 -21.391 -15.531 1 98.94 144 PHE A N 1
ATOM 1181 C CA . PHE A 1 144 ? 1.74 -21.828 -15.422 1 98.94 144 PHE A CA 1
ATOM 1182 C C . PHE A 1 144 ? 1.614 -22.938 -14.375 1 98.94 144 PHE A C 1
ATOM 1184 O O . PHE A 1 144 ? 2.334 -23.938 -14.422 1 98.94 144 PHE A O 1
ATOM 1191 N N . SER A 1 145 ? 0.765 -22.781 -13.43 1 98.94 145 SER A N 1
ATOM 1192 C CA . SER A 1 145 ? 0.481 -23.828 -12.461 1 98.94 145 SER A CA 1
ATOM 1193 C C . SER A 1 145 ? -0.997 -24.203 -12.461 1 98.94 145 SER A C 1
ATOM 1195 O O . SER A 1 145 ? -1.83 -23.453 -12.977 1 98.94 145 SER A O 1
ATOM 1197 N N . SER A 1 146 ? -1.275 -25.375 -11.961 1 98.88 146 SER A N 1
ATOM 1198 C CA . SER A 1 146 ? -2.666 -25.812 -11.883 1 98.88 146 SER A CA 1
ATOM 1199 C C . SER A 1 146 ? -2.812 -27.047 -10.984 1 98.88 146 SER A C 1
ATOM 1201 O O . SER A 1 146 ? -1.902 -27.859 -10.898 1 98.88 146 SER A O 1
ATOM 1203 N N . PHE A 1 147 ? -3.932 -27.141 -10.375 1 98.56 147 PHE A N 1
ATOM 1204 C CA . PHE A 1 147 ? -4.32 -28.359 -9.688 1 98.56 147 PHE A CA 1
ATOM 1205 C C . PHE A 1 147 ? -4.746 -29.422 -10.68 1 98.56 147 PHE A C 1
ATOM 1207 O O . PHE A 1 147 ? -4.719 -30.625 -10.367 1 98.56 147 PHE A O 1
ATOM 1214 N N . ASN A 1 148 ? -5.254 -29 -11.789 1 98.5 148 ASN A N 1
ATOM 1215 C CA . ASN A 1 148 ? -5.652 -29.891 -12.867 1 98.5 148 ASN A CA 1
ATOM 1216 C C . ASN A 1 148 ? -4.477 -30.219 -13.789 1 98.5 148 ASN A C 1
ATOM 1218 O O . ASN A 1 148 ? -4.137 -29.422 -14.664 1 98.5 148 ASN A O 1
ATOM 1222 N N . PHE A 1 149 ? -3.922 -31.406 -13.648 1 98.56 149 PHE A N 1
ATOM 1223 C CA . PHE A 1 149 ? -2.723 -31.781 -14.391 1 98.56 149 PHE A CA 1
ATOM 1224 C C . PHE A 1 149 ? -3 -31.797 -15.891 1 98.56 149 PHE A C 1
ATOM 1226 O O . PHE A 1 149 ? -2.107 -31.516 -16.688 1 98.56 149 PHE A O 1
ATOM 1233 N N . GLU A 1 150 ? -4.23 -32.094 -16.266 1 98.31 150 GLU A N 1
ATOM 1234 C CA . GLU A 1 150 ? -4.578 -32.125 -17.688 1 98.31 150 GLU A CA 1
ATOM 1235 C C . GLU A 1 150 ? -4.402 -30.75 -18.312 1 98.31 150 GLU A C 1
ATOM 1237 O O . GLU A 1 150 ? -4.051 -30.641 -19.484 1 98.31 150 GLU A O 1
ATOM 1242 N N . SER A 1 151 ? -4.648 -29.688 -17.562 1 98.75 151 SER A N 1
ATOM 1243 C CA . SER A 1 151 ? -4.406 -28.328 -18.078 1 98.75 151 SER A CA 1
ATOM 1244 C C . SER A 1 151 ? -2.926 -28.109 -18.359 1 98.75 151 SER A C 1
ATOM 1246 O O . SER A 1 151 ? -2.572 -27.5 -19.375 1 98.75 151 SER A O 1
ATOM 1248 N N . LEU A 1 152 ? -2.064 -28.594 -17.484 1 98.81 152 LEU A N 1
ATOM 1249 C CA . LEU A 1 152 ? -0.626 -28.484 -17.703 1 98.81 152 LEU A CA 1
ATOM 1250 C C . LEU A 1 152 ? -0.194 -29.281 -18.938 1 98.81 152 LEU A C 1
ATOM 1252 O O . LEU A 1 152 ? 0.643 -28.812 -19.719 1 98.81 152 LEU A O 1
ATOM 1256 N N . GLN A 1 153 ? -0.788 -30.469 -19.109 1 98.69 153 GLN A N 1
ATOM 1257 C CA . GLN A 1 153 ? -0.536 -31.281 -20.297 1 98.69 153 GLN A CA 1
ATOM 1258 C C . GLN A 1 153 ? -0.925 -30.516 -21.562 1 98.69 153 GLN A C 1
ATOM 1260 O O . GLN A 1 153 ? -0.175 -30.5 -22.547 1 98.69 153 GLN A O 1
ATOM 1265 N N . LYS A 1 154 ? -2.104 -29.906 -21.516 1 98.75 154 LYS A N 1
ATOM 1266 C CA . LYS A 1 154 ? -2.568 -29.156 -22.672 1 98.75 154 LYS A CA 1
ATOM 1267 C C . LYS A 1 154 ? -1.62 -28 -23 1 98.75 154 LYS A C 1
ATOM 1269 O O . LYS A 1 154 ? -1.297 -27.766 -24.156 1 98.75 154 LYS A O 1
ATOM 1274 N N . VAL A 1 155 ? -1.144 -27.281 -21.984 1 98.81 155 VAL A N 1
ATOM 1275 C CA . VAL A 1 155 ? -0.181 -26.203 -22.188 1 98.81 155 VAL A CA 1
ATOM 1276 C C . VAL A 1 155 ? 1.1 -26.766 -22.797 1 98.81 155 VAL A C 1
ATOM 1278 O O . VAL A 1 155 ? 1.656 -26.188 -23.734 1 98.81 155 VAL A O 1
ATOM 1281 N N . TYR A 1 156 ? 1.583 -27.859 -22.281 1 98.75 156 TYR A N 1
ATOM 1282 C CA . TYR A 1 156 ? 2.77 -28.547 -22.797 1 98.75 156 TYR A CA 1
ATOM 1283 C C . TYR A 1 156 ? 2.611 -28.875 -24.266 1 98.75 156 TYR A C 1
ATOM 1285 O O . TYR A 1 156 ? 3.52 -28.641 -25.062 1 98.75 156 TYR A O 1
ATOM 1293 N N . ASP A 1 157 ? 1.455 -29.422 -24.609 1 98.75 157 ASP A N 1
ATOM 1294 C CA . ASP A 1 157 ? 1.196 -29.828 -25.984 1 98.75 157 ASP A CA 1
ATOM 1295 C C . ASP A 1 157 ? 1.132 -28.625 -26.906 1 98.75 157 ASP A C 1
ATOM 1297 O O . ASP A 1 157 ? 1.518 -28.719 -28.078 1 98.75 157 ASP A O 1
ATOM 1301 N N . LEU A 1 158 ? 0.632 -27.547 -26.422 1 98.56 158 LEU A N 1
ATOM 1302 C CA . LEU A 1 158 ? 0.5 -26.328 -27.219 1 98.56 158 LEU A CA 1
ATOM 1303 C C . LEU A 1 158 ? 1.855 -25.656 -27.422 1 98.56 158 LEU A C 1
ATOM 1305 O O . LEU A 1 158 ? 2.168 -25.188 -28.516 1 98.56 158 LEU A O 1
ATOM 1309 N N . ASP A 1 159 ? 2.66 -25.547 -26.344 1 98.06 159 ASP A N 1
ATOM 1310 C CA . ASP A 1 159 ? 3.982 -24.938 -26.375 1 98.06 159 ASP A CA 1
ATOM 1311 C C . ASP A 1 159 ? 4.809 -25.359 -25.156 1 98.06 159 ASP A C 1
ATOM 1313 O O . ASP A 1 159 ? 4.582 -24.875 -24.047 1 98.06 159 ASP A O 1
ATOM 1317 N N . ASN A 1 160 ? 5.766 -26.125 -25.328 1 97.25 160 ASN A N 1
ATOM 1318 C CA . ASN A 1 160 ? 6.52 -26.734 -24.234 1 97.25 160 ASN A CA 1
ATOM 1319 C C . ASN A 1 160 ? 7.617 -25.797 -23.734 1 97.25 160 ASN A C 1
ATOM 1321 O O . ASN A 1 160 ? 8.352 -26.156 -22.797 1 97.25 160 ASN A O 1
ATOM 1325 N N . SER A 1 161 ? 7.68 -24.562 -24.219 1 97.69 161 SER A N 1
ATOM 1326 C CA . SER A 1 161 ? 8.719 -23.625 -23.812 1 97.69 161 SER A CA 1
ATOM 1327 C C . SER A 1 161 ? 8.398 -22.984 -22.469 1 97.69 161 SER A C 1
ATOM 1329 O O . SER A 1 161 ? 9.281 -22.438 -21.812 1 97.69 161 SER A O 1
ATOM 1331 N N . TYR A 1 162 ? 7.113 -22.984 -22.078 1 97.81 162 TYR A N 1
ATOM 1332 C CA . TYR A 1 162 ? 6.699 -22.312 -20.844 1 97.81 162 TYR A CA 1
ATOM 1333 C C . TYR A 1 162 ? 6.891 -23.234 -19.641 1 97.81 162 TYR A C 1
ATOM 1335 O O . TYR A 1 162 ? 6.688 -24.453 -19.75 1 97.81 162 TYR A O 1
ATOM 1343 N N . LYS A 1 163 ? 7.273 -22.594 -18.562 1 98.56 163 LYS A N 1
ATOM 1344 C CA . LYS A 1 163 ? 7.406 -23.344 -17.312 1 98.56 163 LYS A CA 1
ATOM 1345 C C . LYS A 1 163 ? 6.043 -23.75 -16.766 1 98.56 163 LYS A C 1
ATOM 1347 O O . LYS A 1 163 ? 5.055 -23.031 -16.953 1 98.56 163 LYS A O 1
ATOM 1352 N N . LYS A 1 164 ? 6.02 -24.906 -16.234 1 98.88 164 LYS A N 1
ATOM 1353 C CA . LYS A 1 164 ? 4.797 -25.453 -15.641 1 98.88 164 LYS A CA 1
ATOM 1354 C C . LYS A 1 164 ? 5.059 -25.984 -14.234 1 98.88 164 LYS A C 1
ATOM 1356 O O . LYS A 1 164 ? 6.152 -26.469 -13.945 1 98.88 164 LYS A O 1
ATOM 1361 N N . GLY A 1 165 ? 4.109 -25.812 -13.344 1 98.88 165 GLY A N 1
ATOM 1362 C CA . GLY A 1 165 ? 4.16 -26.297 -11.977 1 98.88 165 GLY A CA 1
ATOM 1363 C C . GLY A 1 165 ? 2.896 -27.016 -11.555 1 98.88 165 GLY A C 1
ATOM 1364 O O . GLY A 1 165 ? 1.791 -26.5 -11.734 1 98.88 165 GLY A O 1
ATOM 1365 N N . PHE A 1 166 ? 3.059 -28.188 -11.023 1 98.88 166 PHE A N 1
ATOM 1366 C CA . PHE A 1 166 ? 1.922 -28.984 -10.586 1 98.88 166 PHE A CA 1
ATOM 1367 C C . PHE A 1 166 ? 1.535 -28.656 -9.156 1 98.88 166 PHE A C 1
ATOM 1369 O O . PHE A 1 166 ? 2.338 -28.828 -8.234 1 98.88 166 PHE A O 1
ATOM 1376 N N . LEU A 1 167 ? 0.328 -28.156 -8.922 1 98.81 167 LEU A N 1
ATOM 1377 C CA . LEU A 1 167 ? -0.229 -27.812 -7.617 1 98.81 167 LEU A CA 1
ATOM 1378 C C . LEU A 1 167 ? -0.95 -29.016 -7 1 98.81 167 LEU A C 1
ATOM 1380 O O . LEU A 1 167 ? -1.706 -29.703 -7.684 1 98.81 167 LEU A O 1
ATOM 1384 N N . PHE A 1 168 ? -0.736 -29.25 -5.75 1 98.38 168 PHE A N 1
ATOM 1385 C CA . PHE A 1 168 ? -1.497 -30.266 -5.031 1 98.38 168 PHE A CA 1
ATOM 1386 C C . PHE A 1 168 ? -1.495 -29.984 -3.535 1 98.38 168 PHE A C 1
ATOM 1388 O O . PHE A 1 168 ? -0.562 -29.359 -3.014 1 98.38 168 PHE A O 1
ATOM 1395 N N . TRP A 1 169 ? -2.604 -30.406 -2.842 1 97.25 169 TRP A N 1
ATOM 1396 C CA . TRP A 1 169 ? -2.656 -30.172 -1.401 1 97.25 169 TRP A CA 1
ATOM 1397 C C . TRP A 1 169 ? -2.977 -31.469 -0.656 1 97.25 169 TRP A C 1
ATOM 1399 O O . TRP A 1 169 ? -3.182 -31.453 0.56 1 97.25 169 TRP A O 1
ATOM 1409 N N . THR A 1 170 ? -3.012 -32.625 -1.393 1 97.5 170 THR A N 1
ATOM 1410 C CA . THR A 1 170 ? -3.139 -33.938 -0.761 1 97.5 170 THR A CA 1
ATOM 1411 C C . THR A 1 170 ? -2.15 -34.938 -1.367 1 97.5 170 THR A C 1
ATOM 1413 O O . THR A 1 170 ? -1.721 -34.75 -2.51 1 97.5 170 THR A O 1
ATOM 1416 N N . LYS A 1 171 ? -1.866 -35.875 -0.61 1 97.19 171 LYS A N 1
ATOM 1417 C CA . LYS A 1 171 ? -1.011 -36.969 -1.082 1 97.19 171 LYS A CA 1
ATOM 1418 C C . LYS A 1 171 ? -1.641 -37.688 -2.271 1 97.19 171 LYS A C 1
ATOM 1420 O O . LYS A 1 171 ? -0.951 -38.031 -3.238 1 97.19 171 LYS A O 1
ATOM 1425 N N . LYS A 1 172 ? -2.898 -37.875 -2.18 1 97.38 172 LYS A N 1
ATOM 1426 C CA . LYS A 1 172 ? -3.623 -38.594 -3.23 1 97.38 172 LYS A CA 1
ATOM 1427 C C . LYS A 1 172 ? -3.518 -37.875 -4.562 1 97.38 172 LYS A C 1
ATOM 1429 O O . LYS A 1 172 ? -3.279 -38.469 -5.602 1 97.38 172 LYS A O 1
ATOM 1434 N N . GLN A 1 173 ? -3.721 -36.531 -4.555 1 97.12 173 GLN A N 1
ATOM 1435 C CA . GLN A 1 173 ? -3.604 -35.719 -5.762 1 97.12 173 GLN A CA 1
ATOM 1436 C C . GLN A 1 173 ? -2.238 -35.906 -6.418 1 97.12 173 GLN A C 1
ATOM 1438 O O . GLN A 1 173 ? -2.141 -36.031 -7.641 1 97.12 173 GLN A O 1
ATOM 1443 N N . PHE A 1 174 ? -1.233 -35.969 -5.59 1 97.38 174 PHE A N 1
ATOM 1444 C CA . PHE A 1 174 ? 0.136 -36.094 -6.07 1 97.38 174 PHE A CA 1
ATOM 1445 C C . PHE A 1 174 ? 0.371 -37.5 -6.641 1 97.38 174 PHE A C 1
ATOM 1447 O O . PHE A 1 174 ? 0.896 -37.625 -7.746 1 97.38 174 PHE A O 1
ATOM 1454 N N . GLU A 1 175 ? -0.115 -38.5 -5.977 1 96.81 175 GLU A N 1
ATOM 1455 C CA . GLU A 1 175 ? 0.2 -39.875 -6.297 1 96.81 175 GLU A CA 1
ATOM 1456 C C . GLU A 1 175 ? -0.621 -40.375 -7.484 1 96.81 175 GLU A C 1
ATOM 1458 O O . GLU A 1 175 ? -0.301 -41.406 -8.086 1 96.81 175 GLU A O 1
ATOM 1463 N N . THR A 1 176 ? -1.658 -39.656 -7.789 1 97 176 THR A N 1
ATOM 1464 C CA . THR A 1 176 ? -2.516 -40.062 -8.891 1 97 176 THR A CA 1
ATOM 1465 C C . THR A 1 176 ? -1.826 -39.844 -10.234 1 97 176 THR A C 1
ATOM 1467 O O . THR A 1 176 ? -2.23 -40.406 -11.25 1 97 176 THR A O 1
ATOM 1470 N N . ILE A 1 177 ? -0.878 -39 -10.273 1 97.62 177 ILE A N 1
ATOM 1471 C CA . ILE A 1 177 ? -0.139 -38.688 -11.492 1 97.62 177 ILE A CA 1
ATOM 1472 C C . ILE A 1 177 ? 1.211 -39.406 -11.469 1 97.62 177 ILE A C 1
ATOM 1474 O O . ILE A 1 177 ? 1.923 -39.375 -10.461 1 97.62 177 ILE A O 1
ATOM 1478 N N . SER A 1 178 ? 1.608 -40.062 -12.523 1 96.5 178 SER A N 1
ATOM 1479 C CA . SER A 1 178 ? 2.883 -40.781 -12.539 1 96.5 178 SER A CA 1
ATOM 1480 C C . SER A 1 178 ? 4.059 -39.812 -12.453 1 96.5 178 SER A C 1
ATOM 1482 O O . SER A 1 178 ? 4.016 -38.719 -13.047 1 96.5 178 SER A O 1
ATOM 1484 N N . THR A 1 179 ? 5.059 -40.219 -11.766 1 95.81 179 THR A N 1
ATOM 1485 C CA . THR A 1 179 ? 6.258 -39.406 -11.578 1 95.81 179 THR A CA 1
ATOM 1486 C C . THR A 1 179 ? 6.902 -39.094 -12.922 1 95.81 179 THR A C 1
ATOM 1488 O O . THR A 1 179 ? 7.383 -37.969 -13.133 1 95.81 179 THR A O 1
ATOM 1491 N N . ALA A 1 180 ? 6.914 -39.969 -13.797 1 97.25 180 ALA A N 1
ATOM 1492 C CA . ALA A 1 180 ? 7.5 -39.781 -15.117 1 97.25 180 ALA A CA 1
ATOM 1493 C C . ALA A 1 180 ? 6.758 -38.688 -15.891 1 97.25 180 ALA A C 1
ATOM 1495 O O . ALA A 1 180 ? 7.379 -37.875 -16.562 1 97.25 180 ALA A O 1
ATOM 1496 N N . ARG A 1 181 ? 5.438 -38.75 -15.766 1 97.94 181 ARG A N 1
ATOM 1497 C CA . ARG A 1 181 ? 4.605 -37.75 -16.438 1 97.94 181 ARG A CA 1
ATOM 1498 C C . ARG A 1 181 ? 4.848 -36.375 -15.867 1 97.94 181 ARG A C 1
ATOM 1500 O O . ARG A 1 181 ? 4.973 -35.406 -16.625 1 97.94 181 ARG A O 1
ATOM 1507 N N . ILE A 1 182 ? 4.969 -36.25 -14.602 1 98.62 182 ILE A N 1
ATOM 1508 C CA . ILE A 1 182 ? 5.234 -35 -13.945 1 98.62 182 ILE A CA 1
ATOM 1509 C C . ILE A 1 182 ? 6.59 -34.438 -14.398 1 98.62 182 ILE A C 1
ATOM 1511 O O . ILE A 1 182 ? 6.695 -33.281 -14.805 1 98.62 182 ILE A O 1
ATOM 1515 N N . GLN A 1 183 ? 7.617 -35.25 -14.422 1 98 183 GLN A N 1
ATOM 1516 C CA . GLN A 1 183 ? 8.977 -34.812 -14.758 1 98 183 GLN A CA 1
ATOM 1517 C C . GLN A 1 183 ? 9.07 -34.375 -16.219 1 98 183 GLN A C 1
ATOM 1519 O O . GLN A 1 183 ? 9.844 -33.5 -16.547 1 98 183 GLN A O 1
ATOM 1524 N N . LYS A 1 184 ? 8.273 -35 -17 1 98.12 184 LYS A N 1
ATOM 1525 C CA . LYS A 1 184 ? 8.273 -34.656 -18.422 1 98.12 184 LYS A CA 1
ATOM 1526 C C . LYS A 1 184 ? 7.641 -33.312 -18.656 1 98.12 184 LYS A C 1
ATOM 1528 O O . LYS A 1 184 ? 8.133 -32.5 -19.469 1 98.12 184 LYS A O 1
ATOM 1533 N N . ILE A 1 185 ? 6.602 -33 -17.969 1 98.62 185 ILE A N 1
ATOM 1534 C CA . ILE A 1 185 ? 5.734 -31.859 -18.297 1 98.62 185 ILE A CA 1
ATOM 1535 C C . ILE A 1 185 ? 6.102 -30.656 -17.422 1 98.62 185 ILE A C 1
ATOM 1537 O O . ILE A 1 185 ? 6.133 -29.531 -17.906 1 98.62 185 ILE A O 1
ATOM 1541 N N . CYS A 1 186 ? 6.441 -30.891 -16.188 1 98.75 186 CYS A N 1
ATOM 1542 C CA . CYS A 1 186 ? 6.566 -29.812 -15.203 1 98.75 186 CYS A CA 1
ATOM 1543 C C . CYS A 1 186 ? 8.031 -29.531 -14.891 1 98.75 186 CYS A C 1
ATOM 1545 O O . CYS A 1 186 ? 8.852 -30.453 -14.844 1 98.75 186 CYS A O 1
ATOM 1547 N N . GLN A 1 187 ? 8.367 -28.312 -14.656 1 98.56 187 GLN A N 1
ATOM 1548 C CA . GLN A 1 187 ? 9.68 -27.859 -14.18 1 98.56 187 GLN A CA 1
ATOM 1549 C C . GLN A 1 187 ? 9.656 -27.609 -12.68 1 98.56 187 GLN A C 1
ATOM 1551 O O . GLN A 1 187 ? 10.711 -27.531 -12.039 1 98.56 187 GLN A O 1
ATOM 1556 N N . PHE A 1 188 ? 8.422 -27.469 -12.094 1 98.75 188 PHE A N 1
ATOM 1557 C CA . PHE A 1 188 ? 8.281 -27.172 -10.672 1 98.75 188 PHE A CA 1
ATOM 1558 C C . PHE A 1 188 ? 7.184 -28.016 -10.047 1 98.75 188 PHE A C 1
ATOM 1560 O O . PHE A 1 188 ? 6.27 -28.469 -10.742 1 98.75 188 PHE A O 1
ATOM 1567 N N . LEU A 1 189 ? 7.344 -28.234 -8.766 1 98.75 189 LEU A N 1
ATOM 1568 C CA . LEU A 1 189 ? 6.242 -28.703 -7.934 1 98.75 189 LEU A CA 1
ATOM 1569 C C . LEU A 1 189 ? 5.75 -27.609 -7 1 98.75 189 LEU A C 1
ATOM 1571 O O . LEU A 1 189 ? 6.555 -26.844 -6.461 1 98.75 189 LEU A O 1
ATOM 1575 N N . HIS A 1 190 ? 4.461 -27.547 -6.84 1 98.81 190 HIS A N 1
ATOM 1576 C CA . HIS A 1 190 ? 3.83 -26.594 -5.941 1 98.81 190 HIS A CA 1
ATOM 1577 C C . HIS A 1 190 ? 3.045 -27.297 -4.84 1 98.81 190 HIS A C 1
ATOM 1579 O O . HIS A 1 190 ? 1.814 -27.219 -4.809 1 98.81 190 HIS A O 1
ATOM 1585 N N . PRO A 1 191 ? 3.738 -27.875 -3.895 1 98.75 191 PRO A N 1
ATOM 1586 C CA . PRO A 1 191 ? 3.02 -28.516 -2.789 1 98.75 191 PRO A CA 1
ATOM 1587 C C . PRO A 1 191 ? 2.508 -27.516 -1.76 1 98.75 191 PRO A C 1
ATOM 1589 O O . PRO A 1 191 ? 3.182 -26.516 -1.471 1 98.75 191 PRO A O 1
ATOM 1592 N N . TRP A 1 192 ? 1.314 -27.812 -1.234 1 98.62 192 TRP A N 1
ATOM 1593 C CA . TRP A 1 192 ? 0.9 -27.156 -0.001 1 98.62 192 TRP A CA 1
ATOM 1594 C C . TRP A 1 192 ? 1.928 -27.375 1.104 1 98.62 192 TRP A C 1
ATOM 1596 O O . TRP A 1 192 ? 2.451 -28.469 1.266 1 98.62 192 TRP A O 1
ATOM 1606 N N . THR A 1 193 ? 2.207 -26.359 1.834 1 98.56 193 THR A N 1
ATOM 1607 C CA . THR A 1 193 ? 3.258 -26.422 2.844 1 98.56 193 THR A CA 1
ATOM 1608 C C . THR A 1 193 ? 2.992 -27.547 3.83 1 98.56 193 THR A C 1
ATOM 1610 O O . THR A 1 193 ? 3.92 -28.25 4.25 1 98.56 193 THR A O 1
ATOM 1613 N N . LYS A 1 194 ? 1.751 -27.797 4.145 1 97.88 194 LYS A N 1
ATOM 1614 C CA . LYS A 1 194 ? 1.405 -28.828 5.129 1 97.88 194 LYS A CA 1
ATOM 1615 C C . LYS A 1 194 ? 1.74 -30.219 4.609 1 97.88 194 LYS A C 1
ATOM 1617 O O . LYS A 1 194 ? 2.227 -31.062 5.359 1 97.88 194 LYS A O 1
ATOM 1622 N N . ILE A 1 195 ? 1.49 -30.484 3.32 1 98.12 195 ILE A N 1
ATOM 1623 C CA . ILE A 1 195 ? 1.77 -31.797 2.756 1 98.12 195 ILE A CA 1
ATOM 1624 C C . ILE A 1 195 ? 3.277 -31.984 2.604 1 98.12 195 ILE A C 1
ATOM 1626 O O . ILE A 1 195 ? 3.795 -33.094 2.795 1 98.12 195 ILE A O 1
ATOM 1630 N N . TYR A 1 196 ? 3.969 -30.906 2.301 1 98.25 196 TYR A N 1
ATOM 1631 C CA . TYR A 1 196 ? 5.422 -30.984 2.188 1 98.25 196 TYR A CA 1
ATOM 1632 C C . TYR A 1 196 ? 6.055 -31.312 3.531 1 98.25 196 TYR A C 1
ATOM 1634 O O . TYR A 1 196 ? 6.957 -32.156 3.609 1 98.25 196 TYR A O 1
ATOM 1642 N N . GLU A 1 197 ? 5.551 -30.672 4.559 1 97.94 197 GLU A N 1
ATOM 1643 C CA . GLU A 1 197 ? 6.086 -30.922 5.891 1 97.94 197 GLU A CA 1
ATOM 1644 C C . GLU A 1 197 ? 5.809 -32.375 6.336 1 97.94 197 GLU A C 1
ATOM 1646 O O . GLU A 1 197 ? 6.633 -32.969 7.004 1 97.94 197 GLU A O 1
ATOM 1651 N N . LYS A 1 198 ? 4.723 -32.844 5.938 1 98 198 LYS A N 1
ATOM 1652 C CA . LYS A 1 198 ? 4.316 -34.188 6.344 1 98 198 LYS A CA 1
ATOM 1653 C C . LYS A 1 198 ? 5.062 -35.25 5.543 1 98 198 LYS A C 1
ATOM 1655 O O . LYS A 1 198 ? 5.406 -36.312 6.078 1 98 198 LYS A O 1
ATOM 1660 N N . TYR A 1 199 ? 5.273 -35 4.23 1 97.75 199 TYR A N 1
ATOM 1661 C CA . TYR A 1 199 ? 5.859 -36.031 3.357 1 97.75 199 TYR A CA 1
ATOM 1662 C C . TYR A 1 199 ? 7 -35.438 2.533 1 97.75 199 TYR A C 1
ATOM 1664 O O . TYR A 1 199 ? 7 -35.531 1.304 1 97.75 199 TYR A O 1
ATOM 1672 N N . PRO A 1 200 ? 8.039 -34.875 3.143 1 97.56 200 PRO A N 1
ATOM 1673 C CA . PRO A 1 200 ? 9.102 -34.188 2.389 1 97.56 200 PRO A CA 1
ATOM 1674 C C . PRO A 1 200 ? 9.875 -35.156 1.478 1 97.56 200 PRO A C 1
ATOM 1676 O O . PRO A 1 200 ? 10.195 -34.781 0.339 1 97.56 200 PRO A O 1
ATOM 1679 N N . GLN A 1 201 ? 10.141 -36.344 1.938 1 97.06 201 GLN A N 1
ATOM 1680 C CA . GLN A 1 201 ? 10.953 -37.25 1.164 1 97.06 201 GLN A CA 1
ATOM 1681 C C . GLN A 1 201 ? 10.211 -37.719 -0.088 1 97.06 201 GLN A C 1
ATOM 1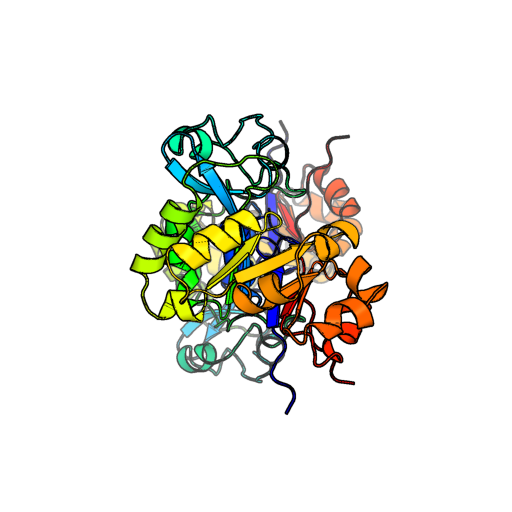683 O O . GLN A 1 201 ? 10.812 -37.875 -1.155 1 97.06 201 GLN A O 1
ATOM 1688 N N . MET A 1 202 ? 8.914 -37.969 0.115 1 96.56 202 MET A N 1
ATOM 1689 C CA . MET A 1 202 ? 8.086 -38.375 -1.02 1 96.56 202 MET A CA 1
ATOM 1690 C C . MET A 1 202 ? 8.148 -37.344 -2.135 1 96.56 202 MET A C 1
ATOM 1692 O O . MET A 1 202 ? 8.312 -37.688 -3.307 1 96.56 202 MET A O 1
ATOM 1696 N N . ILE A 1 203 ? 8.102 -36.125 -1.807 1 97.56 203 ILE A N 1
ATOM 1697 C CA . ILE A 1 203 ? 8.023 -35 -2.762 1 97.56 203 ILE A CA 1
ATOM 1698 C C . ILE A 1 203 ? 9.406 -34.75 -3.342 1 97.56 203 ILE A C 1
ATOM 1700 O O . ILE A 1 203 ? 9.555 -34.562 -4.555 1 97.56 203 ILE A O 1
ATOM 1704 N N . LYS A 1 204 ? 10.43 -34.781 -2.504 1 96.94 204 LYS A N 1
ATOM 1705 C CA . LYS A 1 204 ? 11.797 -34.469 -2.916 1 96.94 204 LYS A CA 1
ATOM 1706 C C . LYS A 1 204 ? 12.344 -35.531 -3.875 1 96.94 204 LYS A C 1
ATOM 1708 O O . LYS A 1 204 ? 13.273 -35.25 -4.637 1 96.94 204 LYS A O 1
ATOM 1713 N N . LYS A 1 205 ? 11.781 -36.656 -3.846 1 95.31 205 LYS A N 1
ATOM 1714 C CA . LYS A 1 205 ? 12.25 -37.75 -4.668 1 95.31 205 LYS A CA 1
ATOM 1715 C C . LYS A 1 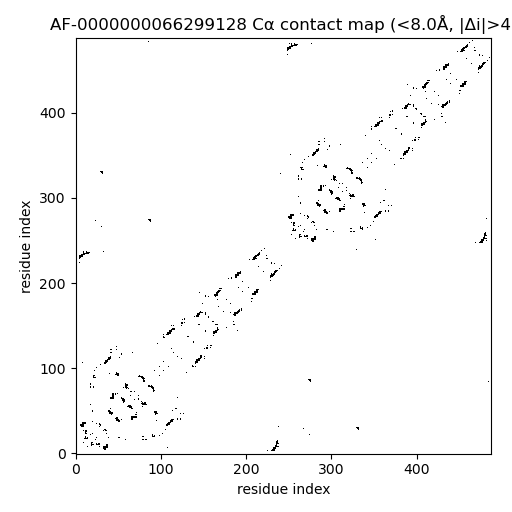205 ? 12.156 -37.438 -6.152 1 95.31 205 LYS A C 1
ATOM 1717 O O . LYS A 1 205 ? 12.938 -37.938 -6.961 1 95.31 205 LYS A O 1
ATOM 1722 N N . LEU A 1 206 ? 11.273 -36.562 -6.527 1 96.5 206 LEU A N 1
ATOM 1723 C CA . LEU A 1 206 ? 11.109 -36.188 -7.926 1 96.5 206 LEU A CA 1
ATOM 1724 C C . LEU A 1 206 ? 12.242 -35.281 -8.383 1 96.5 206 LEU A C 1
ATOM 1726 O O . LEU A 1 206 ? 12.414 -35.062 -9.586 1 96.5 206 LEU A O 1
ATOM 1730 N N . ASN A 1 207 ? 12.93 -34.656 -7.453 1 96.69 207 ASN A N 1
ATOM 1731 C CA . ASN A 1 207 ? 14.094 -33.812 -7.707 1 96.69 207 ASN A CA 1
ATOM 1732 C C . ASN A 1 207 ? 13.734 -32.625 -8.578 1 96.69 207 ASN A C 1
ATOM 1734 O O . ASN A 1 207 ? 14.445 -32.312 -9.531 1 96.69 207 ASN A O 1
ATOM 1738 N N . LEU A 1 208 ? 12.562 -32.062 -8.461 1 98.25 208 LEU A N 1
ATOM 1739 C CA . LEU A 1 208 ? 12.133 -30.797 -9.055 1 98.25 208 LEU A CA 1
ATOM 1740 C C . LEU A 1 208 ? 12.125 -29.688 -8.016 1 98.25 208 LEU A C 1
ATOM 1742 O O . LEU A 1 208 ? 11.812 -29.922 -6.844 1 98.25 208 LEU A O 1
ATOM 1746 N N . PRO A 1 209 ? 12.531 -28.469 -8.445 1 98.31 209 PRO A N 1
ATOM 1747 C CA . PRO A 1 209 ? 12.445 -27.359 -7.5 1 98.31 209 PRO A CA 1
ATOM 1748 C C . PRO A 1 209 ? 11.016 -27.125 -7 1 98.31 209 PRO A C 1
ATOM 1750 O O . PRO A 1 209 ? 10.055 -27.359 -7.73 1 98.31 209 PRO A O 1
ATOM 1753 N N . LEU A 1 210 ? 10.914 -26.609 -5.758 1 98.69 210 LEU A N 1
ATOM 1754 C CA . LEU A 1 210 ? 9.617 -26.484 -5.09 1 98.69 210 LEU A CA 1
ATOM 1755 C C . LEU A 1 210 ? 9.219 -25.016 -4.953 1 98.69 210 LEU A C 1
ATOM 1757 O O . LEU A 1 210 ? 10.039 -24.188 -4.57 1 98.69 210 LEU A O 1
ATOM 1761 N N . ASN A 1 211 ? 8.008 -24.703 -5.32 1 98.81 211 ASN A N 1
ATOM 1762 C CA . ASN A 1 211 ? 7.336 -23.469 -4.945 1 98.81 211 ASN A CA 1
ATOM 1763 C C . ASN A 1 211 ? 6.258 -23.703 -3.893 1 98.81 211 ASN A C 1
ATOM 1765 O O . ASN A 1 211 ? 5.156 -24.156 -4.219 1 98.81 211 ASN A O 1
ATOM 1769 N N . LEU A 1 212 ? 6.562 -23.391 -2.654 1 98.81 212 LEU A N 1
ATOM 1770 C CA . LEU A 1 212 ? 5.715 -23.734 -1.52 1 98.81 212 LEU A CA 1
ATOM 1771 C C . LEU A 1 212 ? 4.625 -22.703 -1.307 1 98.81 212 LEU A C 1
ATOM 1773 O O . LEU A 1 212 ? 4.887 -21.5 -1.395 1 98.81 212 LEU A O 1
ATOM 1777 N N . TRP A 1 213 ? 3.447 -23.188 -1.094 1 98.69 213 TRP A N 1
ATOM 1778 C CA . TRP A 1 213 ? 2.326 -22.297 -0.785 1 98.69 213 TRP A CA 1
ATOM 1779 C C . TRP A 1 213 ? 1.464 -22.891 0.329 1 98.69 213 TRP A C 1
ATOM 1781 O O . TRP A 1 213 ? 1.43 -24.109 0.521 1 98.69 213 TRP A O 1
ATOM 1791 N N . THR A 1 214 ? 0.898 -22.141 1.182 1 97.94 214 THR A N 1
ATOM 1792 C CA . THR A 1 214 ? 1.166 -20.734 1.45 1 97.94 214 THR A CA 1
ATOM 1793 C C . THR A 1 214 ? 1.93 -20.578 2.762 1 97.94 214 THR A C 1
ATOM 1795 O O . THR A 1 214 ? 1.585 -21.188 3.77 1 97.94 214 THR A O 1
ATOM 1798 N N . VAL A 1 215 ? 2.951 -19.953 2.715 1 98.38 215 VAL A N 1
ATOM 1799 C CA . VAL A 1 215 ? 3.748 -19.703 3.91 1 98.38 215 VAL A CA 1
ATOM 1800 C C . VAL A 1 215 ? 3.057 -18.641 4.773 1 98.38 215 VAL A C 1
ATOM 1802 O O . VAL A 1 215 ? 2.691 -17.578 4.281 1 98.38 215 VAL A O 1
ATOM 1805 N N . ASN A 1 216 ? 2.98 -18.891 6.105 1 96.5 216 ASN A N 1
ATOM 1806 C CA . ASN A 1 216 ? 2.088 -18.031 6.883 1 96.5 216 ASN A CA 1
ATOM 1807 C C . ASN A 1 216 ? 2.775 -17.5 8.133 1 96.5 216 ASN A C 1
ATOM 1809 O O . ASN A 1 216 ? 2.152 -16.797 8.938 1 96.5 216 ASN A O 1
ATOM 1813 N N . SER A 1 217 ? 4.027 -17.844 8.32 1 97.25 217 SER A N 1
ATOM 1814 C CA . SER A 1 217 ? 4.727 -17.328 9.5 1 97.25 217 SER A CA 1
ATOM 1815 C C . SER A 1 217 ? 6.207 -17.109 9.211 1 97.25 217 SER A C 1
ATOM 1817 O O . SER A 1 217 ? 6.781 -17.75 8.336 1 97.25 217 SER A O 1
ATOM 1819 N N . GLN A 1 218 ? 6.742 -16.234 10.008 1 96.44 218 GLN A N 1
ATOM 1820 C CA . GLN A 1 218 ? 8.172 -15.945 9.906 1 96.44 218 GLN A CA 1
ATOM 1821 C C . GLN A 1 218 ? 9 -17.188 10.195 1 96.44 218 GLN A C 1
ATOM 1823 O O . GLN A 1 218 ? 10.016 -17.438 9.531 1 96.44 218 GLN A O 1
ATOM 1828 N N . ASN A 1 219 ? 8.531 -17.969 11.148 1 96.56 219 ASN A N 1
ATOM 1829 C CA . ASN A 1 219 ? 9.25 -19.188 11.492 1 96.56 219 ASN A CA 1
ATOM 1830 C C . ASN A 1 219 ? 9.273 -20.172 10.328 1 96.56 219 ASN A C 1
ATOM 1832 O O . ASN A 1 219 ? 10.328 -20.734 10 1 96.56 219 ASN A O 1
ATOM 1836 N N . LYS A 1 220 ? 8.148 -20.391 9.719 1 97.38 220 LYS A N 1
ATOM 1837 C CA . LYS A 1 220 ? 8.078 -21.297 8.578 1 97.38 220 LYS A CA 1
ATOM 1838 C C . LYS A 1 220 ? 8.883 -20.766 7.398 1 97.38 220 LYS A C 1
ATOM 1840 O O . LYS A 1 220 ? 9.586 -21.516 6.723 1 97.38 220 LYS A O 1
ATOM 1845 N N . PHE A 1 221 ? 8.773 -19.484 7.203 1 97.81 221 PHE A N 1
ATOM 1846 C CA . PHE A 1 221 ? 9.547 -18.844 6.148 1 97.81 221 PHE A CA 1
ATOM 1847 C C . PHE A 1 221 ? 11.031 -19.141 6.297 1 97.81 221 PHE A C 1
ATOM 1849 O O . PHE A 1 221 ? 11.68 -19.578 5.348 1 97.81 221 PHE A O 1
ATOM 1856 N N . GLN A 1 222 ? 11.516 -18.953 7.508 1 96.44 222 GLN A N 1
ATOM 1857 C CA . GLN A 1 222 ? 12.93 -19.188 7.781 1 96.44 222 GLN A CA 1
ATOM 1858 C C . GLN A 1 222 ? 13.281 -20.656 7.633 1 96.44 222 GLN A C 1
ATOM 1860 O O . GLN A 1 222 ? 14.344 -21 7.105 1 96.44 222 GLN A O 1
ATOM 1865 N N . GLN A 1 223 ? 12.422 -21.484 8.078 1 95.94 223 GLN A N 1
ATOM 1866 C CA . GLN A 1 223 ? 12.633 -22.922 7.957 1 95.94 223 GLN A CA 1
ATOM 1867 C C . GLN A 1 223 ? 12.797 -23.328 6.496 1 95.94 223 GLN A C 1
ATOM 1869 O O . GLN A 1 223 ? 13.734 -24.047 6.148 1 95.94 223 GLN A O 1
ATOM 1874 N N . PHE A 1 224 ? 11.914 -22.875 5.645 1 97.38 224 PHE A N 1
ATOM 1875 C CA . PHE A 1 224 ? 11.922 -23.266 4.242 1 97.38 224 PHE A CA 1
ATOM 1876 C C . PHE A 1 224 ? 13.078 -22.594 3.5 1 97.38 224 PHE A C 1
ATOM 1878 O O . PHE A 1 224 ? 13.555 -23.109 2.488 1 97.38 224 PHE A O 1
ATOM 1885 N N . LEU A 1 225 ? 13.492 -21.406 4.031 1 95.81 225 LEU A N 1
ATOM 1886 C CA . LEU A 1 225 ? 14.625 -20.703 3.441 1 95.81 225 LEU A CA 1
ATOM 1887 C C . LEU A 1 225 ? 15.883 -21.562 3.494 1 95.81 225 LEU A C 1
ATOM 1889 O O . LEU A 1 225 ? 16.75 -21.469 2.619 1 95.81 225 LEU A O 1
ATOM 1893 N N . ALA A 1 226 ? 15.984 -22.422 4.43 1 94.69 226 ALA A N 1
ATOM 1894 C CA . ALA A 1 226 ? 17.156 -23.266 4.633 1 94.69 226 ALA A CA 1
ATOM 1895 C C . ALA A 1 226 ? 17.078 -24.516 3.771 1 94.69 226 ALA A C 1
ATOM 1897 O O . ALA A 1 226 ? 18.031 -25.312 3.729 1 94.69 226 ALA A O 1
ATOM 1898 N N . ASP A 1 227 ? 16.016 -24.75 3.102 1 96.12 227 ASP A N 1
ATOM 1899 C CA . ASP A 1 227 ? 15.797 -25.953 2.297 1 96.12 227 ASP A CA 1
ATOM 1900 C C . ASP A 1 227 ? 16.234 -25.734 0.849 1 96.12 227 ASP A C 1
ATOM 1902 O O . ASP A 1 227 ? 15.578 -24.984 0.11 1 96.12 227 ASP A O 1
ATOM 1906 N N . ASN A 1 228 ? 17.188 -26.391 0.393 1 95.31 228 ASN A N 1
ATOM 1907 C CA . ASN A 1 228 ? 17.797 -26.172 -0.912 1 95.31 228 ASN A CA 1
ATOM 1908 C C . ASN A 1 228 ? 16.906 -26.656 -2.043 1 95.31 228 ASN A C 1
ATOM 1910 O O . ASN A 1 228 ? 17.141 -26.344 -3.213 1 95.31 228 ASN A O 1
ATOM 1914 N N . HIS A 1 229 ? 15.867 -27.391 -1.72 1 97.06 229 HIS A N 1
ATOM 1915 C CA . HIS A 1 229 ? 14.938 -27.859 -2.742 1 97.06 229 HIS A CA 1
ATOM 1916 C C . HIS A 1 229 ? 13.883 -26.797 -3.051 1 97.06 229 HIS A C 1
ATOM 1918 O O . HIS A 1 229 ? 13.156 -26.906 -4.039 1 97.06 229 HIS A O 1
ATOM 1924 N N . VAL A 1 230 ? 13.805 -25.797 -2.186 1 98.12 230 VAL A N 1
ATOM 1925 C CA . VAL A 1 230 ? 12.789 -24.766 -2.34 1 98.12 230 VAL A CA 1
ATOM 1926 C C . VAL A 1 230 ? 13.312 -23.656 -3.25 1 98.12 230 VAL A C 1
ATOM 1928 O O . VAL A 1 230 ? 14.359 -23.062 -2.984 1 98.12 230 VAL A O 1
ATOM 1931 N N . TYR A 1 231 ? 12.57 -23.438 -4.305 1 98.25 231 TYR A N 1
ATOM 1932 C CA . TYR A 1 231 ? 12.914 -22.391 -5.266 1 98.25 231 TYR A CA 1
ATOM 1933 C C . TYR A 1 231 ? 12.219 -21.078 -4.918 1 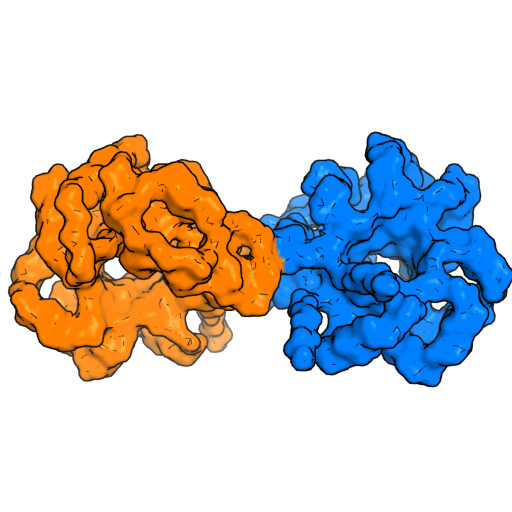98.25 231 TYR A C 1
ATOM 1935 O O . TYR A 1 231 ? 12.82 -20.016 -5.02 1 98.25 231 TYR A O 1
ATOM 1943 N N . ALA A 1 232 ? 10.992 -21.156 -4.445 1 98.62 232 ALA A N 1
ATOM 1944 C CA . ALA A 1 232 ? 10.219 -19.984 -4.082 1 98.62 232 ALA A CA 1
ATOM 1945 C C . ALA A 1 232 ? 9.242 -20.281 -2.953 1 98.62 232 ALA A C 1
ATOM 1947 O O . ALA A 1 232 ? 8.852 -21.438 -2.756 1 98.62 232 ALA A O 1
ATOM 1948 N N . GLN A 1 233 ? 8.93 -19.297 -2.236 1 98.75 233 GLN A N 1
ATOM 1949 C CA . GLN A 1 233 ? 7.871 -19.312 -1.232 1 98.75 233 GLN A CA 1
ATOM 1950 C C . GLN A 1 233 ? 6.766 -18.328 -1.572 1 98.75 233 GLN A C 1
ATOM 1952 O O . GLN A 1 233 ? 7.039 -17.188 -1.965 1 98.75 233 GLN A O 1
ATOM 1957 N N . ILE A 1 234 ? 5.559 -18.75 -1.548 1 98.94 234 ILE A N 1
ATOM 1958 C CA . ILE A 1 234 ? 4.387 -17.922 -1.832 1 98.94 234 ILE A CA 1
ATOM 1959 C C . ILE A 1 234 ? 3.686 -17.562 -0.527 1 98.94 234 ILE A C 1
ATOM 1961 O O . ILE A 1 234 ? 3.322 -18.438 0.257 1 98.94 234 ILE A O 1
ATOM 1965 N N . ALA A 1 235 ? 3.535 -16.281 -0.268 1 98.81 235 ALA A N 1
ATOM 1966 C CA . ALA A 1 235 ? 3 -15.836 1.015 1 98.81 235 ALA A CA 1
ATOM 1967 C C . ALA A 1 235 ? 2.086 -14.625 0.833 1 98.81 235 ALA A C 1
ATOM 1969 O O . ALA A 1 235 ? 2.217 -13.883 -0.141 1 98.81 235 ALA A O 1
ATOM 1970 N N . ASN A 1 236 ? 1.164 -14.438 1.772 1 98.62 236 ASN A N 1
ATOM 1971 C CA . ASN A 1 236 ? 0.267 -13.289 1.753 1 98.62 236 ASN A CA 1
ATOM 1972 C C . ASN A 1 236 ? 0.973 -12.023 2.221 1 98.62 236 ASN A C 1
ATOM 1974 O O . ASN A 1 236 ? 0.573 -10.914 1.857 1 98.62 236 ASN A O 1
ATOM 1978 N N . LYS A 1 237 ? 1.895 -12.18 3.062 1 97.62 237 LYS A N 1
ATOM 1979 C CA . LYS A 1 237 ? 2.584 -11.023 3.631 1 97.62 237 LYS A CA 1
ATOM 1980 C C . LYS A 1 237 ? 4.082 -11.086 3.354 1 97.62 237 LYS A C 1
ATOM 1982 O O . LYS A 1 237 ? 4.605 -12.133 2.967 1 97.62 237 LYS A O 1
ATOM 1987 N N . LYS A 1 238 ? 4.719 -10.016 3.5 1 97.5 238 LYS A N 1
ATOM 1988 C CA . LYS A 1 238 ? 6.16 -9.906 3.283 1 97.5 238 LYS A CA 1
ATOM 1989 C C . LYS A 1 238 ? 6.941 -10.469 4.469 1 97.5 238 LYS A C 1
ATOM 1991 O O . LYS A 1 238 ? 6.613 -10.18 5.621 1 97.5 238 LYS A O 1
ATOM 1996 N N . PHE A 1 239 ? 7.852 -11.305 4.234 1 95 239 PHE A N 1
ATOM 1997 C CA . PHE A 1 239 ? 8.797 -11.805 5.227 1 95 239 PHE A CA 1
ATOM 1998 C C . PHE A 1 239 ? 10.219 -11.383 4.879 1 95 239 PHE A C 1
ATOM 2000 O O . PHE A 1 239 ? 10.609 -11.398 3.709 1 95 239 PHE A O 1
ATOM 2007 N N . GLU A 1 240 ? 10.852 -10.891 5.816 1 90.81 240 GLU A N 1
ATOM 2008 C CA . GLU A 1 240 ? 12.242 -10.508 5.602 1 90.81 240 GLU A CA 1
ATOM 2009 C C . GLU A 1 240 ? 13.203 -11.547 6.172 1 90.81 240 GLU A C 1
ATOM 2011 O O . GLU A 1 240 ? 12.891 -12.219 7.156 1 90.81 240 GLU A O 1
ATOM 2016 N N . ILE A 1 241 ? 14.305 -11.68 5.414 1 86.62 241 ILE A N 1
ATOM 2017 C CA . ILE A 1 241 ? 15.344 -12.594 5.879 1 86.62 241 ILE A CA 1
ATOM 2018 C C . ILE A 1 241 ? 15.961 -12.055 7.164 1 86.62 241 ILE A C 1
ATOM 2020 O O . ILE A 1 241 ? 16.375 -10.891 7.227 1 86.62 241 ILE A O 1
ATOM 2024 N N . LYS A 1 242 ? 15.75 -12.797 8.227 1 74.44 242 LYS A N 1
ATOM 2025 C CA . LYS A 1 242 ? 16.422 -12.414 9.477 1 74.44 242 LYS A CA 1
ATOM 2026 C C . LYS A 1 242 ? 17.891 -12.812 9.453 1 74.44 242 LYS A C 1
ATOM 2028 O O . LYS A 1 242 ? 18.234 -13.953 9.141 1 74.44 242 LYS A O 1
ATOM 2033 N N . ILE A 1 243 ? 18.844 -11.773 9.438 1 62.97 243 ILE A N 1
ATOM 2034 C CA . ILE A 1 243 ? 20.281 -12.023 9.547 1 62.97 243 ILE A CA 1
ATOM 2035 C C . ILE A 1 243 ? 20.641 -12.367 10.992 1 62.97 243 ILE A C 1
ATOM 2037 O O . ILE A 1 243 ? 20.297 -11.617 11.914 1 62.97 243 ILE A O 1
ATOM 2041 N N . ASN A 1 244 ? 20.656 -13.664 11.43 1 49.06 244 ASN A N 1
ATOM 2042 C CA . ASN A 1 244 ? 21.203 -14.055 12.719 1 49.06 244 ASN A CA 1
ATOM 2043 C C . ASN A 1 244 ? 22.594 -13.445 12.953 1 49.06 244 ASN A C 1
ATOM 2045 O O . ASN A 1 244 ? 23.375 -13.289 12.008 1 49.06 244 ASN A O 1
ATOM 2049 N N . MET B 1 1 ? -27.078 16.844 12 1 31.34 1 MET B N 1
ATOM 2050 C CA . MET B 1 1 ? -26.344 15.914 11.148 1 31.34 1 MET B CA 1
ATOM 2051 C C . MET B 1 1 ? -24.844 16.125 11.297 1 31.34 1 MET B C 1
ATOM 2053 O O . MET B 1 1 ? -24.328 17.219 11.016 1 31.34 1 MET B O 1
ATOM 2057 N N . HIS B 1 2 ? -24.25 15.664 12.336 1 43.84 2 HIS B N 1
ATOM 2058 C CA . HIS B 1 2 ? -22.859 16 12.664 1 43.84 2 HIS B CA 1
ATOM 2059 C C . HIS B 1 2 ? -21.969 15.914 11.43 1 43.84 2 HIS B C 1
ATOM 2061 O O . HIS B 1 2 ? -22.125 15.008 10.609 1 43.84 2 HIS B O 1
ATOM 2067 N N . ASN B 1 3 ? -21.547 17.062 10.953 1 58.03 3 ASN B N 1
ATOM 2068 C CA . ASN B 1 3 ? -20.641 17.188 9.812 1 58.03 3 ASN B CA 1
ATOM 2069 C C . ASN B 1 3 ? -19.562 16.109 9.844 1 58.03 3 ASN B C 1
ATOM 2071 O O . ASN B 1 3 ? -19.078 15.734 10.914 1 58.03 3 ASN B O 1
ATOM 2075 N N . LYS B 1 4 ? -19.391 15.406 8.828 1 79.31 4 LYS B N 1
ATOM 2076 C CA . LYS B 1 4 ? -18.453 14.297 8.727 1 79.31 4 LYS B CA 1
ATOM 2077 C C . LYS B 1 4 ? -17.062 14.703 9.195 1 79.31 4 LYS B C 1
ATOM 2079 O O . LYS B 1 4 ? -16.516 15.711 8.734 1 79.31 4 LYS B O 1
ATOM 2084 N N . GLN B 1 5 ? -16.656 14.203 10.32 1 95.69 5 GLN B N 1
ATOM 2085 C CA . GLN B 1 5 ? -15.289 14.367 10.828 1 95.69 5 GLN B CA 1
ATOM 2086 C C . GLN B 1 5 ? -14.273 13.695 9.906 1 95.69 5 GLN B C 1
ATOM 2088 O O . GLN B 1 5 ? -14.492 12.57 9.445 1 95.69 5 GLN B O 1
ATOM 2093 N N . LEU B 1 6 ? -13.273 14.469 9.5 1 98.06 6 LEU B N 1
ATOM 2094 C CA . LEU B 1 6 ? -12.297 13.969 8.539 1 98.06 6 LEU B CA 1
ATOM 2095 C C . LEU B 1 6 ? -11.227 13.133 9.242 1 98.06 6 LEU B C 1
ATOM 2097 O O . LEU B 1 6 ? -10.906 13.383 10.398 1 98.06 6 LEU B O 1
ATOM 2101 N N . LEU B 1 7 ? -10.742 12.164 8.594 1 98.5 7 LEU B N 1
ATOM 2102 C CA . LEU B 1 7 ? -9.539 11.445 8.992 1 98.5 7 LEU B CA 1
ATOM 2103 C C . LEU B 1 7 ? -8.375 11.758 8.055 1 98.5 7 LEU B C 1
ATOM 2105 O O . LEU B 1 7 ? -8.453 11.484 6.855 1 98.5 7 LEU B O 1
ATOM 2109 N N . LEU B 1 8 ? -7.348 12.383 8.586 1 98.88 8 LEU B N 1
ATOM 2110 C CA . LEU B 1 8 ? -6.16 12.734 7.812 1 98.88 8 LEU B CA 1
ATOM 2111 C C . LEU B 1 8 ? -5.031 11.742 8.078 1 98.88 8 LEU B C 1
ATOM 2113 O O . LEU B 1 8 ? -4.781 11.375 9.234 1 98.88 8 LEU B O 1
ATOM 2117 N N . ALA B 1 9 ? -4.383 11.312 6.992 1 98.94 9 ALA B N 1
ATOM 2118 C CA . ALA B 1 9 ? -3.205 10.461 7.129 1 98.94 9 ALA B CA 1
ATOM 2119 C C . ALA B 1 9 ? -1.994 11.273 7.582 1 98.94 9 ALA B C 1
ATOM 2121 O O . ALA B 1 9 ? -1.569 12.203 6.891 1 98.94 9 ALA B O 1
ATOM 2122 N N . HIS B 1 10 ? -1.444 10.992 8.75 1 98.94 10 HIS B N 1
ATOM 2123 C CA . HIS B 1 10 ? -0.279 11.664 9.312 1 98.94 10 HIS B CA 1
ATOM 2124 C C . HIS B 1 10 ? 0.99 11.305 8.547 1 98.94 10 HIS B C 1
ATOM 2126 O O . HIS B 1 10 ? 1.477 10.172 8.641 1 98.94 10 HIS B O 1
ATOM 2132 N N . ARG B 1 11 ? 1.483 12.289 7.754 1 98.94 11 ARG B N 1
ATOM 2133 C CA . ARG B 1 11 ? 2.656 12.094 6.91 1 98.94 11 ARG B CA 1
ATOM 2134 C C . ARG B 1 11 ? 2.418 10.992 5.891 1 98.94 11 ARG B C 1
ATOM 2136 O O . ARG B 1 11 ? 3.324 10.211 5.59 1 98.94 11 ARG B O 1
ATOM 2143 N N . GLY B 1 12 ? 1.213 10.922 5.336 1 98.88 12 GLY B N 1
ATOM 2144 C CA . GLY B 1 12 ? 0.773 9.805 4.523 1 98.88 12 GLY B CA 1
ATOM 2145 C C . GLY B 1 12 ? 0.339 8.602 5.348 1 98.88 12 GLY B C 1
ATOM 2146 O O . GLY B 1 12 ? 0.22 8.695 6.57 1 98.88 12 GLY B O 1
ATOM 2147 N N . TYR B 1 13 ? -0.106 7.543 4.672 1 98.81 13 TYR B N 1
ATOM 2148 C CA . TYR B 1 13 ? -0.411 6.324 5.41 1 98.81 13 TYR B CA 1
ATOM 2149 C C . TYR B 1 13 ? 0.858 5.695 5.977 1 98.81 13 TYR B C 1
ATOM 2151 O O . TYR B 1 13 ? 1.272 4.617 5.543 1 98.81 13 TYR B O 1
ATOM 2159 N N . SER B 1 14 ? 1.346 6.332 7.027 1 98.75 14 SER B N 1
ATOM 2160 C CA . SER B 1 14 ? 2.695 6.074 7.52 1 98.75 14 SER B CA 1
ATOM 2161 C C . SER B 1 14 ? 2.75 4.785 8.328 1 98.75 14 SER B C 1
ATOM 2163 O O . SER B 1 14 ? 3.834 4.27 8.609 1 98.75 14 SER B O 1
ATOM 2165 N N . PHE B 1 15 ? 1.612 4.242 8.68 1 98.44 15 PHE B N 1
ATOM 2166 C CA . PHE B 1 15 ? 1.574 2.975 9.406 1 98.44 15 PHE B CA 1
ATOM 2167 C C . PHE B 1 15 ? 2.109 1.843 8.531 1 98.44 15 PHE B C 1
ATOM 2169 O O . PHE B 1 15 ? 2.736 0.91 9.039 1 98.44 15 PHE B O 1
ATOM 2176 N N . ILE B 1 16 ? 1.894 1.921 7.211 1 98.44 16 ILE B N 1
ATOM 2177 C CA . ILE B 1 16 ? 2.258 0.779 6.379 1 98.44 16 ILE B CA 1
ATOM 2178 C C . ILE B 1 16 ? 3.211 1.229 5.273 1 98.44 16 ILE B C 1
ATOM 2180 O O . ILE B 1 16 ? 3.482 0.476 4.336 1 98.44 16 ILE B O 1
ATOM 2184 N N . ALA B 1 17 ? 3.715 2.447 5.273 1 98.88 17 ALA B N 1
ATOM 2185 C CA . ALA B 1 17 ? 4.656 2.977 4.289 1 98.88 17 ALA B CA 1
ATOM 2186 C C . ALA B 1 17 ? 5.594 3.998 4.926 1 98.88 17 ALA B C 1
ATOM 2188 O O . ALA B 1 17 ? 5.293 4.559 5.98 1 98.88 17 ALA B O 1
ATOM 2189 N N . PRO B 1 18 ? 6.758 4.25 4.305 1 98.88 18 PRO B N 1
ATOM 2190 C CA . PRO B 1 18 ? 7.633 5.281 4.859 1 98.88 18 PRO B CA 1
ATOM 2191 C C . PRO B 1 18 ? 7.004 6.672 4.828 1 98.88 18 PRO B C 1
ATOM 2193 O O . PRO B 1 18 ? 6.445 7.078 3.807 1 98.88 18 PRO B O 1
ATOM 2196 N N . GLU B 1 19 ? 7.043 7.355 5.934 1 98.94 19 GLU B N 1
ATOM 2197 C CA . GLU B 1 19 ? 6.379 8.641 6.105 1 98.94 19 GLU B CA 1
ATOM 2198 C C . GLU B 1 19 ? 6.832 9.641 5.047 1 98.94 19 GLU B C 1
ATOM 2200 O O . GLU B 1 19 ? 7.992 9.633 4.633 1 98.94 19 GLU B O 1
ATOM 2205 N N . ASN B 1 20 ? 5.836 10.492 4.555 1 98.94 20 ASN B N 1
ATOM 2206 C CA . ASN B 1 20 ? 6.109 11.641 3.697 1 98.94 20 ASN B CA 1
ATOM 2207 C C . ASN B 1 20 ? 6.766 11.211 2.387 1 98.94 20 ASN B C 1
ATOM 2209 O O . ASN B 1 20 ? 7.691 11.875 1.909 1 98.94 20 ASN B O 1
ATOM 2213 N N . THR B 1 21 ? 6.367 10.062 1.89 1 98.94 21 THR B N 1
ATOM 2214 C CA . THR B 1 21 ? 6.82 9.578 0.591 1 98.94 21 THR B CA 1
ATOM 2215 C C . THR B 1 21 ? 5.648 9.469 -0.383 1 98.94 21 THR B C 1
ATOM 2217 O O . THR B 1 21 ? 4.488 9.531 0.025 1 98.94 21 THR B O 1
ATOM 2220 N N . LYS B 1 22 ? 6.02 9.359 -1.633 1 98.88 22 LYS B N 1
ATOM 2221 C CA . LYS B 1 22 ? 4.988 9.141 -2.645 1 98.88 22 LYS B CA 1
ATOM 2222 C C . LYS B 1 22 ? 4.148 7.91 -2.324 1 98.88 22 LYS B C 1
ATOM 2224 O O . LYS B 1 22 ? 2.922 7.941 -2.434 1 98.88 22 LYS B O 1
ATOM 2229 N N . LEU B 1 23 ? 4.816 6.797 -1.919 1 98.94 23 LEU B N 1
ATOM 2230 C CA . LEU B 1 23 ? 4.09 5.574 -1.595 1 98.94 23 LEU B CA 1
ATOM 2231 C C . LEU B 1 23 ? 3.092 5.816 -0.466 1 98.94 23 LEU B C 1
ATOM 2233 O O . LEU B 1 23 ? 1.934 5.402 -0.555 1 98.94 23 LEU B O 1
ATOM 2237 N N . ALA B 1 24 ? 3.533 6.508 0.572 1 98.94 24 ALA B N 1
ATOM 2238 C CA . ALA B 1 24 ? 2.654 6.773 1.708 1 98.94 24 ALA B CA 1
ATOM 2239 C C . ALA B 1 24 ? 1.45 7.609 1.285 1 98.94 24 ALA B C 1
ATOM 2241 O O . ALA B 1 24 ? 0.331 7.375 1.747 1 98.94 24 ALA B O 1
ATOM 2242 N N . PHE B 1 25 ? 1.663 8.57 0.431 1 98.94 25 PHE B N 1
ATOM 2243 C CA . PHE B 1 25 ? 0.583 9.438 -0.028 1 98.94 25 PHE B CA 1
ATOM 2244 C C . PHE B 1 25 ? -0.35 8.688 -0.969 1 98.94 25 PHE B C 1
ATOM 2246 O O . PHE B 1 25 ? -1.571 8.836 -0.892 1 98.94 25 PHE B O 1
ATOM 2253 N N . ASP B 1 26 ? 0.226 7.867 -1.883 1 98.88 26 ASP B N 1
ATOM 2254 C CA . ASP B 1 26 ? -0.591 7.012 -2.736 1 98.88 26 ASP B CA 1
ATOM 2255 C C . ASP B 1 26 ? -1.501 6.113 -1.903 1 98.88 26 ASP B C 1
ATOM 2257 O O . ASP B 1 26 ? -2.695 5.992 -2.189 1 98.88 26 ASP B O 1
ATOM 2261 N N . LEU B 1 27 ? -0.948 5.535 -0.911 1 98.94 27 LEU B N 1
ATOM 2262 C CA . LEU B 1 27 ? -1.7 4.59 -0.092 1 98.94 27 LEU B CA 1
ATOM 2263 C C . LEU B 1 27 ? -2.771 5.309 0.721 1 98.94 27 LEU B C 1
ATOM 2265 O O . LEU B 1 27 ? -3.85 4.758 0.958 1 98.94 27 LEU B O 1
ATOM 2269 N N . ALA B 1 28 ? -2.451 6.512 1.181 1 98.94 28 ALA B N 1
ATOM 2270 C CA . ALA B 1 28 ? -3.488 7.285 1.861 1 98.94 28 ALA B CA 1
ATOM 2271 C C . ALA B 1 28 ? -4.715 7.465 0.969 1 98.94 28 ALA B C 1
ATOM 2273 O O . ALA B 1 28 ? -5.852 7.344 1.432 1 98.94 28 ALA B O 1
ATOM 2274 N N . PHE B 1 29 ? -4.512 7.77 -0.268 1 98.88 29 PHE B N 1
ATOM 2275 C CA . PHE B 1 29 ? -5.609 7.922 -1.218 1 98.88 29 PHE B CA 1
ATOM 2276 C C . PHE B 1 29 ? -6.316 6.594 -1.449 1 98.88 29 PHE B C 1
ATOM 2278 O O . PHE B 1 29 ? -7.543 6.516 -1.369 1 98.88 29 PHE B O 1
ATOM 2285 N N . GLU B 1 30 ? -5.539 5.52 -1.681 1 98.88 30 GLU B N 1
ATOM 2286 C CA . GLU B 1 30 ? -6.102 4.207 -1.977 1 98.88 30 GLU B CA 1
ATOM 2287 C C . GLU B 1 30 ? -6.945 3.691 -0.813 1 98.88 30 GLU B C 1
ATOM 2289 O O . GLU B 1 30 ? -7.945 3.004 -1.021 1 98.88 30 GLU B O 1
ATOM 2294 N N . TYR B 1 31 ? -6.547 4.008 0.386 1 98.75 31 TYR B N 1
ATOM 2295 C CA . TYR B 1 31 ? -7.25 3.539 1.576 1 98.75 31 TYR B CA 1
ATOM 2296 C C . TYR B 1 31 ? -8.273 4.562 2.047 1 98.75 31 TYR B C 1
ATOM 2298 O O . TYR B 1 31 ? -8.75 4.5 3.184 1 98.75 31 TYR B O 1
ATOM 2306 N N . CYS B 1 32 ? -8.547 5.574 1.262 1 98.44 32 CYS B N 1
ATOM 2307 C CA . CYS B 1 32 ? -9.68 6.484 1.372 1 98.44 32 CYS B CA 1
ATOM 2308 C C . CYS B 1 32 ? -9.562 7.352 2.619 1 98.44 32 CYS B C 1
ATOM 2310 O O . CYS B 1 32 ? -10.555 7.613 3.297 1 98.44 32 CYS B O 1
ATOM 2312 N N . PHE B 1 33 ? -8.352 7.707 2.998 1 98.69 33 PHE B N 1
ATOM 2313 C CA . PHE B 1 33 ? -8.242 8.828 3.918 1 98.69 33 PHE B CA 1
ATOM 2314 C C . PHE B 1 33 ? -8.875 10.078 3.326 1 98.69 33 PHE B C 1
ATOM 2316 O O . PHE B 1 33 ? -8.852 10.281 2.111 1 98.69 33 PHE B O 1
ATOM 2323 N N . ASP B 1 34 ? -9.414 10.938 4.176 1 98.31 34 ASP B N 1
ATOM 2324 C CA . ASP B 1 34 ? -10.055 12.156 3.693 1 98.31 34 ASP B CA 1
ATOM 2325 C C . ASP B 1 34 ? -9.023 13.203 3.287 1 98.31 34 ASP B C 1
ATOM 2327 O O . ASP B 1 34 ? -9.297 14.062 2.451 1 98.31 34 ASP B O 1
ATOM 2331 N N . GLY B 1 35 ? -7.867 13.086 3.9 1 98.69 35 GLY B N 1
ATOM 2332 C CA . GLY B 1 35 ? -6.809 14.055 3.66 1 98.69 35 GLY B CA 1
ATOM 2333 C C . GLY B 1 35 ? -5.457 13.609 4.18 1 98.69 35 GLY B C 1
ATOM 2334 O O . GLY B 1 35 ? -5.285 12.445 4.551 1 98.69 35 GLY B O 1
ATOM 2335 N N . ILE B 1 36 ? -4.527 14.586 4.117 1 98.69 36 ILE B N 1
ATOM 2336 C CA . ILE B 1 36 ? -3.137 14.328 4.473 1 98.69 36 ILE B CA 1
ATOM 2337 C C . ILE B 1 36 ? -2.615 15.445 5.379 1 98.69 36 ILE B C 1
ATOM 2339 O O . ILE B 1 36 ? -3.014 16.594 5.238 1 98.69 36 ILE B O 1
ATOM 2343 N N . GLU B 1 37 ? -1.877 15.078 6.344 1 98.94 37 GLU B N 1
ATOM 2344 C CA . GLU B 1 37 ? -0.957 16.016 6.988 1 98.94 37 GLU B CA 1
ATOM 2345 C C . GLU B 1 37 ? 0.483 15.758 6.555 1 98.94 37 GLU B C 1
ATOM 2347 O O . GLU B 1 37 ? 0.936 14.609 6.527 1 98.94 37 GLU B O 1
ATOM 2352 N N . LEU B 1 38 ? 1.174 16.75 6.09 1 98.94 38 LEU B N 1
ATOM 2353 C CA . LEU B 1 38 ? 2.566 16.625 5.672 1 98.94 38 LEU B CA 1
ATOM 2354 C C . LEU B 1 38 ? 3.404 17.766 6.234 1 98.94 38 LEU B C 1
ATOM 2356 O O . LEU B 1 38 ? 2.861 18.734 6.773 1 98.94 38 LEU B O 1
ATOM 2360 N N . ASP B 1 39 ? 4.746 17.672 6.141 1 98.94 39 ASP B N 1
ATOM 2361 C CA . ASP B 1 39 ? 5.703 18.609 6.707 1 98.94 39 ASP B CA 1
ATOM 2362 C C . ASP B 1 39 ? 6.555 19.25 5.617 1 98.94 39 ASP B C 1
ATOM 2364 O O . ASP B 1 39 ? 7.062 18.562 4.73 1 98.94 39 ASP B O 1
ATOM 2368 N N . VAL B 1 40 ? 6.781 20.562 5.742 1 98.94 40 VAL B N 1
ATOM 2369 C CA . VAL B 1 40 ? 7.492 21.219 4.648 1 98.94 40 VAL B CA 1
ATOM 2370 C C . VAL B 1 40 ? 8.68 22 5.203 1 98.94 40 VAL B C 1
ATOM 2372 O O . VAL B 1 40 ? 8.555 22.703 6.211 1 98.94 40 VAL B O 1
ATOM 2375 N N . HIS B 1 41 ? 9.797 21.797 4.629 1 98.94 41 HIS B N 1
ATOM 2376 C CA . HIS B 1 41 ? 11.039 22.531 4.863 1 98.94 41 HIS B CA 1
ATOM 2377 C C . HIS B 1 41 ? 11.484 23.281 3.611 1 98.94 41 HIS B C 1
ATOM 2379 O O . HIS B 1 41 ? 10.859 23.156 2.555 1 98.94 41 HIS B O 1
ATOM 2385 N N . LEU B 1 42 ? 12.523 24.094 3.787 1 98.88 42 LEU B N 1
ATOM 2386 C CA . LEU B 1 42 ? 13.102 24.844 2.684 1 98.88 42 LEU B CA 1
ATOM 2387 C C . LEU B 1 42 ? 14.562 24.469 2.471 1 98.88 42 LEU B C 1
ATOM 2389 O O . LEU B 1 42 ? 15.352 24.453 3.422 1 98.88 42 LEU B O 1
ATOM 2393 N N . THR B 1 43 ? 14.883 24.141 1.212 1 98.81 43 THR B N 1
ATOM 2394 C CA . THR B 1 43 ? 16.25 23.75 0.887 1 98.81 43 THR B CA 1
ATOM 2395 C C . THR B 1 43 ? 17.125 24.984 0.685 1 98.81 43 THR B C 1
ATOM 2397 O O . THR B 1 43 ? 16.625 26.109 0.649 1 98.81 43 THR B O 1
ATOM 2400 N N . LYS B 1 44 ? 18.406 24.719 0.554 1 98.44 44 LYS B N 1
ATOM 2401 C CA . LYS B 1 44 ? 19.391 25.781 0.303 1 98.44 44 LYS B CA 1
ATOM 2402 C C . LYS B 1 44 ? 19.047 26.547 -0.968 1 98.44 44 LYS B C 1
ATOM 2404 O O . LYS B 1 44 ? 19.234 27.766 -1.024 1 98.44 44 LYS B O 1
ATOM 2409 N N . ASP B 1 45 ? 18.609 25.859 -1.968 1 98.62 45 ASP B N 1
ATOM 2410 C CA . ASP B 1 45 ? 18.266 26.484 -3.244 1 98.62 45 ASP B CA 1
ATOM 2411 C C . ASP B 1 45 ? 16.781 26.859 -3.283 1 98.62 45 ASP B C 1
ATOM 2413 O O . ASP B 1 45 ? 16.188 26.938 -4.359 1 98.62 45 ASP B O 1
ATOM 2417 N N . GLU B 1 46 ? 16.156 26.969 -2.15 1 98.44 46 GLU B N 1
ATOM 2418 C CA . GLU B 1 46 ? 14.844 27.562 -1.926 1 98.44 46 GLU B CA 1
ATOM 2419 C C . GLU B 1 46 ? 13.742 26.719 -2.559 1 98.44 46 GLU B C 1
ATOM 2421 O O . GLU B 1 46 ? 12.82 27.266 -3.178 1 98.44 46 GLU B O 1
ATOM 2426 N N . GLN B 1 47 ? 13.93 25.391 -2.525 1 98.81 47 GLN B N 1
ATOM 2427 C CA . GLN B 1 47 ? 12.867 24.469 -2.895 1 98.81 47 GLN B CA 1
ATOM 2428 C C . GLN B 1 47 ? 12.117 23.953 -1.66 1 98.81 47 GLN B C 1
ATOM 2430 O O . GLN B 1 47 ? 12.742 23.594 -0.661 1 98.81 47 GLN B O 1
ATOM 2435 N N . LEU B 1 48 ? 10.789 24 -1.743 1 98.94 48 LEU B N 1
ATOM 2436 C CA . LEU B 1 48 ? 9.961 23.422 -0.693 1 98.94 48 LEU B CA 1
ATOM 2437 C C . LEU B 1 48 ? 9.945 21.906 -0.786 1 98.94 48 LEU B C 1
ATOM 2439 O O . LEU B 1 48 ? 9.547 21.344 -1.808 1 98.94 48 LEU B O 1
ATOM 2443 N N . VAL B 1 49 ? 10.438 21.219 0.312 1 98.94 49 VAL B N 1
ATOM 2444 C CA . VAL B 1 49 ? 10.531 19.766 0.28 1 98.94 49 VAL B CA 1
ATOM 2445 C C . VAL B 1 49 ? 9.773 19.172 1.465 1 98.94 49 VAL B C 1
ATOM 2447 O O . VAL B 1 49 ? 9.594 19.828 2.492 1 98.94 49 VAL B O 1
ATOM 2450 N N . ILE B 1 50 ? 9.336 18 1.302 1 98.94 50 ILE B N 1
ATOM 2451 C CA . ILE B 1 50 ? 8.477 17.328 2.277 1 98.94 50 ILE B CA 1
ATOM 2452 C C . ILE B 1 50 ? 9.305 16.344 3.1 1 98.94 50 ILE B C 1
ATOM 2454 O O . ILE B 1 50 ? 9.773 15.32 2.578 1 98.94 50 ILE B O 1
ATOM 2458 N N . ILE B 1 51 ? 9.5 16.656 4.328 1 98.94 51 ILE B N 1
ATOM 2459 C CA . ILE B 1 51 ? 10.219 15.836 5.293 1 98.94 51 ILE B CA 1
ATOM 2460 C C . ILE B 1 51 ? 9.945 16.344 6.707 1 98.94 51 ILE B C 1
ATOM 2462 O O . ILE B 1 51 ? 9.781 17.547 6.922 1 98.94 51 ILE B O 1
ATOM 2466 N N . HIS B 1 52 ? 9.883 15.43 7.617 1 98.88 52 HIS B N 1
ATOM 2467 C CA . HIS B 1 52 ? 9.516 15.812 8.977 1 98.88 52 HIS B CA 1
ATOM 2468 C C . HIS B 1 52 ? 10.688 16.484 9.695 1 98.88 52 HIS B C 1
ATOM 2470 O O . HIS B 1 52 ? 10.523 17.547 10.289 1 98.88 52 HIS B O 1
ATOM 2476 N N . ASP B 1 53 ? 11.836 15.828 9.641 1 98.69 53 ASP B N 1
ATOM 2477 C CA . ASP B 1 53 ? 12.984 16.266 10.43 1 98.69 53 ASP B CA 1
ATOM 2478 C C . ASP B 1 53 ? 13.812 17.297 9.68 1 98.69 53 ASP B C 1
ATOM 2480 O O . ASP B 1 53 ? 13.75 17.375 8.445 1 98.69 53 ASP B O 1
ATOM 2484 N N . GLU B 1 54 ? 14.594 17.984 10.398 1 98.75 54 GLU B N 1
ATOM 2485 C CA . GLU B 1 54 ? 15.469 18.984 9.797 1 98.75 54 GLU B CA 1
ATOM 2486 C C . GLU B 1 54 ? 16.641 18.328 9.062 1 98.75 54 GLU B C 1
ATOM 2488 O O . GLU B 1 54 ? 17.328 18.984 8.266 1 98.75 54 GLU B O 1
ATOM 2493 N N . THR B 1 55 ? 16.859 17 9.383 1 98.75 55 THR B N 1
ATOM 2494 C CA . THR B 1 55 ? 17.906 16.234 8.734 1 98.75 55 THR B CA 1
ATOM 2495 C C . THR B 1 55 ? 17.344 14.961 8.117 1 98.75 55 THR B C 1
ATOM 2497 O O . THR B 1 55 ? 16.219 14.562 8.414 1 98.75 55 THR B O 1
ATOM 2500 N N . THR B 1 56 ? 18.141 14.383 7.223 1 98.81 56 THR B N 1
ATOM 2501 C CA . THR B 1 56 ? 17.688 13.18 6.535 1 98.81 56 THR B CA 1
ATOM 2502 C C . THR B 1 56 ? 18.188 11.93 7.262 1 98.81 56 THR B C 1
ATOM 2504 O O . THR B 1 56 ? 17.969 10.805 6.797 1 98.81 56 THR B O 1
ATOM 2507 N N . LEU B 1 57 ? 18.781 12.07 8.391 1 98.75 57 LEU B N 1
ATOM 2508 C CA . LEU B 1 57 ? 19.422 10.961 9.078 1 98.75 57 LEU B CA 1
ATOM 2509 C C . LEU B 1 57 ? 18.422 9.859 9.398 1 98.75 57 LEU B C 1
ATOM 2511 O O . LEU B 1 57 ? 18.672 8.688 9.102 1 98.75 57 LEU B O 1
ATOM 2515 N N . ARG B 1 58 ? 17.312 10.195 9.992 1 98.56 58 ARG B N 1
ATOM 2516 C CA . ARG B 1 58 ? 16.359 9.195 10.469 1 98.56 58 ARG B CA 1
ATOM 2517 C C . ARG B 1 58 ? 15.719 8.445 9.305 1 98.56 58 ARG B C 1
ATOM 2519 O O . ARG B 1 58 ? 15.625 7.219 9.328 1 98.56 58 ARG B O 1
ATOM 2526 N N . THR B 1 59 ? 15.312 9.125 8.258 1 98.69 59 THR B N 1
ATOM 2527 C CA . THR B 1 59 ? 14.492 8.523 7.215 1 98.69 59 THR B CA 1
ATOM 2528 C C . THR B 1 59 ? 15.359 7.953 6.098 1 98.69 59 THR B C 1
ATOM 2530 O O . THR B 1 59 ? 14.984 6.984 5.441 1 98.69 59 THR B O 1
ATOM 2533 N N . ALA B 1 60 ? 16.516 8.562 5.812 1 98.75 60 ALA B N 1
ATOM 2534 C CA . ALA B 1 60 ? 17.344 8.125 4.691 1 98.75 60 ALA B CA 1
ATOM 2535 C C . ALA B 1 60 ? 18.641 7.516 5.184 1 98.75 60 ALA B C 1
ATOM 2537 O O . ALA B 1 60 ? 19.453 7.039 4.383 1 98.75 60 ALA B O 1
ATOM 2538 N N . LEU B 1 61 ? 18.906 7.66 6.426 1 98.56 61 LEU B N 1
ATOM 2539 C CA . LEU B 1 61 ? 20.078 7.102 7.074 1 98.56 61 LEU B CA 1
ATOM 2540 C C . LEU B 1 61 ? 21.359 7.77 6.555 1 98.56 61 LEU B C 1
ATOM 2542 O O . LEU B 1 61 ? 22.422 7.16 6.562 1 98.56 61 LEU B O 1
ATOM 2546 N N . VAL B 1 62 ? 21.219 8.875 5.949 1 98.25 62 VAL B N 1
ATOM 2547 C CA . VAL B 1 62 ? 22.297 9.789 5.586 1 98.25 62 V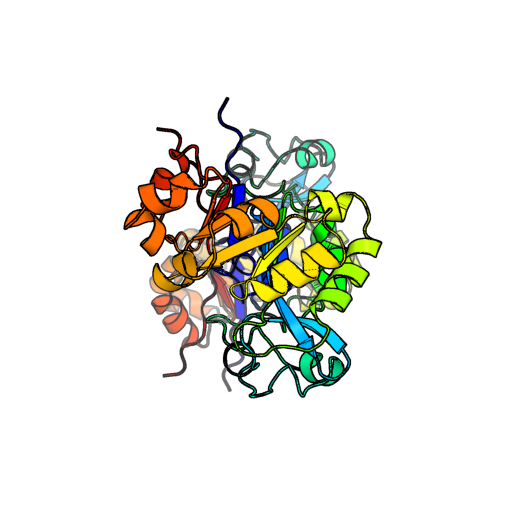AL B CA 1
ATOM 2548 C C . VAL B 1 62 ? 22.094 11.133 6.277 1 98.25 62 VAL B C 1
ATOM 2550 O O . VAL B 1 62 ? 20.984 11.672 6.281 1 98.25 62 VAL B O 1
ATOM 2553 N N . ASN B 1 63 ? 23.078 11.688 6.859 1 98.12 63 ASN B N 1
ATOM 2554 C CA . ASN B 1 63 ? 22.938 12.875 7.691 1 98.12 63 ASN B CA 1
ATOM 2555 C C . ASN B 1 63 ? 23.172 14.148 6.891 1 98.12 63 ASN B C 1
ATOM 2557 O O . ASN B 1 63 ? 24.297 14.664 6.844 1 98.12 63 ASN B O 1
ATOM 2561 N N . LYS B 1 64 ? 22.125 14.617 6.352 1 98.75 64 LYS B N 1
ATOM 2562 C CA . LYS B 1 64 ? 22.109 15.906 5.66 1 98.75 64 LYS B CA 1
ATOM 2563 C C . LYS B 1 64 ? 21.125 16.875 6.32 1 98.75 64 LYS B C 1
ATOM 2565 O O . LYS B 1 64 ? 20.016 16.484 6.668 1 98.75 64 LYS B O 1
ATOM 2570 N N . GLU B 1 65 ? 21.578 18.094 6.535 1 98.69 65 GLU B N 1
ATOM 2571 C CA . GLU B 1 65 ? 20.656 19.125 6.992 1 98.69 65 GLU B CA 1
ATOM 2572 C C . GLU B 1 65 ? 19.922 19.766 5.816 1 98.69 65 GLU B C 1
ATOM 2574 O O . GLU B 1 65 ? 20.547 20.297 4.898 1 98.69 65 GLU B O 1
ATOM 2579 N N . VAL B 1 66 ? 18.656 19.797 5.805 1 98.81 66 VAL B N 1
ATOM 2580 C CA . VAL B 1 66 ? 17.828 20.203 4.676 1 98.81 66 VAL B CA 1
ATOM 2581 C C . VAL B 1 66 ? 18.172 21.625 4.262 1 98.81 66 VAL B C 1
ATOM 2583 O O . VAL B 1 66 ? 18.359 21.906 3.074 1 98.81 66 VAL B O 1
ATOM 2586 N N . GLU B 1 67 ? 18.328 22.547 5.238 1 98.5 67 GLU B N 1
ATOM 2587 C CA . GLU B 1 67 ? 18.547 23.969 4.984 1 98.5 67 GLU B CA 1
ATOM 2588 C C . GLU B 1 67 ? 19.844 24.203 4.234 1 98.5 67 GLU B C 1
ATOM 2590 O O . GLU B 1 67 ? 20.031 25.25 3.611 1 98.5 67 GLU B O 1
ATOM 2595 N N . PHE B 1 68 ? 20.766 23.203 4.238 1 98.5 68 PHE B N 1
ATOM 2596 C CA . PHE B 1 68 ? 22.078 23.406 3.658 1 98.5 68 PHE B CA 1
ATOM 2597 C C . PHE B 1 68 ? 22.266 22.531 2.424 1 98.5 68 PHE B C 1
ATOM 2599 O O . PHE B 1 68 ? 23.375 22.422 1.892 1 98.5 68 PHE B O 1
ATOM 2606 N N . GLU B 1 69 ? 21.25 21.812 2.01 1 98.75 69 GLU B N 1
ATOM 2607 C CA . GLU B 1 69 ? 21.344 20.906 0.867 1 98.75 69 GLU B CA 1
ATOM 2608 C C . GLU B 1 69 ? 20.516 21.422 -0.307 1 98.75 69 GLU B C 1
ATOM 2610 O O . GLU B 1 69 ? 19.5 22.094 -0.111 1 98.75 69 GLU B O 1
ATOM 2615 N N . SER B 1 70 ? 20.938 21.141 -1.492 1 98.88 70 SER B N 1
ATOM 2616 C CA . SER B 1 70 ? 20.109 21.375 -2.678 1 98.88 70 SER B CA 1
ATOM 2617 C C . SER B 1 70 ? 19.078 20.281 -2.867 1 98.88 70 SER B C 1
ATOM 2619 O O . SER B 1 70 ? 19.219 19.188 -2.316 1 98.88 70 SER B O 1
ATOM 2621 N N . LEU B 1 71 ? 18.125 20.625 -3.691 1 98.88 71 LEU B N 1
ATOM 2622 C CA . LEU B 1 71 ? 17.109 19.625 -4.012 1 98.88 71 LEU B CA 1
ATOM 2623 C C . LEU B 1 71 ? 17.75 18.422 -4.688 1 98.88 71 LEU B C 1
ATOM 2625 O O . LEU B 1 71 ? 17.422 17.281 -4.355 1 98.88 71 LEU B O 1
ATOM 2629 N N . VAL B 1 72 ? 18.656 18.672 -5.617 1 98.81 72 VAL B N 1
ATOM 2630 C CA . VAL B 1 72 ? 19.297 17.609 -6.371 1 98.81 72 VAL B CA 1
ATOM 2631 C C . VAL B 1 72 ? 20.016 16.656 -5.414 1 98.81 72 VAL B C 1
ATOM 2633 O O . VAL B 1 72 ? 19.922 15.43 -5.57 1 98.81 72 VAL B O 1
ATOM 2636 N N . SER B 1 73 ? 20.703 17.219 -4.457 1 98.75 73 SER B N 1
ATOM 2637 C CA . SER B 1 73 ? 21.391 16.422 -3.445 1 98.75 73 SER B CA 1
ATOM 2638 C C . SER B 1 73 ? 20.422 15.578 -2.648 1 98.75 73 SER B C 1
ATOM 2640 O O . SER B 1 73 ? 20.641 14.375 -2.457 1 98.75 73 SER B O 1
ATOM 2642 N N . LEU B 1 74 ? 19.312 16.125 -2.236 1 98.88 74 LEU B N 1
ATOM 2643 C CA . LEU B 1 74 ? 18.344 15.445 -1.388 1 98.88 74 LEU B CA 1
ATOM 2644 C C . LEU B 1 74 ? 17.594 14.367 -2.168 1 98.88 74 LEU B C 1
ATOM 2646 O O . LEU B 1 74 ? 17.219 13.336 -1.604 1 98.88 74 LEU B O 1
ATOM 2650 N N . LYS B 1 75 ? 17.406 14.586 -3.453 1 98.81 75 LYS B N 1
ATOM 2651 C CA . LYS B 1 75 ? 16.672 13.648 -4.285 1 98.81 75 LYS B CA 1
ATOM 2652 C C . LYS B 1 75 ? 17.422 12.336 -4.457 1 98.81 75 LYS B C 1
ATOM 2654 O O . LYS B 1 75 ? 16.844 11.32 -4.855 1 98.81 75 LYS B O 1
ATOM 2659 N N . ARG B 1 76 ? 18.672 12.305 -4.117 1 98.44 76 ARG B N 1
ATOM 2660 C CA . ARG B 1 76 ? 19.516 11.109 -4.25 1 98.44 76 ARG B CA 1
ATOM 2661 C C . ARG B 1 76 ? 19.328 10.18 -3.057 1 98.44 76 ARG B C 1
ATOM 2663 O O . ARG B 1 76 ? 19.734 9.016 -3.098 1 98.44 76 ARG B O 1
ATOM 2670 N N . ASP B 1 77 ? 18.734 10.711 -1.99 1 98.56 77 ASP B N 1
ATOM 2671 C CA . ASP B 1 77 ? 18.578 9.93 -0.766 1 98.56 77 ASP B CA 1
ATOM 2672 C C . ASP B 1 77 ? 17.344 9.031 -0.845 1 98.56 77 ASP B C 1
ATOM 2674 O O . ASP B 1 77 ? 16.328 9.414 -1.429 1 98.56 77 ASP B O 1
ATOM 2678 N N . ASP B 1 78 ? 17.453 7.812 -0.227 1 98.88 78 ASP B N 1
ATOM 2679 C CA . ASP B 1 78 ? 16.328 6.887 -0.14 1 98.88 78 ASP B CA 1
ATOM 2680 C C . ASP B 1 78 ? 15.602 7.027 1.195 1 98.88 78 ASP B C 1
ATOM 2682 O O . ASP B 1 78 ? 16.062 6.512 2.217 1 98.88 78 ASP B O 1
ATOM 2686 N N . HIS B 1 79 ? 14.453 7.609 1.121 1 98.81 79 HIS B N 1
ATOM 2687 C CA . HIS B 1 79 ? 13.695 7.879 2.338 1 98.81 79 HIS B CA 1
ATOM 2688 C C . HIS B 1 79 ? 12.82 6.688 2.719 1 98.81 79 HIS B C 1
ATOM 2690 O O . HIS B 1 79 ? 11.93 6.809 3.559 1 98.81 79 HIS B O 1
ATOM 2696 N N . SER B 1 80 ? 13.039 5.543 2.141 1 98.62 80 SER B N 1
ATOM 2697 C CA . SER B 1 80 ? 12.438 4.289 2.578 1 98.62 80 SER B CA 1
ATOM 2698 C C . SER B 1 80 ? 13.422 3.457 3.391 1 98.62 80 SER B C 1
ATOM 2700 O O . SER B 1 80 ? 13.047 2.434 3.967 1 98.62 80 SER B O 1
ATOM 2702 N N . ALA B 1 81 ? 14.625 3.949 3.465 1 98.31 81 ALA B N 1
ATOM 2703 C CA . ALA B 1 81 ? 15.734 3.158 3.994 1 98.31 81 ALA B CA 1
ATOM 2704 C C . ALA B 1 81 ? 15.492 2.777 5.449 1 98.31 81 ALA B C 1
ATOM 2706 O O . ALA B 1 81 ? 15.953 1.733 5.914 1 98.31 81 ALA B O 1
ATOM 2707 N N . PHE B 1 82 ? 14.766 3.611 6.18 1 98.38 82 PHE B N 1
ATOM 2708 C CA . PHE B 1 82 ? 14.562 3.408 7.609 1 98.38 82 PHE B CA 1
ATOM 2709 C C . PHE B 1 82 ? 13.414 2.438 7.859 1 98.38 82 PHE B C 1
ATOM 2711 O O . PHE B 1 82 ? 13.219 1.98 8.984 1 98.38 82 PHE B O 1
ATOM 2718 N N . PHE B 1 83 ? 12.625 2.156 6.871 1 98.19 83 PHE B N 1
ATOM 2719 C CA . PHE B 1 83 ? 11.391 1.406 7.047 1 98.19 83 PHE B CA 1
ATOM 2720 C C . PHE B 1 83 ? 11.68 -0.053 7.371 1 98.19 83 PHE B C 1
ATOM 2722 O O . PHE B 1 83 ? 12.703 -0.597 6.945 1 98.19 83 PHE B O 1
ATOM 2729 N N . HIS B 1 84 ? 10.805 -0.693 8.125 1 96.94 84 HIS B N 1
ATOM 2730 C CA . HIS B 1 84 ? 11.047 -2.025 8.664 1 96.94 84 HIS B CA 1
ATOM 2731 C C . HIS B 1 84 ? 11.031 -3.078 7.562 1 96.94 84 HIS B C 1
ATOM 2733 O O . HIS B 1 84 ? 11.602 -4.16 7.727 1 96.94 84 HIS B O 1
ATOM 2739 N N . LEU B 1 85 ? 10.398 -2.838 6.461 1 97.56 85 LEU B N 1
ATOM 2740 C CA . LEU B 1 85 ? 10.383 -3.719 5.297 1 97.56 85 LEU B CA 1
ATOM 2741 C C . LEU B 1 85 ? 11.094 -3.072 4.117 1 97.56 85 LEU B C 1
ATOM 2743 O O . LEU B 1 85 ? 11.109 -1.846 3.986 1 97.56 85 LEU B O 1
ATOM 2747 N N . LYS B 1 86 ? 11.656 -3.865 3.301 1 97.19 86 LYS B N 1
ATOM 2748 C CA . LYS B 1 86 ? 12.258 -3.334 2.078 1 97.19 86 LYS B CA 1
ATOM 2749 C C . LYS B 1 86 ? 11.188 -2.789 1.137 1 97.19 86 LYS B C 1
ATOM 2751 O O . LYS B 1 86 ? 10.219 -3.486 0.812 1 97.19 86 LYS B O 1
ATOM 2756 N N . ILE B 1 87 ? 11.359 -1.552 0.775 1 98.12 87 ILE B N 1
ATOM 2757 C CA . ILE B 1 87 ? 10.461 -0.821 -0.115 1 98.12 87 ILE B CA 1
ATOM 2758 C C . ILE B 1 87 ? 11.25 -0.268 -1.3 1 98.12 87 ILE B C 1
ATOM 2760 O O . ILE B 1 87 ? 12.453 -0.008 -1.188 1 98.12 87 ILE B O 1
ATOM 2764 N N . GLN B 1 88 ? 10.562 -0.17 -2.453 1 98.62 88 GLN B N 1
ATOM 2765 C CA . GLN B 1 88 ? 11.203 0.513 -3.574 1 98.62 88 GLN B CA 1
ATOM 2766 C C . GLN B 1 88 ? 11.727 1.883 -3.154 1 98.62 88 GLN B C 1
ATOM 2768 O O . GLN B 1 88 ? 11.188 2.508 -2.24 1 98.62 88 GLN B O 1
ATOM 2773 N N . PHE B 1 89 ? 12.797 2.342 -3.816 1 98.75 89 PHE B N 1
ATOM 2774 C CA . PHE B 1 89 ? 13.438 3.631 -3.574 1 98.75 89 PHE B CA 1
ATOM 2775 C C . PHE B 1 89 ? 12.398 4.746 -3.514 1 98.75 89 PHE B C 1
ATOM 2777 O O . PHE B 1 89 ? 11.547 4.859 -4.398 1 98.75 89 PHE B O 1
ATOM 2784 N N . GLN B 1 90 ? 12.406 5.523 -2.42 1 98.88 90 GLN B N 1
ATOM 2785 C CA . GLN B 1 90 ? 11.555 6.699 -2.242 1 98.88 90 GLN B CA 1
ATOM 2786 C C . GLN B 1 90 ? 12.391 7.969 -2.145 1 98.88 90 GLN B C 1
ATOM 2788 O O . GLN B 1 90 ? 13.07 8.195 -1.14 1 98.88 90 GLN B O 1
ATOM 2793 N N . SER B 1 91 ? 12.289 8.789 -3.092 1 98.75 91 SER B N 1
ATOM 2794 C CA . SER B 1 91 ? 12.984 10.07 -3.074 1 98.75 91 SER B CA 1
ATOM 2795 C C . SER B 1 91 ? 12.172 11.141 -2.354 1 98.75 91 SER B C 1
ATOM 2797 O O . SER B 1 91 ? 10.953 11.016 -2.23 1 98.75 91 SER B O 1
ATOM 2799 N N . ILE B 1 92 ? 12.852 12.141 -1.91 1 98.88 92 ILE B N 1
ATOM 2800 C CA . ILE B 1 92 ? 12.156 13.266 -1.294 1 98.88 92 ILE B CA 1
ATOM 2801 C C . ILE B 1 92 ? 11.258 13.945 -2.324 1 98.88 92 ILE B C 1
ATOM 2803 O O . ILE B 1 92 ? 11.633 14.07 -3.494 1 98.88 92 ILE B O 1
ATOM 2807 N N . LEU B 1 93 ? 10.109 14.375 -1.943 1 98.94 93 LEU B N 1
ATOM 2808 C CA . LEU B 1 93 ? 9.195 15.102 -2.82 1 98.94 93 LEU B CA 1
ATOM 2809 C C . LEU B 1 93 ? 9.258 16.594 -2.559 1 98.94 93 LEU B C 1
ATOM 2811 O O . LEU B 1 93 ? 9.359 17.031 -1.408 1 98.94 93 LEU B O 1
ATOM 2815 N N . THR B 1 94 ? 9.148 17.328 -3.605 1 98.94 94 THR B N 1
ATOM 2816 C CA . THR B 1 94 ? 8.828 18.734 -3.424 1 98.94 94 THR B CA 1
ATOM 2817 C C . THR B 1 94 ? 7.34 18.938 -3.154 1 98.94 94 THR B C 1
ATOM 2819 O O . THR B 1 94 ? 6.523 18.078 -3.516 1 98.94 94 THR B O 1
ATOM 2822 N N . LEU B 1 95 ? 7.023 20.031 -2.541 1 98.94 95 LEU B N 1
ATOM 2823 C CA . LEU B 1 95 ? 5.613 20.359 -2.342 1 98.94 95 LEU B CA 1
ATOM 2824 C C . LEU B 1 95 ? 4.898 20.516 -3.678 1 98.94 95 LEU B C 1
ATOM 2826 O O . LEU B 1 95 ? 3.738 20.125 -3.818 1 98.94 95 LEU B O 1
ATOM 2830 N N . LYS B 1 96 ? 5.586 21.094 -4.629 1 98.94 96 LYS B N 1
ATOM 2831 C CA . LYS B 1 96 ? 4.992 21.234 -5.957 1 98.94 96 LYS B CA 1
ATOM 2832 C C . LYS B 1 96 ? 4.625 19.875 -6.551 1 98.94 96 LYS B C 1
ATOM 2834 O O . LYS B 1 96 ? 3.521 19.703 -7.074 1 98.94 96 LYS B O 1
ATOM 2839 N N . GLU B 1 97 ? 5.59 18.938 -6.543 1 98.94 97 GLU B N 1
ATOM 2840 C CA . GLU B 1 97 ? 5.316 17.594 -7.027 1 98.94 97 GLU B CA 1
ATOM 2841 C C . GLU B 1 97 ? 4.105 16.984 -6.32 1 98.94 97 GLU B C 1
ATOM 2843 O O . GLU B 1 97 ? 3.244 16.375 -6.961 1 98.94 97 GLU B O 1
ATOM 2848 N N . PHE B 1 98 ? 4.098 17.141 -5.023 1 98.94 98 PHE B N 1
ATOM 2849 C CA . PHE B 1 98 ? 2.99 16.609 -4.234 1 98.94 98 PHE B CA 1
ATOM 2850 C C . PHE B 1 98 ? 1.668 17.219 -4.68 1 98.94 98 PHE B C 1
ATOM 2852 O O . PHE B 1 98 ? 0.703 16.5 -4.945 1 98.94 98 PHE B O 1
ATOM 2859 N N . LEU B 1 99 ? 1.592 18.516 -4.707 1 98.94 99 LEU B N 1
ATOM 2860 C CA . LEU B 1 99 ? 0.34 19.188 -5.031 1 98.94 99 LEU B CA 1
ATOM 2861 C C . LEU B 1 99 ? -0.122 18.828 -6.441 1 98.94 99 LEU B C 1
ATOM 2863 O O . LEU B 1 99 ? -1.318 18.656 -6.68 1 98.94 99 LEU B O 1
ATOM 2867 N N . ASP B 1 100 ? 0.787 18.719 -7.375 1 98.88 100 ASP B N 1
ATOM 2868 C CA . ASP B 1 100 ? 0.452 18.328 -8.742 1 98.88 100 ASP B CA 1
ATOM 2869 C C . ASP B 1 100 ? -0.208 16.953 -8.773 1 98.88 100 ASP B C 1
ATOM 2871 O O . ASP B 1 100 ? -1.104 16.703 -9.586 1 98.88 100 ASP B O 1
ATOM 2875 N N . LEU B 1 101 ? 0.17 16.125 -7.918 1 98.62 101 LEU B N 1
ATOM 2876 C CA . LEU B 1 101 ? -0.281 14.742 -7.949 1 98.62 101 LEU B CA 1
ATOM 2877 C C . LEU B 1 101 ? -1.545 14.562 -7.117 1 98.62 101 LEU B C 1
ATOM 2879 O O . LEU B 1 101 ? -2.385 13.711 -7.43 1 98.62 101 LEU B O 1
ATOM 2883 N N . TYR B 1 102 ? -1.723 15.336 -5.98 1 98.69 102 TYR B N 1
ATOM 2884 C CA . TYR B 1 102 ? -2.637 14.859 -4.949 1 98.69 102 TYR B CA 1
ATOM 2885 C C . TYR B 1 102 ? -3.666 15.93 -4.598 1 98.69 102 TYR B C 1
ATOM 2887 O O . TYR B 1 102 ? -4.633 15.656 -3.881 1 98.69 102 TYR B O 1
ATOM 2895 N N . LEU B 1 103 ? -3.494 17.188 -5.047 1 98.75 103 LEU B N 1
ATOM 2896 C CA . LEU B 1 103 ? -4.395 18.266 -4.652 1 98.75 103 LEU B CA 1
ATOM 2897 C C . LEU B 1 103 ? -5.848 17.891 -4.934 1 98.75 103 LEU B C 1
ATOM 2899 O O . LEU B 1 103 ? -6.734 18.172 -4.129 1 98.75 103 LEU B O 1
ATOM 2903 N N . ASP B 1 104 ? -6.102 17.141 -6.031 1 98.31 104 ASP B N 1
ATOM 2904 C CA . ASP B 1 104 ? -7.465 16.812 -6.445 1 98.31 104 ASP B CA 1
ATOM 2905 C C . ASP B 1 104 ? -7.961 15.555 -5.746 1 98.31 104 ASP B C 1
ATOM 2907 O O . ASP B 1 104 ? -9.141 15.203 -5.848 1 98.31 104 ASP B O 1
ATOM 2911 N N . LYS B 1 105 ? -7.125 14.914 -5.004 1 98.62 105 LYS B N 1
ATOM 2912 C CA . LYS B 1 105 ? -7.469 13.586 -4.488 1 98.62 105 LYS B CA 1
ATOM 2913 C C . LYS B 1 105 ? -8.008 13.68 -3.062 1 98.62 105 LYS B C 1
ATOM 2915 O O . LYS B 1 105 ? -8.727 12.789 -2.607 1 98.62 105 LYS B O 1
ATOM 2920 N N . PHE B 1 106 ? -7.641 14.719 -2.336 1 98.75 106 PHE B N 1
ATOM 2921 C CA . PHE B 1 106 ? -7.965 14.781 -0.917 1 98.75 106 PHE B CA 1
ATOM 2922 C C . PHE B 1 106 ? -8.875 15.969 -0.625 1 98.75 106 PHE B C 1
ATOM 2924 O O . PHE B 1 106 ? -8.859 16.969 -1.354 1 98.75 106 PHE B O 1
ATOM 2931 N N . LYS B 1 107 ? -9.617 15.883 0.41 1 98.31 107 LYS B N 1
ATOM 2932 C CA . LYS B 1 107 ? -10.516 16.953 0.849 1 98.31 107 LYS B CA 1
ATOM 2933 C C . LYS B 1 107 ? -9.75 18.031 1.623 1 98.31 107 LYS B C 1
ATOM 2935 O O . LYS B 1 107 ? -10.117 19.203 1.589 1 98.31 107 LYS B O 1
ATOM 2940 N N . LEU B 1 108 ? -8.742 17.594 2.307 1 98.69 108 LEU B N 1
ATOM 2941 C CA . LEU B 1 108 ? -7.957 18.5 3.135 1 98.69 108 LEU B CA 1
ATOM 2942 C C . LEU B 1 108 ? -6.48 18.125 3.119 1 98.69 108 LEU B C 1
ATOM 2944 O O . LEU B 1 108 ? -6.137 16.953 3.279 1 98.69 108 LEU B O 1
ATOM 2948 N N . ILE B 1 109 ? -5.664 19.078 2.857 1 98.94 109 ILE B N 1
ATOM 2949 C CA . ILE B 1 109 ? -4.215 18.922 2.902 1 98.94 109 ILE B CA 1
ATOM 2950 C C . ILE B 1 109 ? -3.627 19.875 3.938 1 98.94 109 ILE B C 1
ATOM 2952 O O . ILE B 1 109 ? -3.607 21.094 3.727 1 98.94 109 ILE B O 1
ATOM 2956 N N . ASN B 1 110 ? -3.246 19.328 5.055 1 98.94 110 ASN B N 1
ATOM 2957 C CA . ASN B 1 110 ? -2.6 20.078 6.121 1 98.94 110 ASN B CA 1
ATOM 2958 C C . ASN B 1 110 ? -1.089 20.156 5.926 1 98.94 110 ASN B C 1
ATOM 2960 O O . ASN B 1 110 ? -0.391 19.156 6.066 1 98.94 110 ASN B O 1
ATOM 2964 N N . ILE B 1 111 ? -0.604 21.297 5.609 1 98.94 111 ILE B N 1
ATOM 2965 C CA . ILE B 1 111 ? 0.819 21.531 5.383 1 98.94 111 ILE B CA 1
ATOM 2966 C C . ILE B 1 111 ? 1.441 22.156 6.629 1 98.94 111 ILE B C 1
ATOM 2968 O O . ILE B 1 111 ? 1.241 23.344 6.898 1 98.94 111 ILE B O 1
ATOM 2972 N N . GLU B 1 112 ? 2.152 21.406 7.371 1 98.94 112 GLU B N 1
ATOM 2973 C CA . GLU B 1 112 ? 2.848 21.938 8.539 1 98.94 112 GLU B CA 1
ATOM 2974 C C . GLU B 1 112 ? 4.137 22.656 8.133 1 98.94 112 GLU B C 1
ATOM 2976 O O . GLU B 1 112 ? 5.031 22.047 7.547 1 98.94 112 GLU B O 1
ATOM 2981 N N . ILE B 1 113 ? 4.234 23.906 8.43 1 98.94 113 ILE B N 1
ATOM 2982 C CA . ILE B 1 113 ? 5.441 24.688 8.188 1 98.94 113 ILE B CA 1
ATOM 2983 C C . ILE B 1 113 ? 6.449 24.453 9.312 1 98.94 113 ILE B C 1
ATOM 2985 O O . ILE B 1 113 ? 6.195 24.797 10.469 1 98.94 113 ILE B O 1
ATOM 2989 N N . LYS B 1 114 ? 7.594 23.906 8.93 1 98.75 114 LYS B N 1
ATOM 2990 C CA . LYS B 1 114 ? 8.562 23.469 9.93 1 98.75 114 LYS B CA 1
ATOM 2991 C C . LYS B 1 114 ? 9.562 24.578 10.25 1 98.75 114 LYS B C 1
ATOM 2993 O O . LYS B 1 114 ? 10.75 24.453 9.969 1 98.75 114 LYS B O 1
ATOM 2998 N N . THR B 1 115 ? 9.086 25.562 11.047 1 98.38 115 THR B N 1
ATOM 2999 C CA . THR B 1 115 ? 9.938 26.703 11.359 1 98.38 115 THR B CA 1
ATOM 3000 C C . THR B 1 115 ? 10.156 26.812 12.859 1 98.38 115 THR B C 1
ATOM 3002 O O . THR B 1 115 ? 10.609 27.859 13.352 1 98.38 115 THR B O 1
ATOM 3005 N N . ASP B 1 116 ? 9.859 25.828 13.57 1 95.12 116 ASP B N 1
ATOM 3006 C CA . ASP B 1 116 ? 9.984 25.875 15.023 1 95.12 116 ASP B CA 1
ATOM 3007 C C . ASP B 1 116 ? 11.438 25.656 15.453 1 95.12 116 ASP B C 1
ATOM 3009 O O . ASP B 1 116 ? 11.859 26.156 16.5 1 95.12 116 ASP B O 1
ATOM 3013 N N . GLN B 1 117 ? 12.164 24.938 14.664 1 95.44 117 GLN B N 1
ATOM 3014 C CA . GLN B 1 117 ? 13.562 24.672 14.984 1 95.44 117 GLN B CA 1
ATOM 3015 C C . GLN B 1 117 ? 14.492 25.5 14.102 1 95.44 117 GLN B C 1
ATOM 3017 O O . GLN B 1 117 ? 15.531 25.969 14.555 1 95.44 117 GLN B O 1
ATOM 3022 N N . LYS B 1 118 ? 14.102 25.625 12.883 1 95.06 118 LYS B N 1
ATOM 3023 C CA . LYS B 1 118 ? 14.805 26.453 11.898 1 95.06 118 LYS B CA 1
ATOM 3024 C C . LYS B 1 118 ? 13.883 27.516 11.305 1 95.06 118 LYS B C 1
ATOM 3026 O O . LYS B 1 118 ? 12.758 27.203 10.898 1 95.06 118 LYS B O 1
ATOM 3031 N N . PRO B 1 119 ? 14.305 28.719 11.242 1 93.06 119 PRO B N 1
ATOM 3032 C CA . PRO B 1 119 ? 13.406 29.766 10.781 1 93.06 119 PRO B CA 1
ATOM 3033 C C . PRO B 1 119 ? 13.102 29.688 9.289 1 93.06 119 PRO B C 1
ATOM 3035 O O . PRO B 1 119 ? 12.023 30.078 8.852 1 93.06 119 PRO B O 1
ATOM 3038 N N . TYR B 1 120 ? 14.016 29.156 8.477 1 95.44 120 TYR B N 1
ATOM 3039 C CA . TYR B 1 120 ? 13.914 29.141 7.02 1 95.44 120 TYR B CA 1
ATOM 3040 C C . TYR B 1 120 ? 13.414 30.484 6.492 1 95.44 120 TYR B C 1
ATOM 3042 O O . TYR B 1 120 ? 12.273 30.594 6.047 1 95.44 120 TYR B O 1
ATOM 3050 N N . LEU B 1 121 ? 14.25 31.438 6.422 1 95.81 121 LEU B N 1
ATOM 3051 C CA . LEU B 1 121 ? 13.852 32.781 6.027 1 95.81 121 LEU B CA 1
ATOM 3052 C C . LEU B 1 121 ? 13.141 32.75 4.68 1 95.81 121 LEU B C 1
ATOM 3054 O O . LEU B 1 121 ? 13.672 32.25 3.697 1 95.81 121 LEU B O 1
ATOM 3058 N N . GLY B 1 122 ? 11.891 33.25 4.672 1 97.5 122 GLY B N 1
ATOM 3059 C CA . GLY B 1 122 ? 11.156 33.406 3.422 1 97.5 122 GLY B CA 1
ATOM 3060 C C . GLY B 1 122 ? 10.289 32.188 3.098 1 97.5 122 GLY B C 1
ATOM 3061 O O . GLY B 1 122 ? 9.57 32.188 2.096 1 97.5 122 GLY B O 1
ATOM 3062 N N . ILE B 1 123 ? 10.266 31.203 3.879 1 98.81 123 ILE B N 1
ATOM 3063 C CA . ILE B 1 123 ? 9.539 29.969 3.568 1 98.81 123 ILE B CA 1
ATOM 3064 C C . ILE B 1 123 ? 8.047 30.266 3.439 1 98.81 123 ILE B C 1
ATOM 3066 O O . ILE B 1 123 ? 7.375 29.719 2.564 1 98.81 123 ILE B O 1
ATOM 3070 N N . GLU B 1 124 ? 7.539 31.156 4.258 1 98.81 124 GLU B N 1
ATOM 3071 C CA . GLU B 1 124 ? 6.113 31.469 4.195 1 98.81 124 GLU B CA 1
ATOM 3072 C C . GLU B 1 124 ? 5.738 32.094 2.855 1 98.81 124 GLU B C 1
ATOM 3074 O O . GLU B 1 124 ? 4.719 31.734 2.262 1 98.81 124 GLU B O 1
ATOM 3079 N N . LYS B 1 125 ? 6.566 33 2.424 1 98.75 125 LYS B N 1
ATOM 3080 C CA . LYS B 1 125 ? 6.312 33.625 1.127 1 98.75 125 LYS B CA 1
ATOM 3081 C C . LYS B 1 125 ? 6.402 32.594 -0 1 98.75 125 LYS B C 1
ATOM 3083 O O . LYS B 1 125 ? 5.578 32.625 -0.918 1 98.75 125 LYS B O 1
ATOM 3088 N N . LYS B 1 126 ? 7.422 31.734 0.019 1 98.69 126 LYS B N 1
ATOM 3089 C CA . LYS B 1 126 ? 7.57 30.672 -0.984 1 98.69 126 LYS B CA 1
ATOM 3090 C C . LYS B 1 126 ? 6.348 29.766 -1.014 1 98.69 126 LYS B C 1
ATOM 3092 O O . LYS B 1 126 ? 5.883 29.375 -2.088 1 98.69 126 LYS B O 1
ATOM 3097 N N . LEU B 1 127 ? 5.824 29.438 0.142 1 98.81 127 LEU B N 1
ATOM 3098 C CA . LEU B 1 127 ? 4.645 28.594 0.269 1 98.81 127 LEU B CA 1
ATOM 3099 C C . LEU B 1 127 ? 3.426 29.25 -0.356 1 98.81 127 LEU B C 1
ATOM 3101 O O . LEU B 1 127 ? 2.742 28.656 -1.19 1 98.81 127 LEU B O 1
ATOM 3105 N N . VAL B 1 128 ? 3.174 30.5 0.046 1 98.69 128 VAL B N 1
ATOM 3106 C CA . VAL B 1 128 ? 2.002 31.234 -0.425 1 98.69 128 VAL B CA 1
ATOM 3107 C C . VAL B 1 128 ? 2.088 31.422 -1.938 1 98.69 128 VAL B C 1
ATOM 3109 O O . VAL B 1 128 ? 1.104 31.219 -2.652 1 98.69 128 VAL B O 1
ATOM 3112 N N . ASP B 1 129 ? 3.289 31.766 -2.414 1 98.5 129 ASP B N 1
ATOM 3113 C CA . ASP B 1 129 ? 3.49 31.953 -3.848 1 98.5 129 ASP B CA 1
ATOM 3114 C C . ASP B 1 129 ? 3.207 30.672 -4.617 1 98.5 129 ASP B C 1
ATOM 3116 O O . ASP B 1 129 ? 2.564 30.703 -5.672 1 98.5 129 ASP B O 1
ATOM 3120 N N . LEU B 1 130 ? 3.674 29.578 -4.09 1 98.69 130 LEU B N 1
ATOM 3121 C CA . LEU B 1 130 ? 3.463 28.297 -4.758 1 98.69 130 LEU B CA 1
ATOM 3122 C C . LEU B 1 130 ? 1.979 27.953 -4.805 1 98.69 130 LEU B C 1
ATOM 3124 O O . LEU B 1 130 ? 1.446 27.641 -5.871 1 98.69 130 LEU B O 1
ATOM 3128 N N . VAL B 1 131 ? 1.292 28.016 -3.668 1 98.44 131 VAL B N 1
ATOM 3129 C CA . VAL B 1 131 ? -0.073 27.516 -3.553 1 98.44 131 VAL B CA 1
ATOM 3130 C C . VAL B 1 131 ? -1.028 28.422 -4.316 1 98.44 131 VAL B C 1
ATOM 3132 O O . VAL B 1 131 ? -2.055 27.969 -4.828 1 98.44 131 VAL B O 1
ATOM 3135 N N . LYS B 1 132 ? -0.656 29.688 -4.398 1 97.81 132 LYS B N 1
ATOM 3136 C CA . LYS B 1 132 ? -1.458 30.641 -5.172 1 97.81 132 LYS B CA 1
ATOM 3137 C C . LYS B 1 132 ? -1.651 30.156 -6.605 1 97.81 132 LYS B C 1
ATOM 3139 O O . LYS B 1 132 ? -2.697 30.391 -7.211 1 97.81 132 LYS B O 1
ATOM 3144 N N . GLY B 1 133 ? -0.697 29.453 -7.098 1 97.75 133 GLY B N 1
ATOM 3145 C CA . GLY B 1 133 ? -0.734 28.938 -8.461 1 97.75 133 GLY B CA 1
ATOM 3146 C C . GLY B 1 133 ? -1.817 27.906 -8.68 1 97.75 133 GLY B C 1
ATOM 3147 O O . GLY B 1 133 ? -2.188 27.609 -9.82 1 97.75 133 GLY B O 1
ATOM 3148 N N . TYR B 1 134 ? -2.434 27.391 -7.652 1 98.38 134 TYR B N 1
ATOM 3149 C CA . TYR B 1 134 ? -3.436 26.344 -7.766 1 98.38 134 TYR B CA 1
ATOM 3150 C C . TYR B 1 134 ? -4.84 26.906 -7.582 1 98.38 134 TYR B C 1
ATOM 3152 O O . TYR B 1 134 ? -5.82 26.156 -7.602 1 98.38 134 TYR B O 1
ATOM 3160 N N . GLY B 1 135 ? -4.945 28.172 -7.23 1 97.19 135 GLY B N 1
ATOM 3161 C CA . GLY B 1 135 ? -6.211 28.891 -7.262 1 97.19 135 GLY B CA 1
ATOM 3162 C C . GLY B 1 135 ? -7.145 28.5 -6.137 1 97.19 135 GLY B C 1
ATOM 3163 O O . GLY B 1 135 ? -6.711 28.312 -5 1 97.19 135 GLY B O 1
ATOM 3164 N N . LYS B 1 136 ? -8.406 28.453 -6.453 1 97.31 136 LYS B N 1
ATOM 3165 C CA . LYS B 1 136 ? -9.469 28.266 -5.473 1 97.31 136 LYS B CA 1
ATOM 3166 C C . LYS B 1 136 ? -9.375 26.906 -4.805 1 97.31 136 LYS B C 1
ATOM 3168 O O . LYS B 1 136 ? -9.695 26.766 -3.621 1 97.31 136 LYS B O 1
ATOM 3173 N N . LYS B 1 137 ? -8.961 25.922 -5.621 1 96.94 137 LYS B N 1
ATOM 3174 C CA . LYS B 1 137 ? -8.812 24.578 -5.059 1 96.94 137 LYS B CA 1
ATOM 3175 C C . LYS B 1 137 ? -7.867 24.578 -3.863 1 96.94 137 LYS B C 1
ATOM 3177 O O . LYS B 1 137 ? -8.141 23.953 -2.844 1 96.94 137 LYS B O 1
ATOM 3182 N N . ALA B 1 138 ? -6.781 25.312 -4.016 1 97.62 138 ALA B N 1
ATOM 3183 C CA . ALA B 1 138 ? -5.82 25.406 -2.92 1 97.62 138 ALA B CA 1
ATOM 3184 C C . ALA B 1 138 ? -6.43 26.109 -1.71 1 97.62 138 ALA B C 1
ATOM 3186 O O . ALA B 1 138 ? -6.273 25.656 -0.575 1 97.62 138 ALA B O 1
ATOM 3187 N N . ILE B 1 139 ? -7.152 27.172 -1.937 1 97.69 139 ILE B N 1
ATOM 3188 C CA . ILE B 1 139 ? -7.777 27.938 -0.862 1 97.69 139 ILE B CA 1
ATOM 3189 C C . ILE B 1 139 ? -8.758 27.047 -0.099 1 97.69 139 ILE B C 1
ATOM 3191 O O . ILE B 1 139 ? -8.812 27.094 1.132 1 97.69 139 ILE B O 1
ATOM 3195 N N . ASP B 1 140 ? -9.43 26.203 -0.826 1 98 140 ASP B N 1
ATOM 3196 C CA . ASP B 1 140 ? -10.477 25.375 -0.239 1 98 140 ASP B CA 1
ATOM 3197 C C . ASP B 1 140 ? -9.883 24.188 0.501 1 98 140 ASP B C 1
ATOM 3199 O O . ASP B 1 140 ? -10.414 23.75 1.533 1 98 140 ASP B O 1
ATOM 3203 N N . LYS B 1 141 ? -8.742 23.688 0.021 1 98.56 141 LYS B N 1
ATOM 3204 C CA . LYS B 1 141 ? -8.32 22.359 0.467 1 98.56 141 LYS B CA 1
ATOM 3205 C C . LYS B 1 141 ? -7.066 22.453 1.337 1 98.56 141 LYS B C 1
ATOM 3207 O O . LYS B 1 141 ? -6.75 21.516 2.074 1 98.56 141 LYS B O 1
ATOM 3212 N N . ILE B 1 142 ? -6.324 23.516 1.289 1 98.75 142 ILE B N 1
ATOM 3213 C CA . ILE B 1 142 ? -5.035 23.594 1.969 1 98.75 142 ILE B CA 1
ATOM 3214 C C . ILE B 1 142 ? -5.191 24.328 3.299 1 98.75 142 ILE B C 1
ATOM 3216 O O . ILE B 1 142 ? -5.875 25.344 3.375 1 98.75 142 ILE B O 1
ATOM 3220 N N . LEU B 1 143 ? -4.66 23.766 4.266 1 98.75 143 LEU B N 1
ATOM 3221 C CA . LEU B 1 143 ? -4.535 24.312 5.609 1 98.75 143 LEU B CA 1
ATOM 3222 C C . LEU B 1 143 ? -3.072 24.391 6.035 1 98.75 143 LEU B C 1
ATOM 3224 O O . LEU B 1 143 ? -2.375 23.375 6.047 1 98.75 143 LEU B O 1
ATOM 3228 N N . PHE B 1 144 ? -2.57 25.625 6.289 1 98.94 144 PHE B N 1
ATOM 3229 C CA . PHE B 1 144 ? -1.221 25.766 6.824 1 98.94 144 PHE B CA 1
ATOM 3230 C C . PHE B 1 144 ? -1.226 25.656 8.344 1 98.94 144 PHE B C 1
ATOM 3232 O O . PHE B 1 144 ? -1.975 26.375 9.016 1 98.94 144 PHE B O 1
ATOM 3239 N N . SER B 1 145 ? -0.453 24.797 8.891 1 98.94 145 SER B N 1
ATOM 3240 C CA . SER B 1 145 ? -0.295 24.703 10.344 1 98.94 145 SER B CA 1
ATOM 3241 C C . SER B 1 145 ? 1.162 24.891 10.75 1 98.94 145 SER B C 1
ATOM 3243 O O . SER B 1 145 ? 2.064 24.781 9.922 1 98.94 145 SER B O 1
ATOM 3245 N N . SER B 1 146 ? 1.345 25.266 12 1 98.88 146 SER B N 1
ATOM 3246 C CA . SER B 1 146 ? 2.705 25.422 12.5 1 98.88 146 SER B CA 1
ATOM 3247 C C . SER B 1 146 ? 2.725 25.5 14.023 1 98.88 146 SER B C 1
ATOM 3249 O O . SER B 1 146 ? 1.779 26 14.641 1 98.88 146 SER B O 1
ATOM 3251 N N . PHE B 1 147 ? 3.783 25.047 14.578 1 98.5 147 PHE B N 1
ATOM 3252 C CA . PHE B 1 147 ? 4.062 25.281 15.992 1 98.5 147 PHE B CA 1
ATOM 3253 C C . PHE B 1 147 ? 4.523 26.719 16.219 1 98.5 147 PHE B C 1
ATOM 3255 O O . PHE B 1 147 ? 4.414 27.25 17.328 1 98.5 147 PHE B O 1
ATOM 3262 N N . ASN B 1 148 ? 5.148 27.266 15.234 1 98.5 148 ASN B N 1
ATOM 3263 C CA . ASN B 1 148 ? 5.602 28.656 15.266 1 98.5 148 ASN B CA 1
ATOM 3264 C C . ASN B 1 148 ? 4.5 29.609 14.828 1 98.5 148 ASN B C 1
ATOM 3266 O O . ASN B 1 148 ? 4.266 29.797 13.633 1 98.5 148 ASN B O 1
ATOM 3270 N N . PHE B 1 149 ? 3.887 30.281 15.797 1 98.56 149 PHE B N 1
ATOM 3271 C CA . PHE B 1 149 ? 2.742 31.141 15.508 1 98.56 149 PHE B CA 1
ATOM 3272 C C . PHE B 1 149 ? 3.145 32.281 14.586 1 98.56 149 PHE B C 1
ATOM 3274 O O . PHE B 1 149 ? 2.336 32.781 13.789 1 98.56 149 PHE B O 1
ATOM 3281 N N . GLU B 1 150 ? 4.395 32.719 14.695 1 98.25 150 GLU B N 1
ATOM 3282 C CA . GLU B 1 150 ? 4.859 33.812 13.836 1 98.25 150 GLU B CA 1
ATOM 3283 C C . GLU B 1 150 ? 4.793 33.438 12.367 1 98.25 150 GLU B C 1
ATOM 3285 O O . GLU B 1 150 ? 4.547 34.281 11.508 1 98.25 150 GLU B O 1
ATOM 3290 N N . SER B 1 151 ? 5.008 32.156 12.039 1 98.75 151 SER B N 1
ATOM 3291 C CA . SER B 1 151 ? 4.863 31.703 10.664 1 98.75 151 SER B CA 1
ATOM 3292 C C . SER B 1 151 ? 3.424 31.844 10.188 1 98.75 151 SER B C 1
ATOM 3294 O O . SER B 1 151 ? 3.182 32.25 9.039 1 98.75 151 SER B O 1
ATOM 3296 N N . LEU B 1 152 ? 2.471 31.51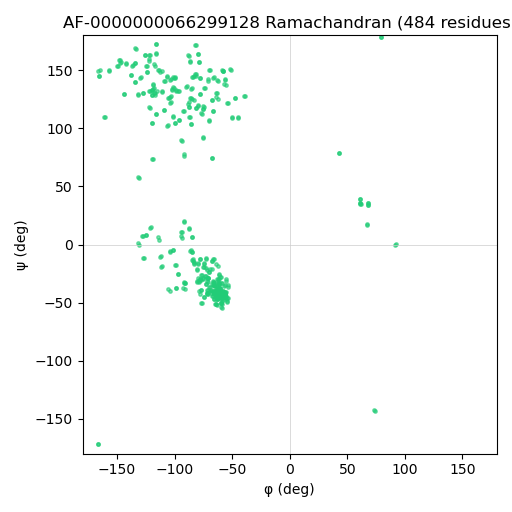6 11.039 1 98.81 152 LEU B N 1
ATOM 3297 C CA . LEU B 1 152 ? 1.061 31.672 10.695 1 98.81 152 LEU B CA 1
ATOM 3298 C C . LEU B 1 152 ? 0.703 33.125 10.492 1 98.81 152 LEU B C 1
ATOM 3300 O O . LEU B 1 152 ? -0.046 33.469 9.57 1 98.81 152 LEU B O 1
ATOM 3304 N N . GLN B 1 153 ? 1.265 34 11.352 1 98.69 153 GLN B N 1
ATOM 3305 C CA . GLN B 1 153 ? 1.081 35.438 11.195 1 98.69 153 GLN B CA 1
ATOM 3306 C C . GLN B 1 153 ? 1.604 35.906 9.836 1 98.69 153 GLN B C 1
ATOM 3308 O O . GLN B 1 153 ? 0.938 36.688 9.148 1 98.69 153 GLN B O 1
ATOM 3313 N N . LYS B 1 154 ? 2.803 35.438 9.5 1 98.75 154 LYS B N 1
ATOM 3314 C CA . LYS B 1 154 ? 3.395 35.844 8.227 1 98.75 154 LYS B CA 1
ATOM 3315 C C . LYS B 1 154 ? 2.523 35.375 7.059 1 98.75 154 LYS B C 1
ATOM 3317 O O . LYS B 1 154 ? 2.309 36.156 6.109 1 98.75 154 LYS B O 1
ATOM 3322 N N . VAL B 1 155 ? 1.984 34.156 7.105 1 98.81 155 VAL B N 1
ATOM 3323 C CA . VAL B 1 155 ? 1.087 33.656 6.062 1 98.81 155 VAL B CA 1
ATOM 3324 C C . VAL B 1 155 ? -0.161 34.531 6.004 1 98.81 155 VAL B C 1
ATOM 3326 O O . VAL B 1 155 ? -0.613 34.906 4.918 1 98.81 155 VAL B O 1
ATOM 3329 N N . TYR B 1 156 ? -0.727 34.875 7.141 1 98.75 156 TYR B N 1
ATOM 3330 C CA . TYR B 1 156 ? -1.892 35.75 7.238 1 98.75 156 TYR B CA 1
ATOM 3331 C C . TYR B 1 156 ? -1.625 37.094 6.574 1 98.75 156 TYR B C 1
ATOM 3333 O O . TYR B 1 156 ? -2.453 37.594 5.805 1 98.75 156 TYR B O 1
ATOM 3341 N N . ASP B 1 157 ? -0.464 37.625 6.871 1 98.75 157 ASP B N 1
ATOM 3342 C CA . ASP B 1 157 ? -0.108 38.938 6.34 1 98.75 157 ASP B CA 1
ATOM 3343 C C . ASP B 1 157 ? 0.082 38.906 4.824 1 98.75 157 ASP B C 1
ATOM 3345 O O . ASP B 1 157 ? -0.208 39.875 4.125 1 98.75 157 ASP B O 1
ATOM 3349 N N . LEU B 1 158 ? 0.586 37.812 4.348 1 98.56 158 LEU B N 1
ATOM 3350 C CA . LEU B 1 158 ? 0.834 37.656 2.92 1 98.56 158 LEU B CA 1
ATOM 3351 C C . LEU B 1 158 ? -0.471 37.438 2.162 1 98.56 158 LEU B C 1
ATOM 3353 O O . LEU B 1 158 ? -0.67 38 1.083 1 98.56 158 LEU B O 1
ATOM 3357 N N . ASP B 1 159 ? -1.364 36.562 2.68 1 98.06 159 ASP B N 1
ATOM 3358 C CA . ASP B 1 159 ? -2.656 36.25 2.08 1 98.06 159 ASP B CA 1
ATOM 3359 C C . ASP B 1 159 ? -3.598 35.625 3.104 1 98.06 159 ASP B C 1
ATOM 3361 O O . ASP B 1 159 ? -3.445 34.438 3.455 1 98.06 159 ASP B O 1
ATOM 3365 N N . ASN B 1 160 ? -4.562 36.281 3.5 1 97.25 160 ASN B N 1
ATOM 3366 C CA . ASN B 1 160 ? -5.43 35.844 4.594 1 97.25 160 ASN B CA 1
ATOM 3367 C C . ASN B 1 160 ? -6.527 34.906 4.109 1 97.25 160 ASN B C 1
ATOM 3369 O O . ASN B 1 160 ? -7.352 34.438 4.902 1 97.25 160 ASN B O 1
ATOM 3373 N N . SER B 1 161 ? -6.5 34.5 2.844 1 97.69 161 SER B N 1
ATOM 3374 C CA . SER B 1 161 ? -7.535 33.656 2.291 1 97.69 161 SER B CA 1
ATOM 3375 C C . SER B 1 161 ? -7.297 32.188 2.678 1 97.69 161 SER B C 1
ATOM 3377 O O . SER B 1 161 ? -8.211 31.359 2.619 1 97.69 161 SER B O 1
ATOM 3379 N N . TYR B 1 162 ? -6.055 31.828 3.033 1 97.75 162 TYR B N 1
ATOM 3380 C CA . TYR B 1 162 ? -5.715 30.453 3.344 1 97.75 162 TYR B CA 1
ATOM 3381 C C . TYR B 1 162 ? -6.047 30.125 4.793 1 97.75 162 TYR B C 1
ATOM 3383 O O . TYR B 1 162 ? -5.883 30.953 5.68 1 97.75 162 TYR B O 1
ATOM 3391 N N . LYS B 1 163 ? -6.488 28.891 4.961 1 98.56 163 LYS B N 1
ATOM 3392 C CA . LYS B 1 163 ? -6.758 28.406 6.312 1 98.56 163 LYS B CA 1
ATOM 3393 C C . LYS B 1 163 ? -5.461 28.188 7.09 1 98.56 163 LYS B C 1
ATOM 3395 O O . LYS B 1 163 ? -4.438 27.828 6.508 1 98.56 163 LYS B O 1
ATOM 3400 N N . LYS B 1 164 ? -5.527 28.531 8.312 1 98.88 164 LYS B N 1
ATOM 3401 C CA . LYS B 1 164 ? -4.383 28.359 9.203 1 98.88 164 LYS B CA 1
ATOM 3402 C C . LYS B 1 164 ? -4.781 27.625 10.484 1 98.88 164 LYS B C 1
ATOM 3404 O O . LYS B 1 164 ? -5.918 27.75 10.945 1 98.88 164 LYS B O 1
ATOM 3409 N N . GLY B 1 165 ? -3.904 26.797 10.992 1 98.88 165 GLY B N 1
ATOM 3410 C CA . GLY B 1 165 ? -4.09 26.062 12.234 1 98.88 165 GLY B CA 1
ATOM 3411 C C . GLY B 1 165 ? -2.896 26.141 13.164 1 98.88 165 GLY B C 1
ATOM 3412 O O . GLY B 1 165 ? -1.759 25.922 12.742 1 98.88 165 GLY B O 1
ATOM 3413 N N . PHE B 1 166 ? -3.154 26.484 14.391 1 98.88 166 PHE B N 1
ATOM 3414 C CA . PHE B 1 166 ? -2.092 26.625 15.383 1 98.88 166 PHE B CA 1
ATOM 3415 C C . PHE B 1 166 ? -1.816 25.281 16.062 1 98.88 166 PHE B C 1
ATOM 3417 O O . PHE B 1 166 ? -2.699 24.719 16.703 1 98.88 166 PHE B O 1
ATOM 3424 N N . LEU B 1 167 ? -0.612 24.75 15.93 1 98.81 167 LEU B N 1
ATOM 3425 C CA . LEU B 1 167 ? -0.154 23.5 16.531 1 98.81 167 LEU B CA 1
ATOM 3426 C C . LEU B 1 167 ? 0.464 23.75 17.906 1 98.81 167 LEU B C 1
ATOM 3428 O O . LEU B 1 167 ? 1.245 24.703 18.078 1 98.81 167 LEU B O 1
ATOM 3432 N N . PHE B 1 168 ? 0.138 22.953 18.859 1 98.31 168 PHE B N 1
ATOM 3433 C CA . PHE B 1 168 ? 0.794 23.016 20.156 1 98.31 168 PHE B CA 1
ATOM 3434 C C . PHE B 1 168 ? 0.681 21.688 20.891 1 98.31 168 PHE B C 1
ATOM 3436 O O . PHE B 1 168 ? -0.263 20.922 20.656 1 98.31 168 PHE B O 1
ATOM 3443 N N . TRP B 1 169 ? 1.701 21.359 21.734 1 97.19 169 TRP B N 1
ATOM 3444 C CA . TRP B 1 169 ? 1.646 20.109 22.484 1 97.19 169 TRP B CA 1
ATOM 3445 C C . TRP B 1 169 ? 1.854 20.359 23.969 1 97.19 169 TRP B C 1
ATOM 3447 O O . TRP B 1 169 ? 1.944 19.406 24.75 1 97.19 169 TRP B O 1
ATOM 3457 N N . THR B 1 170 ? 1.91 21.656 24.406 1 97.44 170 THR B N 1
ATOM 3458 C CA . THR B 1 170 ? 1.936 22 25.812 1 97.44 170 THR B CA 1
ATOM 3459 C C . THR B 1 170 ? 0.963 23.141 26.109 1 97.44 170 THR B C 1
ATOM 3461 O O . THR B 1 170 ? 0.635 23.938 25.234 1 97.44 170 THR B O 1
ATOM 3464 N N . LYS B 1 171 ? 0.579 23.188 27.312 1 97.19 171 LYS B N 1
ATOM 3465 C CA . LYS B 1 171 ? -0.275 24.266 27.781 1 97.19 171 LYS B CA 1
ATOM 3466 C C . LYS B 1 171 ? 0.422 25.625 27.625 1 97.19 171 LYS B C 1
ATOM 3468 O O . LYS B 1 171 ? -0.199 26.609 27.219 1 97.19 171 LYS B O 1
ATOM 3473 N N . LYS B 1 172 ? 1.66 25.625 27.938 1 97.38 172 LYS B N 1
ATOM 3474 C CA . LYS B 1 172 ? 2.443 26.859 27.875 1 97.38 172 LYS B CA 1
ATOM 3475 C C . LYS B 1 172 ? 2.477 27.422 26.453 1 97.38 172 LYS B C 1
ATOM 3477 O O . LYS B 1 172 ? 2.303 28.625 26.25 1 97.38 172 LYS B O 1
ATOM 3482 N N . GLN B 1 173 ? 2.719 26.562 25.453 1 97.12 173 GLN B N 1
ATOM 3483 C CA . GLN B 1 173 ? 2.732 26.984 24.062 1 97.12 173 GLN B CA 1
ATOM 3484 C C . GLN B 1 173 ? 1.419 27.656 23.672 1 97.12 173 GLN B C 1
ATOM 3486 O O . GLN B 1 173 ? 1.417 28.672 22.969 1 97.12 173 GLN B O 1
ATOM 3491 N N . PHE B 1 174 ? 0.343 27.094 24.156 1 97.31 174 PHE B N 1
ATOM 3492 C CA . PHE B 1 174 ? -0.988 27.594 23.844 1 97.31 174 PHE B CA 1
ATOM 3493 C C . PHE B 1 174 ? -1.229 28.938 24.547 1 97.31 174 PHE B C 1
ATOM 3495 O O . PHE B 1 174 ? -1.666 29.906 23.906 1 97.31 174 PHE B O 1
ATOM 3502 N N . GLU B 1 175 ? -0.826 29.047 25.766 1 96.75 175 GLU B N 1
ATOM 3503 C CA . GLU B 1 175 ? -1.168 30.188 26.609 1 96.75 175 GLU B CA 1
ATOM 3504 C C . GLU B 1 175 ? -0.273 31.375 26.297 1 96.75 175 GLU B C 1
ATOM 3506 O O . GLU B 1 175 ? -0.584 32.5 26.688 1 96.75 175 GLU B O 1
ATOM 3511 N N . THR B 1 176 ? 0.816 31.109 25.641 1 96.94 176 THR B N 1
ATOM 3512 C CA . THR B 1 176 ? 1.744 32.188 25.344 1 96.94 176 THR B CA 1
ATOM 3513 C C . THR B 1 176 ? 1.179 33.094 24.25 1 96.94 176 THR B C 1
ATOM 3515 O O . THR B 1 176 ? 1.629 34.25 24.094 1 96.94 176 THR B O 1
ATOM 3518 N N . ILE B 1 177 ? 0.268 32.625 23.5 1 97.62 177 ILE B N 1
ATOM 3519 C CA . ILE B 1 177 ? -0.353 33.406 22.438 1 97.62 177 ILE B CA 1
ATOM 3520 C C . ILE B 1 177 ? -1.728 33.906 22.891 1 97.62 177 ILE B C 1
ATOM 3522 O O . ILE B 1 177 ? -2.52 33.125 23.422 1 97.62 177 ILE B O 1
ATOM 3526 N N . SER B 1 178 ? -2.049 35.156 22.688 1 96.38 178 SER B N 1
ATOM 3527 C CA . SER B 1 178 ? -3.346 35.688 23.125 1 96.38 178 SER B CA 1
ATOM 3528 C C . SER B 1 178 ? -4.484 35.031 22.344 1 96.38 178 SER B C 1
ATOM 3530 O O . SER B 1 178 ? -4.355 34.812 21.141 1 96.38 178 SER B O 1
ATOM 3532 N N . THR B 1 179 ? -5.559 34.812 23 1 95.75 179 THR B N 1
ATOM 3533 C CA . THR B 1 179 ? -6.742 34.188 22.406 1 95.75 179 THR B CA 1
ATOM 3534 C C . THR B 1 179 ? -7.254 35.062 21.234 1 95.75 179 THR B C 1
ATOM 3536 O O . THR B 1 179 ? -7.676 34.5 20.203 1 95.75 179 THR B O 1
ATOM 3539 N N . ALA B 1 180 ? -7.223 36.312 21.375 1 97.19 180 ALA B N 1
ATOM 3540 C CA . ALA B 1 180 ? -7.684 37.219 20.344 1 97.19 180 ALA B CA 1
ATOM 3541 C C . ALA B 1 180 ? -6.84 37.094 19.078 1 97.19 180 ALA B C 1
ATOM 3543 O O . ALA B 1 180 ? -7.371 37.094 17.969 1 97.19 180 ALA B O 1
ATOM 3544 N N . ARG B 1 181 ? -5.539 36.969 19.312 1 97.94 181 ARG B N 1
ATOM 3545 C CA . ARG B 1 181 ? -4.617 36.812 18.188 1 97.94 181 ARG B CA 1
ATOM 3546 C C . ARG B 1 181 ? -4.852 35.5 17.453 1 97.94 181 ARG B C 1
ATOM 3548 O O . ARG B 1 181 ? -4.879 35.438 16.219 1 97.94 181 ARG B O 1
ATOM 3555 N N . ILE B 1 182 ? -5.078 34.469 18.172 1 98.62 182 ILE B N 1
ATOM 3556 C CA . ILE B 1 182 ? -5.348 33.156 17.594 1 98.62 182 ILE B CA 1
ATOM 3557 C C . ILE B 1 182 ? -6.641 33.219 16.781 1 98.62 182 ILE B C 1
ATOM 3559 O O . ILE B 1 182 ? -6.668 32.781 15.617 1 98.62 182 ILE B O 1
ATOM 3563 N N . GLN B 1 183 ? -7.688 33.781 17.281 1 98 183 GLN B N 1
ATOM 3564 C CA . GLN B 1 183 ? -8.992 33.812 16.625 1 98 183 GLN B CA 1
ATOM 3565 C C . GLN B 1 183 ? -8.945 34.656 15.359 1 98 183 GLN B C 1
ATOM 3567 O O . GLN B 1 183 ? -9.656 34.375 14.391 1 98 183 GLN B O 1
ATOM 3572 N N . LYS B 1 184 ? -8.109 35.656 15.406 1 98.12 184 LYS B N 1
ATOM 3573 C CA . LYS B 1 184 ? -7.977 36.5 14.234 1 98.12 184 LYS B CA 1
ATOM 3574 C C . LYS B 1 184 ? -7.27 35.781 13.094 1 98.12 184 LYS B C 1
ATOM 3576 O O . LYS B 1 184 ? -7.66 35.938 11.93 1 98.12 184 LYS B O 1
ATOM 3581 N N . ILE B 1 185 ? -6.293 35.031 13.375 1 98.62 185 ILE B N 1
ATOM 3582 C CA . ILE B 1 185 ? -5.352 34.531 12.383 1 98.62 185 ILE B CA 1
ATOM 3583 C C . ILE B 1 185 ? -5.742 33.094 11.984 1 98.62 185 ILE B C 1
ATOM 3585 O O . ILE B 1 185 ? -5.688 32.75 10.805 1 98.62 185 ILE B O 1
ATOM 3589 N N . CYS B 1 186 ? -6.195 32.312 12.914 1 98.75 186 CYS B N 1
ATOM 3590 C CA . CYS B 1 186 ? -6.359 30.875 12.703 1 98.75 186 CYS B CA 1
ATOM 3591 C C . CYS B 1 186 ? -7.832 30.5 12.555 1 98.75 186 CYS B C 1
ATOM 3593 O O . CYS B 1 186 ? -8.688 31.094 13.219 1 98.75 186 CYS B O 1
ATOM 3595 N N . GLN B 1 187 ? -8.141 29.562 11.727 1 98.56 187 GLN B N 1
ATOM 3596 C CA . GLN B 1 187 ? -9.469 28.969 11.578 1 98.56 187 GLN B CA 1
ATOM 3597 C C . GLN B 1 187 ? -9.562 27.656 12.344 1 98.56 187 GLN B C 1
ATOM 3599 O O . GLN B 1 187 ? -10.664 27.156 12.602 1 98.56 187 GLN B O 1
ATOM 3604 N N . PHE B 1 188 ? -8.375 27.062 12.703 1 98.75 188 PHE B N 1
ATOM 3605 C CA . PHE B 1 188 ? -8.344 25.766 13.391 1 98.75 188 PHE B CA 1
ATOM 3606 C C . PHE B 1 188 ? -7.332 25.797 14.531 1 98.75 188 PHE B C 1
ATOM 3608 O O . PHE B 1 188 ? -6.379 26.578 14.508 1 98.75 188 PHE B O 1
ATOM 3615 N N . LEU B 1 189 ? -7.605 24.938 15.5 1 98.75 189 LEU B N 1
ATOM 3616 C CA . LEU B 1 189 ? -6.598 24.562 16.484 1 98.75 189 LEU B CA 1
ATOM 3617 C C . LEU B 1 189 ? -6.145 23.125 16.266 1 98.75 189 LEU B C 1
ATOM 3619 O O . LEU B 1 189 ? -6.961 22.25 15.961 1 98.75 189 LEU B O 1
ATOM 3623 N N . HIS B 1 190 ? -4.871 22.906 16.438 1 98.81 190 HIS B N 1
ATOM 3624 C CA . HIS B 1 190 ? -4.285 21.578 16.312 1 98.81 190 HIS B CA 1
ATOM 3625 C C . HIS B 1 190 ? -3.623 21.156 17.625 1 98.81 190 HIS B C 1
ATOM 3627 O O . HIS B 1 190 ? -2.396 21.031 17.688 1 98.81 190 HIS B O 1
ATOM 3633 N N . PRO B 1 191 ? -4.418 20.828 18.609 1 98.75 191 PRO B N 1
ATOM 3634 C CA . PRO B 1 191 ? -3.82 20.359 19.859 1 98.75 191 PRO B CA 1
ATOM 3635 C C . PRO B 1 191 ? -3.359 18.906 19.781 1 98.75 191 PRO B C 1
ATOM 3637 O O . PRO B 1 191 ? -4.02 18.078 19.156 1 98.75 191 PRO B O 1
ATOM 3640 N N . TRP B 1 192 ? -2.227 18.641 20.453 1 98.62 192 TRP B N 1
ATOM 3641 C CA . TRP B 1 192 ? -1.892 17.25 20.75 1 98.62 192 TRP B CA 1
ATOM 3642 C C . TRP B 1 192 ? -3.016 16.578 21.547 1 98.62 192 TRP B C 1
ATOM 3644 O O . TRP B 1 192 ? -3.59 17.188 22.453 1 98.62 192 TRP B O 1
ATOM 3654 N N . THR B 1 193 ? -3.312 15.383 21.203 1 98.56 193 THR B N 1
ATOM 3655 C CA . THR B 1 193 ? -4.445 14.688 21.797 1 98.56 193 THR B CA 1
ATOM 3656 C C . THR B 1 193 ? -4.309 14.641 23.328 1 98.56 193 THR B C 1
ATOM 3658 O O . THR B 1 193 ? -5.293 14.797 24.047 1 98.56 193 THR B O 1
ATOM 3661 N N . LYS B 1 194 ? -3.109 14.516 23.812 1 97.88 194 LYS B N 1
ATOM 3662 C CA . LYS B 1 194 ? -2.889 14.398 25.25 1 97.88 194 LYS B CA 1
ATOM 3663 C C . LYS B 1 194 ? -3.227 15.703 25.969 1 97.88 194 LYS B C 1
ATOM 3665 O O . LYS B 1 194 ? -3.803 15.688 27.062 1 97.88 194 LYS B O 1
ATOM 3670 N N . ILE B 1 195 ? -2.881 16.859 25.375 1 98.19 195 ILE B N 1
ATOM 3671 C CA . ILE B 1 195 ? -3.16 18.141 26 1 98.19 195 ILE B CA 1
ATOM 3672 C C . ILE B 1 195 ? -4.656 18.438 25.922 1 98.19 195 ILE B C 1
ATOM 3674 O O . ILE B 1 195 ? -5.227 19.016 26.844 1 98.19 195 ILE B O 1
ATOM 3678 N N . TYR B 1 196 ? -5.281 18 24.844 1 98.19 196 TYR B N 1
ATOM 3679 C CA . TYR B 1 196 ? -6.719 18.203 24.719 1 98.19 196 TYR B CA 1
ATOM 3680 C C . TYR B 1 196 ? -7.477 17.406 25.766 1 98.19 196 TYR B C 1
ATOM 3682 O O . TYR B 1 196 ? -8.414 17.906 26.391 1 98.19 196 TYR B O 1
ATOM 3690 N N . GLU B 1 197 ? -7.035 16.188 25.969 1 97.94 197 GLU B N 1
ATOM 3691 C CA . GLU B 1 197 ? -7.688 15.344 26.969 1 97.94 197 GLU B CA 1
ATOM 3692 C C . GLU B 1 197 ? -7.504 15.906 28.375 1 97.94 197 GLU B C 1
ATOM 3694 O O . GLU B 1 197 ? -8.406 15.812 29.203 1 97.94 197 GLU B O 1
ATOM 3699 N N . LYS B 1 198 ? -6.406 16.469 28.578 1 98.06 198 LYS B N 1
ATOM 3700 C CA . LYS B 1 198 ? -6.09 17 29.906 1 98.06 198 LYS B CA 1
ATOM 3701 C C . LYS B 1 198 ? -6.809 18.328 30.156 1 98.06 198 LYS B C 1
ATOM 3703 O O . LYS B 1 198 ? -7.238 18.594 31.266 1 98.06 198 LYS B O 1
ATOM 3708 N N . TYR B 1 199 ? -6.898 19.188 29.109 1 97.75 199 TYR B N 1
ATOM 3709 C CA . TYR B 1 199 ? -7.441 20.531 29.281 1 97.75 199 TYR B CA 1
ATOM 3710 C C . TYR B 1 199 ? -8.492 20.828 28.219 1 97.75 199 TYR B C 1
ATOM 3712 O O . TYR B 1 199 ? -8.391 21.844 27.516 1 97.75 199 TYR B O 1
ATOM 3720 N N . PRO B 1 200 ? -9.562 20.047 28.078 1 97.56 200 PRO B N 1
ATOM 3721 C CA . PRO B 1 200 ? -10.523 20.234 27 1 97.56 200 PRO B CA 1
ATOM 3722 C C . PRO B 1 200 ? -11.258 21.578 27.094 1 97.56 200 PRO B C 1
ATOM 3724 O O . PRO B 1 200 ? -11.469 22.234 26.062 1 97.56 200 PRO B O 1
ATOM 3727 N N . GLN B 1 201 ? -11.602 21.984 28.281 1 97 201 GLN B N 1
ATOM 3728 C CA . GLN B 1 201 ? -12.383 23.203 28.438 1 97 201 GLN B CA 1
ATOM 3729 C C . GLN B 1 201 ? -11.562 24.438 28.062 1 97 201 GLN B C 1
ATOM 3731 O O . GLN B 1 201 ? -12.078 25.375 27.453 1 97 201 GLN B O 1
ATOM 3736 N N . MET B 1 202 ? -10.289 24.406 28.5 1 96.5 202 MET B N 1
ATOM 3737 C CA . MET B 1 202 ? -9.391 25.5 28.156 1 96.5 202 MET B CA 1
ATOM 3738 C C . MET B 1 202 ? -9.32 25.688 26.641 1 96.5 202 MET B C 1
ATOM 3740 O O . MET B 1 202 ? -9.398 26.828 26.156 1 96.5 202 MET B O 1
ATOM 3744 N N . ILE B 1 203 ? -9.25 24.641 25.906 1 97.56 203 ILE B N 1
ATOM 3745 C CA . ILE B 1 203 ? -9.047 24.672 24.469 1 97.56 203 ILE B CA 1
ATOM 3746 C C . ILE B 1 203 ? -10.367 25 23.766 1 97.56 203 ILE B C 1
ATOM 3748 O O . ILE B 1 203 ? -10.406 25.828 22.859 1 97.56 203 ILE B O 1
ATOM 3752 N N . LYS B 1 204 ? -11.461 24.438 24.266 1 97 204 LYS B N 1
ATOM 3753 C CA . LYS B 1 204 ? -12.773 24.609 23.641 1 97 204 LYS B CA 1
ATOM 3754 C C . LYS B 1 204 ? -13.273 26.047 23.797 1 97 204 LYS B C 1
ATOM 3756 O O . LYS B 1 204 ? -14.125 26.5 23.031 1 97 204 LYS B O 1
ATOM 3761 N N . LYS B 1 205 ? -12.75 26.703 24.719 1 95.19 205 LYS B N 1
ATOM 3762 C CA . LYS B 1 205 ? -13.188 28.078 25.016 1 95.19 205 LYS B CA 1
ATOM 3763 C C . LYS B 1 205 ? -12.961 29 23.828 1 95.19 205 LYS B C 1
ATOM 3765 O O . LYS B 1 205 ? -13.688 29.969 23.641 1 95.19 205 LYS B O 1
ATOM 3770 N N . LEU B 1 206 ? -12.016 28.688 23 1 96.44 206 LEU B N 1
ATOM 3771 C CA . LEU B 1 206 ? -11.719 29.516 21.844 1 96.44 206 LEU B CA 1
ATOM 3772 C C . LEU B 1 206 ? -12.773 29.344 20.75 1 96.44 206 LEU B C 1
ATOM 3774 O O . LEU B 1 206 ? -12.844 30.125 19.812 1 96.44 206 LEU B O 1
ATOM 3778 N N . ASN B 1 207 ? -13.516 28.266 20.812 1 96.62 207 ASN B N 1
ATOM 3779 C CA . ASN B 1 207 ? -14.617 27.969 19.906 1 96.62 207 ASN B CA 1
ATOM 3780 C C . ASN B 1 207 ? -14.141 27.859 18.469 1 96.62 207 ASN B C 1
ATOM 3782 O O . ASN B 1 207 ? -14.758 28.422 17.562 1 96.62 207 ASN B O 1
ATOM 3786 N N . LEU B 1 208 ? -12.969 27.359 18.219 1 98.25 208 LEU B N 1
ATOM 3787 C CA . LEU B 1 208 ? -12.453 27 16.906 1 98.25 208 LEU B CA 1
ATOM 3788 C C . LEU B 1 208 ? -12.484 25.484 16.703 1 98.25 208 LEU B C 1
ATOM 3790 O O . LEU B 1 208 ? -12.281 24.734 17.656 1 98.25 208 LEU B O 1
ATOM 3794 N N . PRO B 1 209 ? -12.82 25.062 15.461 1 98.25 209 PRO B N 1
ATOM 3795 C CA . PRO B 1 209 ? -12.758 23.625 15.203 1 98.25 209 PRO B CA 1
ATOM 3796 C C . PRO B 1 209 ? -11.375 23.031 15.461 1 98.25 209 PRO B C 1
ATOM 3798 O O . PRO B 1 209 ? -10.367 23.719 15.266 1 98.25 209 PRO B O 1
ATOM 3801 N N . LEU B 1 210 ? -11.352 21.75 15.867 1 98.69 210 LEU B N 1
ATOM 3802 C CA . LEU B 1 210 ? -10.117 21.109 16.297 1 98.69 210 LEU B CA 1
ATOM 3803 C C . LEU B 1 210 ? -9.672 20.047 15.297 1 98.69 210 LEU B C 1
ATOM 3805 O O . LEU B 1 210 ? -10.484 19.25 14.82 1 98.69 210 LEU B O 1
ATOM 3809 N N . ASN B 1 211 ? -8.43 20.078 14.914 1 98.75 211 ASN B N 1
ATOM 3810 C CA . ASN B 1 211 ? -7.734 18.969 14.25 1 98.75 211 ASN B CA 1
ATOM 3811 C C . ASN B 1 211 ? -6.762 18.281 15.203 1 98.75 211 ASN B C 1
ATOM 3813 O O . ASN B 1 211 ? -5.656 18.766 15.43 1 98.75 211 ASN B O 1
ATOM 3817 N N . LEU B 1 212 ? -7.148 17.141 15.711 1 98.81 212 LEU B N 1
ATOM 3818 C CA . LEU B 1 212 ? -6.414 16.453 16.766 1 98.81 212 LEU B CA 1
ATOM 3819 C C . LEU B 1 212 ? -5.309 15.578 16.188 1 98.81 212 LEU B C 1
ATOM 3821 O O . LEU B 1 212 ? -5.52 14.883 15.195 1 98.81 212 LEU B O 1
ATOM 3825 N N . TRP B 1 213 ? -4.18 15.695 16.797 1 98.69 213 TRP B N 1
ATOM 3826 C CA . TRP B 1 213 ? -3.053 14.844 16.406 1 98.69 213 TRP B CA 1
ATOM 3827 C C . TRP B 1 213 ? -2.316 14.328 17.641 1 98.69 213 TRP B C 1
ATOM 3829 O O . TRP B 1 213 ? -2.352 14.953 18.703 1 98.69 213 TRP B O 1
ATOM 3839 N N . THR B 1 214 ? -1.786 13.18 17.656 1 98 214 THR B N 1
ATOM 3840 C CA . THR B 1 214 ? -2.018 12.078 16.734 1 98 214 THR B CA 1
ATOM 3841 C C . THR B 1 214 ? -2.883 11 17.375 1 98 214 THR B C 1
ATOM 3843 O O . THR B 1 214 ? -2.654 10.617 18.516 1 98 214 THR B O 1
ATOM 3846 N N . VAL B 1 215 ? -3.871 10.68 16.781 1 98.38 215 VAL B N 1
ATOM 3847 C CA . VAL B 1 215 ? -4.754 9.625 17.266 1 98.38 215 VAL B CA 1
ATOM 3848 C C . VAL B 1 215 ? -4.102 8.266 17.062 1 98.38 215 VAL B C 1
ATOM 3850 O O . VAL B 1 215 ? -3.66 7.938 15.961 1 98.38 215 VAL B O 1
ATOM 3853 N N . ASN B 1 216 ? -4.152 7.391 18.109 1 96.5 216 ASN B N 1
ATOM 3854 C CA . ASN B 1 216 ? -3.295 6.211 18.016 1 96.5 216 ASN B CA 1
ATOM 3855 C C . ASN B 1 216 ? -4.066 4.934 18.328 1 96.5 216 ASN B C 1
ATOM 3857 O O . ASN B 1 216 ? -3.486 3.848 18.375 1 96.5 216 ASN B O 1
ATOM 3861 N N . SER B 1 217 ? -5.336 5.055 18.625 1 97.19 217 SER B N 1
ATOM 3862 C CA . SER B 1 217 ? -6.109 3.852 18.906 1 97.19 217 SER B CA 1
ATOM 3863 C C . SER B 1 217 ? -7.551 3.992 18.438 1 97.19 217 SER B C 1
ATOM 3865 O O . SER B 1 217 ? -8.078 5.105 18.344 1 97.19 217 SER B O 1
ATOM 3867 N N . GLN B 1 218 ? -8.125 2.838 18.234 1 96.38 218 GLN B N 1
ATOM 3868 C CA . GLN B 1 218 ? -9.523 2.793 17.828 1 96.38 218 GLN B CA 1
ATOM 3869 C C . GLN B 1 218 ? -10.422 3.406 18.906 1 96.38 218 GLN B C 1
ATOM 3871 O O . GLN B 1 218 ? -11.383 4.109 18.578 1 96.38 218 GLN B O 1
ATOM 3876 N N . ASN B 1 219 ? -10.07 3.15 20.141 1 96.56 219 ASN B N 1
ATOM 3877 C CA . ASN B 1 219 ? -10.859 3.693 21.25 1 96.56 219 ASN B CA 1
ATOM 3878 C C . ASN B 1 219 ? -10.82 5.219 21.266 1 96.56 219 ASN B C 1
ATOM 3880 O O . ASN B 1 219 ? -11.859 5.867 21.391 1 96.56 219 ASN B O 1
ATOM 3884 N N . LYS B 1 220 ? -9.656 5.785 21.125 1 97.38 220 LYS B N 1
ATOM 3885 C CA . LYS B 1 220 ? -9.516 7.238 21.109 1 97.38 220 LYS B CA 1
ATOM 3886 C C . LYS B 1 220 ? -10.203 7.836 19.875 1 97.38 220 LYS B C 1
ATOM 3888 O O . LYS B 1 220 ? -10.867 8.867 19.969 1 97.38 220 LYS B O 1
ATOM 3893 N N . PHE B 1 221 ? -10.031 7.16 18.781 1 97.75 221 PHE B N 1
ATOM 3894 C CA . PHE B 1 221 ? -10.688 7.594 17.547 1 97.75 221 PHE B CA 1
ATOM 3895 C C . PHE B 1 221 ? -12.188 7.738 17.766 1 97.75 221 PHE B C 1
ATOM 3897 O O . PHE B 1 221 ? -12.773 8.773 17.438 1 97.75 221 PHE B O 1
ATOM 3904 N N . GLN B 1 222 ? -12.758 6.695 18.344 1 96.44 222 GLN B N 1
ATOM 3905 C CA . GLN B 1 222 ? -14.203 6.695 18.578 1 96.44 222 GLN B CA 1
ATOM 3906 C C . GLN B 1 222 ? -14.594 7.766 19.594 1 96.44 222 GLN B C 1
ATOM 3908 O O . GLN B 1 222 ? -15.617 8.43 19.422 1 96.44 222 GLN B O 1
ATOM 3913 N N . GLN B 1 223 ? -13.812 7.914 20.578 1 95.94 223 GLN B N 1
ATOM 3914 C CA . GLN B 1 223 ? -14.062 8.938 21.594 1 95.94 223 GLN B CA 1
ATOM 3915 C C . GLN B 1 223 ? -14.117 10.328 20.969 1 95.94 223 GLN B C 1
ATOM 3917 O O . GLN B 1 223 ? -15.047 11.094 21.219 1 95.94 223 GLN B O 1
ATOM 3922 N N . PHE B 1 224 ? -13.156 10.656 20.141 1 97.38 224 PHE B N 1
ATOM 3923 C CA . PHE B 1 224 ? -13.062 11.984 19.547 1 97.38 224 PHE B CA 1
ATOM 3924 C C . PHE B 1 224 ? -14.117 12.172 18.469 1 97.38 224 PHE B C 1
ATOM 3926 O O . PHE B 1 224 ? -14.523 13.297 18.172 1 97.38 224 PHE B O 1
ATOM 3933 N N . LEU B 1 225 ? -14.523 11.023 17.859 1 95.81 225 LEU B N 1
ATOM 3934 C CA . LEU B 1 225 ? -15.578 11.07 16.859 1 95.81 225 LEU B CA 1
ATOM 3935 C C . LEU B 1 225 ? -16.875 11.617 17.453 1 95.81 225 LEU B C 1
ATOM 3937 O O . LEU B 1 225 ? -17.656 12.258 16.75 1 95.81 225 LEU B O 1
ATOM 3941 N N . ALA B 1 226 ? -17.078 11.445 18.688 1 94.81 226 ALA B N 1
ATOM 3942 C CA . ALA B 1 226 ? -18.297 11.875 19.375 1 94.81 226 ALA B CA 1
ATOM 3943 C C . ALA B 1 226 ? -18.203 13.336 19.797 1 94.81 226 ALA B C 1
ATOM 3945 O O . ALA B 1 226 ? -19.172 13.906 20.297 1 94.81 226 ALA B O 1
ATOM 3946 N N . ASP B 1 227 ? -17.094 13.969 19.641 1 96.12 227 ASP B N 1
ATOM 3947 C CA . ASP B 1 227 ? -16.859 15.344 20.062 1 96.12 227 ASP B CA 1
ATOM 3948 C C . ASP B 1 227 ? -17.156 16.328 18.938 1 96.12 227 ASP B C 1
ATOM 3950 O O . ASP B 1 227 ? -16.422 16.391 17.953 1 96.12 227 ASP B O 1
ATOM 3954 N N . ASN B 1 228 ? -18.094 17.125 19.078 1 95.25 228 ASN B N 1
ATOM 3955 C CA . ASN B 1 228 ? -18.594 18.016 18.031 1 95.25 228 ASN B CA 1
ATOM 3956 C C . ASN B 1 228 ? -17.609 19.156 17.766 1 95.25 228 ASN B C 1
ATOM 3958 O O . ASN B 1 228 ? -17.75 19.875 16.766 1 95.25 228 ASN B O 1
ATOM 3962 N N . HIS B 1 229 ? -16.641 19.344 18.625 1 97.06 229 HIS B N 1
ATOM 3963 C CA . HIS B 1 229 ? -15.641 20.391 18.406 1 97.06 229 HIS B CA 1
ATOM 3964 C C . HIS B 1 229 ? -14.523 19.922 17.484 1 97.06 229 HIS B C 1
ATOM 3966 O O . HIS B 1 229 ? -13.727 20.719 17.016 1 97.06 229 HIS B O 1
ATOM 3972 N N . VAL B 1 230 ? -14.484 18.609 17.25 1 98.12 230 VAL B N 1
ATOM 3973 C CA . VAL B 1 230 ? -13.422 18.016 16.453 1 98.12 230 VAL B CA 1
ATOM 3974 C C . VAL B 1 230 ? -13.82 18.031 14.977 1 98.12 230 VAL B C 1
ATOM 3976 O O . VAL B 1 230 ? -14.867 17.5 14.609 1 98.12 230 VAL B O 1
ATOM 3979 N N . TYR B 1 231 ? -13 18.688 14.211 1 98.25 231 TYR B N 1
ATOM 3980 C CA . TYR B 1 231 ? -13.211 18.766 12.766 1 98.25 231 TYR B CA 1
ATOM 3981 C C . TYR B 1 231 ? -12.508 17.641 12.039 1 98.25 231 TYR B C 1
ATOM 3983 O O . TYR B 1 231 ? -13.055 17.047 11.102 1 98.25 231 TYR B O 1
ATOM 3991 N N . ALA B 1 232 ? -11.32 17.281 12.5 1 98.62 232 ALA B N 1
ATOM 3992 C CA . ALA B 1 232 ? -10.539 16.203 11.883 1 98.62 232 ALA B CA 1
ATOM 3993 C C . ALA B 1 232 ? -9.672 15.492 12.922 1 98.62 232 ALA B C 1
ATOM 3995 O O . ALA B 1 232 ? -9.344 16.062 13.961 1 98.62 232 ALA B O 1
ATOM 3996 N N . GLN B 1 233 ? -9.383 14.297 12.641 1 98.75 233 GLN B N 1
ATOM 3997 C CA . GLN B 1 233 ? -8.414 13.5 13.383 1 98.75 233 GLN B CA 1
ATOM 3998 C C . GLN B 1 233 ? -7.246 13.086 12.492 1 98.75 233 GLN B C 1
ATOM 4000 O O . GLN B 1 233 ? -7.445 12.68 11.344 1 98.75 233 GLN B O 1
ATOM 4005 N N . ILE B 1 234 ? -6.066 13.281 12.93 1 98.88 234 ILE B N 1
ATOM 4006 C CA . ILE B 1 234 ? -4.844 12.93 12.219 1 98.88 234 ILE B CA 1
ATOM 4007 C C . ILE B 1 234 ? -4.238 11.664 12.82 1 98.88 234 ILE B C 1
ATOM 4009 O O . ILE B 1 234 ? -3.975 11.609 14.023 1 98.88 234 ILE B O 1
ATOM 4013 N N . ALA B 1 235 ? -4.062 10.648 12.016 1 98.81 235 ALA B N 1
ATOM 4014 C CA . ALA B 1 235 ? -3.621 9.352 12.523 1 98.81 235 ALA B CA 1
ATOM 4015 C C . ALA B 1 235 ? -2.648 8.688 11.562 1 98.81 235 ALA B C 1
ATOM 4017 O O . ALA B 1 235 ? -2.668 8.961 10.359 1 98.81 235 ALA B O 1
ATOM 4018 N N . ASN B 1 236 ? -1.81 7.793 12.086 1 98.62 236 ASN B N 1
ATOM 4019 C CA . ASN B 1 236 ? -0.873 7.035 11.266 1 98.62 236 ASN B CA 1
ATOM 4020 C C . ASN B 1 236 ? -1.568 5.891 10.531 1 98.62 236 ASN B C 1
ATOM 4022 O O . ASN B 1 236 ? -1.095 5.441 9.484 1 98.62 236 ASN B O 1
ATOM 4026 N N . LYS B 1 237 ? -2.574 5.402 11.109 1 97.62 237 LYS B N 1
ATOM 4027 C CA . LYS B 1 237 ? -3.266 4.258 10.523 1 97.62 237 LYS B CA 1
ATOM 4028 C C . LYS B 1 237 ? -4.738 4.574 10.273 1 97.62 237 LYS B C 1
ATOM 4030 O O . LYS B 1 237 ? -5.262 5.559 10.797 1 97.62 237 LYS B O 1
ATOM 4035 N N . LYS B 1 238 ? -5.344 3.801 9.492 1 97.44 238 LYS B N 1
ATOM 4036 C CA . LYS B 1 238 ? -6.754 3.953 9.148 1 97.44 238 LYS B CA 1
ATOM 4037 C C . LYS B 1 238 ? -7.648 3.443 10.273 1 97.44 238 LYS B C 1
ATOM 4039 O O . LYS B 1 238 ? -7.402 2.375 10.836 1 97.44 238 LYS B O 1
ATOM 4044 N N . PHE B 1 239 ? -8.57 4.199 10.68 1 94.94 239 PHE B N 1
ATOM 4045 C CA . PHE B 1 239 ? -9.617 3.803 11.617 1 94.94 239 PHE B CA 1
ATOM 4046 C C . PHE B 1 239 ? -10.992 3.877 10.953 1 94.94 239 PHE B C 1
ATOM 4048 O O . PHE B 1 239 ? -11.281 4.82 10.219 1 94.94 239 PHE B O 1
ATOM 4055 N N . GLU B 1 240 ? -11.68 2.852 11.07 1 90.44 240 GLU B N 1
ATOM 4056 C CA . GLU B 1 240 ? -13.031 2.84 10.516 1 90.44 240 GLU B CA 1
ATOM 4057 C C . GLU B 1 240 ? -14.07 3.082 11.602 1 90.44 240 GLU B C 1
ATOM 4059 O O . GLU B 1 240 ? -13.875 2.701 12.758 1 90.44 240 GLU B O 1
ATOM 4064 N N . ILE B 1 241 ? -15.109 3.801 11.156 1 86.69 241 ILE B N 1
ATOM 4065 C CA . ILE B 1 241 ? -16.203 4.062 12.07 1 86.69 241 ILE B CA 1
ATOM 4066 C C . ILE B 1 241 ? -16.922 2.754 12.414 1 86.69 241 ILE B C 1
ATOM 4068 O O . ILE B 1 241 ? -17.297 1.994 11.516 1 86.69 241 ILE B O 1
ATOM 4072 N N . LYS B 1 242 ? -16.828 2.396 13.672 1 74.31 242 LYS B N 1
ATOM 4073 C CA . LYS B 1 242 ? -17.578 1.228 14.109 1 74.31 242 LYS B CA 1
ATOM 4074 C C . LYS B 1 242 ? -19.062 1.558 14.273 1 74.31 242 LYS B C 1
ATOM 4076 O O . LYS B 1 242 ? -19.422 2.535 14.93 1 74.31 242 LYS B O 1
ATOM 4081 N N . ILE B 1 243 ? -19.984 0.959 13.367 1 62.97 243 ILE B N 1
ATOM 4082 C CA . ILE B 1 243 ? -21.422 1.098 13.508 1 62.97 243 ILE B CA 1
ATOM 4083 C C . ILE B 1 243 ? -21.922 0.202 14.648 1 62.97 243 ILE B C 1
ATOM 4085 O O . ILE B 1 243 ? -21.641 -0.999 14.664 1 62.97 243 ILE B O 1
ATOM 4089 N N . ASN B 1 244 ? -22.031 0.688 15.914 1 48.88 244 ASN B N 1
ATOM 4090 C CA . ASN B 1 244 ? -22.703 -0.047 16.969 1 48.88 244 ASN B CA 1
ATOM 4091 C C . ASN B 1 244 ? -24.078 -0.542 16.516 1 48.88 244 ASN B C 1
ATOM 4093 O O . ASN B 1 244 ? -24.766 0.134 15.758 1 48.88 244 ASN B O 1
#

pLDDT: mean 96.92, std 7.48, range [31.23, 98.94]

Solvent-accessible surface area (backbone atoms only — not comparable to full-atom values): 25455 Å² total; per-residue (Å²): 126,83,73,81,61,38,42,22,15,37,25,15,26,31,67,84,31,38,57,46,26,65,67,4,42,52,47,22,52,41,49,57,37,40,19,34,30,41,31,36,40,46,26,54,74,70,43,49,31,35,41,84,60,69,44,33,34,73,41,35,68,43,84,42,50,42,60,78,31,42,65,72,64,49,46,72,38,35,38,25,66,58,42,96,56,67,47,50,86,27,42,57,40,38,49,66,60,46,47,75,72,41,57,90,71,37,63,35,39,35,40,28,48,60,40,71,89,42,72,52,88,62,47,53,58,54,50,53,60,56,47,56,76,55,45,67,62,36,44,71,23,36,29,42,28,24,68,29,61,67,55,55,50,51,34,39,72,75,48,66,74,49,40,25,26,49,35,36,75,46,69,64,66,51,66,72,48,56,67,68,59,46,61,71,62,32,64,29,35,26,41,23,46,68,48,40,72,73,40,47,66,73,60,52,68,72,70,50,43,25,39,33,32,68,49,86,43,69,67,56,47,54,56,50,67,72,35,87,52,42,46,30,40,25,16,36,60,92,75,76,86,77,84,128,126,82,72,81,59,38,44,23,15,37,24,14,27,31,66,84,30,38,56,44,24,66,67,4,42,51,45,20,52,41,48,58,36,40,19,34,30,41,34,36,41,46,25,55,75,70,44,49,30,34,42,83,59,68,44,34,34,76,40,35,70,42,86,43,50,41,60,78,31,40,63,74,64,49,46,72,38,35,39,25,65,58,40,95,57,67,47,51,86,26,43,57,40,37,50,66,60,48,46,75,72,41,59,88,71,36,64,34,40,34,41,29,47,61,39,71,88,43,73,52,88,62,47,52,57,56,49,52,59,56,46,56,75,55,45,67,61,34,44,72,24,36,29,42,27,23,67,29,61,66,55,54,51,52,36,40,73,74,47,66,75,46,41,24,26,49,34,36,74,46,70,64,66,53,67,71,47,56,68,68,58,46,63,71,63,31,64,30,35,26,41,23,47,70,48,40,71,73,39,46,67,73,60,53,68,72,71,50,43,25,39,34,32,67,49,85,44,69,68,56,47,54,57,50,69,72,37,86,54,42,46,30,40,25,16,38,60,90,77,77,85,78,84,128